Protein AF-0000000084540847 (afdb_homodimer)

Foldseek 3Di:
DDPFPDNDLDAQDQPVLADDDPPFDDDGRVNLNVQVVQQPDDQAFEEEEEQCFLQSNVQRVLSNRVNYAYEYEDQDPVRLVNNVVRCVNRVRDRYHRHHHAPPVCVVVDDDQGLEYEAEDDPPRLNRLLSNLVRHDAFGKYKYKALDDVNVVSVVVSCVVSVFPPKDKDKDWDWDWDDDDPDTDIDIDRIMMMIMGHHHD/DDDFPDNDLDAQDQPVLADDDPPFDDDGRVNLNVQVVQQPDDQAFEEEEEQCFLQSNVQRVLSNRVNYAYEYEDQDPVRLVSNVVRCVNRVRDRYHRHHHAPPVCVVVDDDQGLEYEAEDDPPRLNRLLSNLVRHDAFGKYKYKALDDVNVVSVVVSCVVSVFPPKDKDKDWDWDWDDDDPDTDIDIDRIMMMIMGTHHD

Solvent-accessible surface area (backbone atoms only — not comparable to full-atom values): 21286 Å² total; per-residue (Å²): 129,84,77,62,78,69,78,44,74,47,62,50,64,63,64,83,77,52,72,81,55,91,93,58,70,67,83,47,37,73,57,44,43,51,53,51,24,68,49,54,38,40,55,62,38,31,33,36,29,39,47,31,48,47,20,60,65,53,41,53,51,27,66,70,17,70,71,19,40,30,40,30,29,19,58,50,62,71,43,38,48,43,24,52,51,39,20,58,67,61,68,47,81,43,61,47,75,40,77,33,52,81,55,76,46,58,81,74,60,85,72,68,24,42,25,36,38,37,45,60,64,94,58,44,41,62,28,50,58,54,50,54,73,49,42,34,70,67,9,35,42,30,36,50,21,77,46,69,68,51,41,49,38,47,52,52,41,38,58,75,69,61,49,35,82,68,44,41,37,35,47,34,39,33,33,58,41,74,60,88,94,43,76,45,77,43,74,50,83,53,35,36,38,41,29,29,30,35,76,118,130,82,78,62,78,68,76,43,72,45,61,50,65,63,65,85,78,52,71,84,52,92,91,58,70,69,81,48,37,74,57,45,43,51,52,50,26,69,50,55,38,41,55,63,38,30,33,36,28,39,48,32,50,46,21,60,64,52,42,52,50,27,65,69,15,71,72,18,39,29,40,29,29,18,59,49,64,70,42,38,49,42,24,54,49,40,20,58,67,60,69,46,80,42,61,47,76,41,76,33,51,78,53,76,47,56,80,74,58,86,78,68,22,41,27,36,39,36,45,61,64,95,57,44,41,62,27,50,57,52,50,54,73,49,43,33,71,67,10,34,43,31,37,52,22,78,46,67,68,50,40,50,38,49,52,51,42,39,59,75,69,62,50,36,82,69,45,41,37,33,48,36,39,32,33,60,41,73,59,89,93,42,75,45,76,42,73,48,83,52,35,36,40,40,32,28,29,35,76,117

Structure (mmCIF, N/CA/C/O backbone):
data_AF-0000000084540847-model_v1
#
loop_
_entity.id
_entity.type
_entity.pdbx_description
1 polymer 'Precorrin-6B methylase'
#
loop_
_atom_site.group_PDB
_atom_site.id
_atom_site.type_symbol
_atom_site.label_atom_id
_atom_site.label_alt_id
_atom_site.label_comp_id
_atom_site.label_asym_id
_atom_site.label_entity_id
_atom_site.label_seq_id
_atom_site.pdbx_PDB_ins_code
_atom_site.Cartn_x
_atom_site.Cartn_y
_atom_site.Cartn_z
_atom_site.occupancy
_atom_site.B_iso_or_equiv
_atom_site.auth_seq_id
_atom_site.auth_comp_id
_atom_site.auth_asym_id
_atom_site.auth_atom_id
_atom_site.pdbx_PDB_model_num
ATOM 1 N N . MET A 1 1 ? 18.938 9.305 -21.312 1 45.41 1 MET A N 1
ATOM 2 C CA . MET A 1 1 ? 18.344 9.727 -20.047 1 45.41 1 MET A CA 1
ATOM 3 C C . MET A 1 1 ? 18.438 8.625 -19 1 45.41 1 MET A C 1
ATOM 5 O O . MET A 1 1 ? 18.172 7.457 -19.297 1 45.41 1 MET A O 1
ATOM 9 N N . SER A 1 2 ? 19.109 8.781 -17.906 1 64.25 2 SER A N 1
ATOM 10 C CA . SER A 1 2 ? 19.391 7.75 -16.922 1 64.25 2 SER A CA 1
ATOM 11 C C . SER A 1 2 ? 18.109 7.105 -16.406 1 64.25 2 SER A C 1
ATOM 13 O O . SER A 1 2 ? 17.062 7.75 -16.344 1 64.25 2 SER A O 1
ATOM 15 N N . SER A 1 3 ? 17.906 5.84 -16.375 1 83.38 3 SER A N 1
ATOM 16 C CA . SER A 1 3 ? 16.766 5.078 -15.898 1 83.38 3 SER A CA 1
ATOM 17 C C . SER A 1 3 ? 16.312 5.559 -14.516 1 83.38 3 SER A C 1
ATOM 19 O O . SER A 1 3 ? 17.156 5.777 -13.633 1 83.38 3 SER A O 1
ATOM 21 N N . PRO A 1 4 ? 15.07 5.914 -14.422 1 91.44 4 PRO A N 1
ATOM 22 C CA . PRO A 1 4 ? 14.594 6.359 -13.109 1 91.44 4 PRO A CA 1
ATOM 23 C C . PRO A 1 4 ? 14.906 5.359 -12 1 91.44 4 PRO A C 1
ATOM 25 O O . PRO A 1 4 ? 14.953 4.148 -12.25 1 91.44 4 PRO A O 1
ATOM 28 N N . LEU A 1 5 ? 15.164 5.887 -10.844 1 95 5 LEU A N 1
ATOM 29 C CA . LEU A 1 5 ? 15.5 5.066 -9.688 1 95 5 LEU A CA 1
ATOM 30 C C . LEU A 1 5 ? 14.344 4.141 -9.328 1 95 5 LEU A C 1
ATOM 32 O O . LEU A 1 5 ? 14.555 2.996 -8.922 1 95 5 LEU A O 1
ATOM 36 N N . TRP A 1 6 ? 13.148 4.594 -9.461 1 96.56 6 TRP A N 1
ATOM 37 C CA . TRP A 1 6 ? 11.93 3.814 -9.25 1 96.56 6 TRP A CA 1
ATOM 38 C C . TRP A 1 6 ? 11.055 3.826 -10.5 1 96.56 6 TRP A C 1
ATOM 40 O O . TRP A 1 6 ? 10.188 4.691 -10.648 1 96.56 6 TRP A O 1
ATOM 50 N N . PRO A 1 7 ? 11.234 2.885 -11.352 1 94.94 7 PRO A N 1
ATOM 51 C CA . PRO A 1 7 ? 10.547 2.898 -12.648 1 94.94 7 PRO A CA 1
ATOM 52 C C . PRO A 1 7 ? 9.164 2.266 -12.586 1 94.94 7 PRO A C 1
ATOM 54 O O . PRO A 1 7 ? 8.562 1.995 -13.633 1 94.94 7 PRO A O 1
ATOM 57 N N . TYR A 1 8 ? 8.625 2.018 -11.414 1 96.81 8 TYR A N 1
ATOM 58 C CA . TYR A 1 8 ? 7.363 1.307 -11.25 1 96.81 8 TYR A CA 1
ATOM 59 C C . TYR A 1 8 ? 6.219 2.277 -10.984 1 96.81 8 TYR A C 1
ATOM 61 O O . TYR A 1 8 ? 6.438 3.383 -10.484 1 96.81 8 TYR A O 1
ATOM 69 N N . ILE A 1 9 ? 5 1.836 -11.172 1 96.31 9 ILE A N 1
ATOM 70 C CA . ILE A 1 9 ? 3.828 2.691 -11.016 1 96.31 9 ILE A CA 1
ATOM 71 C C . ILE A 1 9 ? 3.207 2.469 -9.641 1 96.31 9 ILE A C 1
ATOM 73 O O . ILE A 1 9 ? 2.293 3.191 -9.234 1 96.31 9 ILE A O 1
ATOM 77 N N . THR A 1 10 ? 3.617 1.403 -8.945 1 97.44 10 THR A N 1
ATOM 78 C CA . THR A 1 10 ? 3.072 1.085 -7.633 1 97.44 10 THR A CA 1
ATOM 79 C C . THR A 1 10 ? 3.859 1.795 -6.535 1 97.44 10 THR A C 1
ATOM 81 O O . THR A 1 10 ? 5.074 1.979 -6.656 1 97.44 10 THR A O 1
ATOM 84 N N . PRO A 1 11 ? 3.182 2.229 -5.449 1 97.81 11 PRO A N 1
ATOM 85 C CA . PRO A 1 11 ? 3.918 2.744 -4.297 1 97.81 11 PRO A CA 1
ATOM 86 C C . PRO A 1 11 ? 4.672 1.651 -3.541 1 97.81 11 PRO A C 1
ATOM 88 O O . PRO A 1 11 ? 4.516 0.466 -3.846 1 97.81 11 PRO A O 1
ATOM 91 N N . GLY A 1 12 ? 5.434 2.08 -2.584 1 98.06 12 GLY A N 1
ATOM 92 C CA . GLY A 1 12 ? 6.18 1.15 -1.755 1 98.06 12 GLY A CA 1
ATOM 93 C C . GLY A 1 12 ? 7.652 1.076 -2.121 1 98.06 12 GLY A C 1
ATOM 94 O O . GLY A 1 12 ? 8.195 -0.014 -2.311 1 98.06 12 GLY A O 1
ATOM 95 N N . ILE A 1 13 ? 8.242 2.197 -2.299 1 98.38 13 ILE A N 1
ATOM 96 C CA . ILE A 1 13 ? 9.68 2.271 -2.553 1 98.38 13 ILE A CA 1
ATOM 97 C C . ILE A 1 13 ? 10.445 1.678 -1.371 1 98.38 13 ILE A C 1
ATOM 99 O O . ILE A 1 13 ? 10.164 2.01 -0.215 1 98.38 13 ILE A O 1
ATOM 103 N N . PRO A 1 14 ? 11.43 0.774 -1.616 1 97.44 14 PRO A N 1
ATOM 104 C CA . PRO A 1 14 ? 12.234 0.241 -0.516 1 97.44 14 PRO A CA 1
ATOM 105 C C . PRO A 1 14 ? 12.922 1.336 0.296 1 97.44 14 PRO A C 1
ATOM 107 O O . PRO A 1 14 ? 13.391 2.328 -0.269 1 97.44 14 PRO A O 1
ATOM 110 N N . ASP A 1 15 ? 13.039 1.114 1.605 1 96.81 15 ASP A N 1
ATOM 111 C CA . ASP A 1 15 ? 13.57 2.117 2.521 1 96.81 15 ASP A CA 1
ATOM 112 C C . ASP A 1 15 ? 15.008 2.486 2.156 1 96.81 15 ASP A C 1
ATOM 114 O O . ASP A 1 15 ? 15.398 3.652 2.254 1 96.81 15 ASP A O 1
ATOM 118 N N . ASP A 1 16 ? 15.742 1.552 1.736 1 96.12 16 ASP A N 1
ATOM 119 C CA . ASP A 1 16 ? 17.172 1.742 1.558 1 96.12 16 ASP A CA 1
ATOM 120 C C . ASP A 1 16 ? 17.469 2.584 0.318 1 96.12 16 ASP A C 1
ATOM 122 O O . ASP A 1 16 ? 18.609 3.012 0.105 1 96.12 16 ASP A O 1
ATOM 126 N N . LEU A 1 17 ? 16.484 2.867 -0.517 1 97.81 17 LEU A N 1
ATOM 127 C CA . LEU A 1 17 ? 16.688 3.701 -1.696 1 97.81 17 LEU A CA 1
ATOM 128 C C . LEU A 1 17 ? 16.641 5.18 -1.329 1 97.81 17 LEU A C 1
ATOM 130 O O . LEU A 1 17 ? 17.047 6.035 -2.123 1 97.81 17 LEU A O 1
ATOM 134 N N . PHE A 1 18 ? 16.125 5.523 -0.162 1 98.38 18 PHE A N 1
ATOM 135 C CA . PHE A 1 18 ? 16.062 6.906 0.288 1 98.38 18 PHE A CA 1
ATOM 136 C C . PHE A 1 18 ? 17.344 7.305 0.994 1 98.38 18 PHE A C 1
ATOM 138 O O . PHE A 1 18 ? 17.938 6.504 1.726 1 98.38 18 PHE A O 1
ATOM 145 N N . GLU A 1 19 ? 17.766 8.531 0.734 1 98.31 19 GLU A N 1
ATOM 146 C CA . GLU A 1 19 ? 18.797 9.117 1.587 1 98.31 19 GLU A CA 1
ATOM 147 C C . GLU A 1 19 ? 18.281 9.375 2.994 1 98.31 19 GLU A C 1
ATOM 149 O O . GLU A 1 19 ? 17.109 9.766 3.164 1 98.31 19 GLU A O 1
ATOM 154 N N . ARG A 1 20 ? 19.188 9.195 3.953 1 96.69 20 ARG A N 1
ATOM 155 C CA . ARG A 1 20 ? 18.781 9.352 5.344 1 96.69 20 ARG A CA 1
ATOM 156 C C . ARG A 1 20 ? 19.781 10.211 6.117 1 96.69 20 ARG A C 1
ATOM 158 O O . ARG A 1 20 ? 20.906 10.43 5.664 1 96.69 20 ARG A O 1
ATOM 165 N N . LEU A 1 21 ? 19.328 10.734 7.152 1 94.38 21 LEU A N 1
ATOM 166 C CA . LEU A 1 21 ? 20.172 11.383 8.148 1 94.38 21 LEU A CA 1
ATOM 167 C C . LEU A 1 21 ? 20.078 10.656 9.484 1 94.38 21 LEU A C 1
ATOM 169 O O . LEU A 1 21 ? 19 10.234 9.906 1 94.38 21 LEU A O 1
ATOM 173 N N . PRO A 1 22 ? 21.266 10.492 10.117 1 92.5 22 PRO A N 1
ATOM 174 C CA . PRO A 1 22 ? 21.25 9.836 11.422 1 92.5 22 PRO A CA 1
ATOM 175 C C . PRO A 1 22 ? 20.297 10.5 12.406 1 92.5 22 PRO A C 1
ATOM 177 O O . PRO A 1 22 ? 20.25 11.734 12.492 1 92.5 22 PRO A O 1
ATOM 180 N N . GLY A 1 23 ? 19.516 9.703 13.07 1 90.81 23 GLY A N 1
ATOM 181 C CA . GLY A 1 23 ? 18.656 10.211 14.125 1 90.81 23 GLY A CA 1
ATOM 182 C C . GLY A 1 23 ? 17.312 10.688 13.625 1 90.81 23 GLY A C 1
ATOM 183 O O . GLY A 1 23 ? 16.422 11.016 14.422 1 90.81 23 GLY A O 1
ATOM 184 N N . ILE A 1 24 ? 17.125 10.812 12.336 1 91.81 24 ILE A N 1
ATOM 185 C CA . ILE A 1 24 ? 15.859 11.258 11.781 1 91.81 24 ILE A CA 1
ATOM 186 C C . ILE A 1 24 ? 15.008 10.047 11.406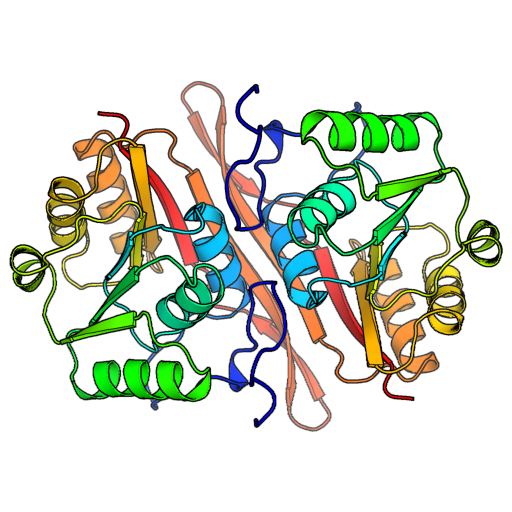 1 91.81 24 ILE A C 1
ATOM 188 O O . ILE A 1 24 ? 15.383 9.266 10.523 1 91.81 24 ILE A O 1
ATOM 192 N N . PRO A 1 25 ? 13.93 9.93 12.047 1 90.5 25 PRO A N 1
ATOM 193 C CA . PRO A 1 25 ? 13.078 8.781 11.734 1 90.5 25 PRO A CA 1
ATOM 194 C C . PRO A 1 25 ? 12.516 8.828 10.312 1 90.5 25 PRO A C 1
ATOM 196 O O . PRO A 1 25 ? 12.398 9.906 9.734 1 90.5 25 PRO A O 1
ATOM 199 N N . MET A 1 26 ? 12.219 7.668 9.766 1 93.19 26 MET A N 1
ATOM 200 C CA . MET A 1 26 ? 11.617 7.512 8.453 1 93.19 26 MET A CA 1
ATOM 201 C C . MET A 1 26 ? 10.406 6.59 8.508 1 93.19 26 MET A C 1
ATOM 203 O O . MET A 1 26 ? 10.438 5.551 9.172 1 93.19 26 MET A O 1
ATOM 207 N N . SER A 1 27 ? 9.32 7.035 7.84 1 92.88 27 SER A N 1
ATOM 208 C CA . SER A 1 27 ? 8.195 6.117 7.68 1 92.88 27 SER A CA 1
ATOM 209 C C . SER A 1 27 ? 8.578 4.922 6.812 1 92.88 27 SER A C 1
ATOM 211 O O . SER A 1 27 ? 9.008 5.086 5.668 1 92.88 27 SER A O 1
ATOM 213 N N . LYS A 1 28 ? 8.398 3.77 7.438 1 94.94 28 LYS A N 1
ATOM 214 C CA . LYS A 1 28 ? 8.789 2.551 6.742 1 94.94 28 LYS A CA 1
ATOM 215 C C . LYS A 1 28 ? 7.832 2.232 5.598 1 94.94 28 LYS A C 1
ATOM 217 O O . LYS A 1 28 ? 6.699 2.719 5.578 1 94.94 28 LYS A O 1
ATOM 222 N N . ARG A 1 29 ? 8.305 1.436 4.641 1 97 29 ARG A N 1
ATOM 223 C CA . ARG A 1 29 ? 7.609 1.108 3.402 1 97 29 ARG A CA 1
ATOM 224 C C . ARG A 1 29 ? 6.164 0.702 3.678 1 97 29 ARG A C 1
ATOM 226 O O . ARG A 1 29 ? 5.234 1.246 3.076 1 97 29 ARG A O 1
ATOM 233 N N . GLU A 1 30 ? 5.973 -0.196 4.594 1 95.88 30 GLU A N 1
ATOM 234 C CA . GLU A 1 30 ? 4.652 -0.778 4.82 1 95.88 30 GLU A CA 1
ATOM 235 C C . GLU A 1 30 ? 3.699 0.24 5.441 1 95.88 30 GLU A C 1
ATOM 237 O O . GLU A 1 30 ? 2.502 0.234 5.152 1 95.88 30 GLU A O 1
ATOM 242 N N . VAL A 1 31 ? 4.242 1.113 6.273 1 94.69 31 VAL A N 1
ATOM 243 C CA . VAL A 1 31 ? 3.443 2.186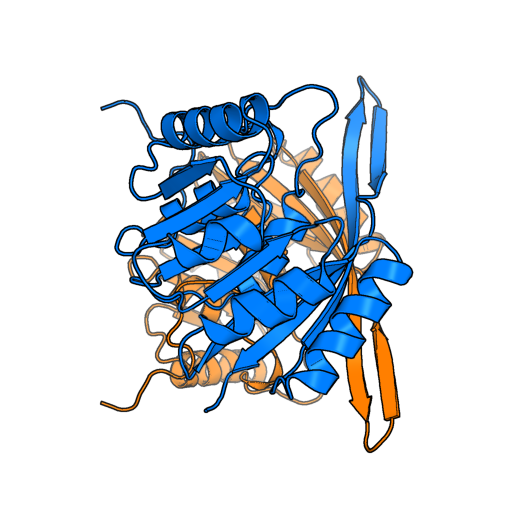 6.859 1 94.69 31 VAL A CA 1
ATOM 244 C C . VAL A 1 31 ? 3.082 3.205 5.781 1 94.69 31 VAL A C 1
ATOM 246 O O . VAL A 1 31 ? 1.94 3.666 5.711 1 94.69 31 VAL A O 1
ATOM 249 N N . ARG A 1 32 ? 4.023 3.531 4.914 1 97.44 32 ARG A N 1
ATOM 250 C CA . ARG A 1 32 ? 3.777 4.469 3.826 1 97.44 32 ARG A CA 1
ATOM 251 C C . ARG A 1 32 ? 2.656 3.975 2.918 1 97.44 32 ARG A C 1
ATOM 253 O O . ARG A 1 32 ? 1.837 4.766 2.445 1 97.44 32 ARG A O 1
ATOM 260 N N . LEU A 1 33 ? 2.678 2.672 2.668 1 97.88 33 LEU A N 1
ATOM 261 C CA . LEU A 1 33 ? 1.643 2.086 1.823 1 97.88 33 LEU A CA 1
ATOM 262 C C . LEU A 1 33 ? 0.255 2.369 2.389 1 97.88 33 LEU A C 1
ATOM 264 O O . LEU A 1 33 ? -0.662 2.727 1.646 1 97.88 33 LEU A O 1
ATOM 268 N N . LEU A 1 34 ? 0.134 2.205 3.689 1 97.38 34 LEU A N 1
ATOM 269 C CA . LEU A 1 34 ? -1.142 2.48 4.34 1 97.38 34 LEU A CA 1
ATOM 270 C C . LEU A 1 34 ? -1.507 3.955 4.219 1 97.38 34 LEU A C 1
ATOM 272 O O . LEU A 1 34 ? -2.633 4.293 3.844 1 97.38 34 LEU A O 1
ATOM 276 N N . LEU A 1 35 ? -0.574 4.84 4.492 1 98.06 35 LEU A N 1
ATOM 277 C CA . LEU A 1 35 ? -0.819 6.277 4.43 1 98.06 35 LEU A CA 1
ATOM 278 C C . LEU A 1 35 ? -1.271 6.691 3.033 1 98.06 35 LEU A C 1
ATOM 280 O O . LEU A 1 35 ? -2.281 7.383 2.883 1 98.06 35 LEU A O 1
ATOM 284 N N . ILE A 1 36 ? -0.542 6.223 2.041 1 98.44 36 ILE A N 1
ATOM 285 C CA . ILE A 1 36 ? -0.812 6.578 0.653 1 98.44 36 ILE A CA 1
ATOM 286 C C . ILE A 1 36 ? -2.182 6.047 0.24 1 98.44 36 ILE A C 1
ATOM 288 O O . ILE A 1 36 ? -2.949 6.742 -0.431 1 98.44 36 ILE A O 1
ATOM 292 N N . SER A 1 37 ? -2.484 4.84 0.634 1 98.31 37 SER A N 1
ATOM 293 C CA . SER A 1 37 ? -3.789 4.258 0.341 1 98.31 37 SER A CA 1
ATOM 294 C C . SER A 1 37 ? -4.914 5.086 0.949 1 98.31 37 SER A C 1
ATOM 296 O O . SER A 1 37 ? -5.898 5.398 0.273 1 98.31 37 SER A O 1
ATOM 298 N N . TYR A 1 38 ? -4.773 5.492 2.191 1 98.12 38 TYR A N 1
ATOM 299 C CA . TYR A 1 38 ? -5.832 6.18 2.92 1 98.12 38 TYR A CA 1
ATOM 300 C C . TYR A 1 38 ? -5.969 7.621 2.455 1 98.12 38 TYR A C 1
ATOM 302 O O . TYR A 1 38 ? -7.004 8.258 2.676 1 98.12 38 TYR A O 1
ATOM 310 N N . LEU A 1 39 ? -4.98 8.141 1.817 1 98.44 39 LEU A N 1
ATOM 311 C CA . LEU A 1 39 ? -5.055 9.484 1.266 1 98.44 39 LEU A CA 1
ATOM 312 C C . LEU A 1 39 ? -6.004 9.531 0.071 1 98.44 39 LEU A C 1
ATOM 314 O O . LEU A 1 39 ? -6.527 10.594 -0.268 1 98.44 39 LEU A O 1
ATOM 318 N N . ARG A 1 40 ? -6.156 8.359 -0.684 1 98.06 40 ARG A N 1
ATOM 319 C CA . ARG A 1 40 ? -7.059 8.289 -1.829 1 98.06 40 ARG A CA 1
ATOM 320 C C . ARG A 1 40 ? -6.777 9.422 -2.812 1 98.06 40 ARG A C 1
ATOM 322 O O . ARG A 1 40 ? -7.633 10.281 -3.041 1 98.06 40 ARG A O 1
ATOM 329 N N . LEU A 1 41 ? -5.645 9.344 -3.502 1 98.12 41 LEU A N 1
ATOM 330 C CA . LEU A 1 41 ? -5.16 10.43 -4.34 1 98.12 41 LEU A CA 1
ATOM 331 C C . LEU A 1 41 ? -5.844 10.414 -5.703 1 98.12 41 LEU A C 1
ATOM 333 O O . LEU A 1 41 ? -6.082 9.352 -6.27 1 98.12 41 LEU A O 1
ATOM 337 N N . GLN A 1 42 ? -6.141 11.562 -6.156 1 96.62 42 GLN A N 1
ATOM 338 C CA . GLN A 1 42 ? -6.484 11.789 -7.555 1 96.62 42 GLN A CA 1
ATOM 339 C C . GLN A 1 42 ? -5.281 12.305 -8.344 1 96.62 42 GLN A C 1
ATOM 341 O O . GLN A 1 42 ? -4.305 12.773 -7.75 1 96.62 42 GLN A O 1
ATOM 346 N N . PRO A 1 43 ? -5.297 12.25 -9.617 1 94.75 43 PRO A N 1
ATOM 347 C CA . PRO A 1 43 ? -4.113 12.578 -10.422 1 94.75 43 PRO A CA 1
ATOM 348 C C . PRO A 1 43 ? -3.633 14.008 -10.211 1 94.75 43 PRO A C 1
ATOM 350 O O . PRO A 1 43 ? -2.434 14.281 -10.305 1 94.75 43 PRO A O 1
ATOM 353 N N . ASP A 1 44 ? -4.5 14.898 -9.922 1 96.06 44 ASP A N 1
ATOM 354 C CA . ASP A 1 44 ? -4.137 16.312 -9.859 1 96.06 44 ASP A CA 1
ATOM 355 C C . ASP A 1 44 ? -4.277 16.859 -8.445 1 96.06 44 ASP A C 1
ATOM 357 O O . ASP A 1 44 ? -4.441 18.062 -8.25 1 96.06 44 ASP A O 1
ATOM 361 N N . CYS A 1 45 ? -4.148 16.062 -7.465 1 96.12 45 CYS A N 1
ATOM 362 C CA . CYS A 1 45 ? -4.367 16.438 -6.07 1 96.12 45 CYS A CA 1
ATOM 363 C C . CYS A 1 45 ? -3.316 17.438 -5.602 1 96.12 45 CYS A C 1
ATOM 365 O O . CYS A 1 45 ? -2.143 17.328 -5.965 1 96.12 45 CYS A O 1
ATOM 367 N N . ILE A 1 46 ? -3.783 18.406 -4.832 1 98.38 46 ILE A N 1
ATOM 368 C CA . ILE A 1 46 ? -2.879 19.188 -3.994 1 98.38 46 ILE A CA 1
ATOM 369 C C . ILE A 1 46 ? -2.768 18.531 -2.615 1 98.38 46 ILE A C 1
ATOM 371 O O . ILE A 1 46 ? -3.7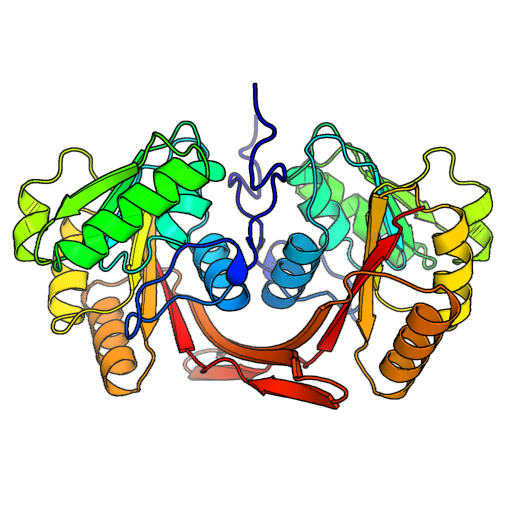66 18.406 -1.905 1 98.38 46 ILE A O 1
ATOM 375 N N . VAL A 1 47 ? -1.558 18.141 -2.215 1 98.56 47 VAL A N 1
ATOM 376 C CA . VAL A 1 47 ? -1.335 17.422 -0.966 1 98.56 47 VAL A CA 1
ATOM 377 C C . VAL A 1 47 ? -0.438 18.25 -0.045 1 98.56 47 VAL A C 1
ATOM 379 O O . VAL A 1 47 ? 0.612 18.734 -0.468 1 98.56 47 VAL A O 1
ATOM 382 N N . TRP A 1 48 ? -0.872 18.516 1.184 1 98.56 48 TRP A N 1
ATOM 383 C CA . TRP A 1 48 ? 0.002 19.047 2.229 1 98.56 48 TRP A CA 1
ATOM 384 C C . TRP A 1 48 ? 0.582 17.906 3.07 1 98.56 48 TRP A C 1
ATOM 386 O O . TRP A 1 48 ? -0.161 17.156 3.697 1 98.56 48 TRP A O 1
ATOM 396 N N . ASP A 1 49 ? 1.849 17.75 2.994 1 98 49 ASP A N 1
ATOM 397 C CA . ASP A 1 49 ? 2.592 16.844 3.863 1 98 49 ASP A CA 1
ATOM 398 C C . ASP A 1 49 ? 3.227 17.594 5.031 1 98 49 ASP A C 1
ATOM 400 O O . ASP A 1 49 ? 4.32 18.156 4.898 1 98 49 ASP A O 1
ATOM 404 N N . ILE A 1 50 ? 2.541 17.578 6.164 1 97.19 50 ILE A N 1
ATOM 405 C CA . ILE A 1 50 ? 2.963 18.344 7.332 1 97.19 50 ILE A CA 1
ATOM 406 C C . ILE A 1 50 ? 3.803 17.453 8.25 1 97.19 50 ILE A C 1
ATOM 408 O O . ILE A 1 50 ? 3.328 16.422 8.734 1 97.19 50 ILE A O 1
ATOM 412 N N . GLY A 1 51 ? 4.949 17.906 8.609 1 95.75 51 GLY A N 1
ATOM 413 C CA . GLY A 1 51 ? 5.918 17.016 9.234 1 95.75 51 GLY A CA 1
ATOM 414 C C . GLY A 1 51 ? 6.496 16 8.273 1 95.75 51 GLY A C 1
ATOM 415 O O . GLY A 1 51 ? 6.496 14.797 8.562 1 95.75 51 GLY A O 1
ATOM 416 N N . ALA A 1 52 ? 7.066 16.516 7.184 1 96.62 52 ALA A N 1
ATOM 417 C CA . ALA A 1 52 ? 7.391 15.68 6.039 1 96.62 52 ALA A CA 1
ATOM 418 C C . ALA A 1 52 ? 8.625 14.828 6.32 1 96.62 52 ALA A C 1
ATOM 420 O O . ALA A 1 52 ? 8.875 13.836 5.629 1 96.62 52 ALA A O 1
ATOM 421 N N . GLY A 1 53 ? 9.453 15.234 7.309 1 94.25 53 GLY A N 1
ATOM 422 C CA . GLY A 1 53 ? 10.578 14.422 7.73 1 94.25 53 GLY A CA 1
ATOM 423 C C . GLY A 1 53 ? 11.562 14.133 6.609 1 94.25 53 GLY A C 1
ATOM 424 O O . GLY A 1 53 ? 12.047 15.055 5.953 1 94.25 53 GLY A O 1
ATOM 425 N N . THR A 1 54 ? 11.766 12.781 6.312 1 95.31 54 THR A N 1
ATOM 426 C CA . THR A 1 54 ? 12.719 12.367 5.293 1 95.31 54 THR A CA 1
ATOM 427 C C . THR A 1 54 ? 12.164 12.602 3.895 1 95.31 54 THR A C 1
ATOM 429 O O . THR A 1 54 ? 12.898 12.523 2.906 1 95.31 54 THR A O 1
ATOM 432 N N . GLY A 1 55 ? 10.93 12.875 3.775 1 97.75 55 GLY A N 1
ATOM 433 C CA . GLY A 1 55 ? 10.312 13.195 2.496 1 97.75 55 GLY A CA 1
ATOM 434 C C . GLY A 1 55 ? 9.789 11.969 1.769 1 97.75 55 GLY A C 1
ATOM 435 O O . GLY A 1 55 ? 9.484 12.031 0.575 1 97.75 55 GLY A O 1
ATOM 436 N N . THR A 1 56 ? 9.648 10.828 2.461 1 98.12 56 THR A N 1
ATOM 437 C CA . THR A 1 56 ? 9.234 9.594 1.803 1 98.12 56 THR A CA 1
ATOM 438 C C . THR A 1 56 ? 7.824 9.727 1.231 1 98.12 56 THR A C 1
ATOM 440 O O . THR A 1 56 ? 7.582 9.391 0.072 1 98.12 56 THR A O 1
ATOM 443 N N . ILE A 1 57 ? 6.91 10.32 2.023 1 98.31 57 ILE A N 1
ATOM 444 C CA . ILE A 1 57 ? 5.531 10.484 1.575 1 98.31 57 ILE A CA 1
ATOM 445 C C . ILE A 1 57 ? 5.477 11.508 0.442 1 98.31 57 ILE A C 1
ATOM 447 O O . ILE A 1 57 ? 4.797 11.297 -0.564 1 98.31 57 ILE A O 1
ATOM 451 N N . ALA A 1 58 ? 6.207 12.602 0.586 1 98.56 58 ALA A N 1
ATOM 452 C CA . ALA A 1 58 ? 6.25 13.625 -0.452 1 98.56 58 ALA A CA 1
ATOM 453 C C . ALA A 1 58 ? 6.746 13.047 -1.774 1 98.56 58 ALA A C 1
ATOM 455 O O . ALA A 1 58 ? 6.137 13.273 -2.824 1 98.56 58 ALA A O 1
ATOM 456 N N . VAL A 1 59 ? 7.812 12.281 -1.757 1 98.62 59 VAL A N 1
ATOM 457 C CA . VAL A 1 59 ? 8.414 11.695 -2.951 1 98.62 59 VAL A CA 1
ATOM 458 C C . VAL A 1 59 ? 7.441 10.719 -3.598 1 98.62 59 VAL A C 1
ATOM 460 O O . VAL A 1 59 ? 7.156 10.812 -4.793 1 98.62 59 VAL A O 1
ATOM 463 N N . GLU A 1 60 ? 6.926 9.773 -2.799 1 98.56 60 GLU A N 1
ATOM 464 C CA . GLU A 1 60 ? 6.055 8.75 -3.375 1 98.56 60 GLU A CA 1
ATOM 465 C C . GLU A 1 60 ? 4.762 9.359 -3.906 1 98.56 60 GLU A C 1
ATOM 467 O O . GLU A 1 60 ? 4.277 8.977 -4.973 1 98.56 60 GLU A O 1
ATOM 472 N N . THR A 1 61 ? 4.199 10.32 -3.166 1 98.31 61 THR A N 1
ATOM 473 C CA . THR A 1 61 ? 2.994 10.992 -3.641 1 98.31 61 THR A CA 1
ATOM 474 C C . THR A 1 61 ? 3.285 11.789 -4.91 1 98.31 61 THR A C 1
ATOM 476 O O . THR A 1 61 ? 2.473 11.812 -5.836 1 98.31 61 THR A O 1
ATOM 479 N N . GLY A 1 62 ? 4.438 12.445 -4.969 1 98.12 62 GLY A N 1
ATOM 480 C CA . GLY A 1 62 ? 4.836 13.18 -6.16 1 98.12 62 GLY A CA 1
ATOM 481 C C . GLY A 1 62 ? 4.977 12.297 -7.387 1 98.12 62 GLY A C 1
ATOM 482 O O . GLY A 1 62 ? 4.602 12.695 -8.492 1 98.12 62 GLY A O 1
ATOM 483 N N . LEU A 1 63 ? 5.496 11.117 -7.207 1 97.62 63 LEU A N 1
ATOM 484 C CA . LEU A 1 63 ? 5.648 10.164 -8.297 1 97.62 63 LEU A CA 1
ATOM 485 C C . LEU A 1 63 ? 4.289 9.656 -8.773 1 97.62 63 LEU A C 1
ATOM 487 O O . LEU A 1 63 ? 4.07 9.477 -9.969 1 97.62 63 LEU A O 1
ATOM 491 N N . LEU A 1 64 ? 3.383 9.445 -7.82 1 97 64 LEU A N 1
ATOM 492 C CA . LEU A 1 64 ? 2.072 8.875 -8.125 1 97 64 LEU A CA 1
ATOM 493 C C . LEU A 1 64 ? 1.179 9.914 -8.805 1 97 64 LEU A C 1
ATOM 495 O O . LEU A 1 64 ? 0.309 9.562 -9.602 1 97 64 LEU A O 1
ATOM 499 N N . CYS A 1 65 ? 1.408 11.18 -8.43 1 96.25 65 CYS A N 1
ATOM 500 C CA . CYS A 1 65 ? 0.569 12.266 -8.922 1 96.25 65 CYS A CA 1
ATOM 501 C C . CYS A 1 65 ? 1.403 13.312 -9.648 1 96.25 65 CYS A C 1
ATOM 503 O O . CYS A 1 65 ? 1.513 14.453 -9.195 1 96.25 65 CYS A O 1
ATOM 505 N N . PRO A 1 66 ? 1.827 12.984 -10.805 1 95.31 66 PRO A N 1
ATOM 506 C CA . PRO A 1 66 ? 2.719 13.93 -11.484 1 95.31 66 PRO A CA 1
ATOM 507 C C . PRO A 1 66 ? 2.014 15.219 -11.891 1 95.31 66 PRO A C 1
ATOM 509 O O . PRO A 1 66 ? 2.666 16.25 -12.078 1 95.31 66 PRO A O 1
ATOM 512 N N . GLN A 1 67 ? 0.749 15.211 -12.016 1 97.31 67 GLN A N 1
ATOM 513 C CA . GLN A 1 67 ? -0.008 16.406 -12.367 1 97.31 67 GLN A CA 1
ATOM 514 C C . GLN A 1 67 ? -0.414 17.188 -11.125 1 97.31 67 GLN A C 1
ATOM 516 O O . GLN A 1 67 ? -0.994 18.266 -11.234 1 97.31 67 GLN A O 1
ATOM 521 N N . GLY A 1 68 ? -0.216 16.594 -10 1 97.44 68 GLY A N 1
ATOM 522 C CA . GLY A 1 68 ? -0.543 17.25 -8.742 1 97.44 68 GLY A CA 1
ATOM 523 C C . GLY A 1 68 ? 0.595 18.094 -8.188 1 97.44 68 GLY A C 1
ATOM 524 O O . GLY A 1 68 ? 1.571 18.359 -8.891 1 97.44 68 GLY A O 1
ATOM 525 N N . ARG A 1 69 ? 0.408 18.609 -7.016 1 98.12 69 ARG A N 1
ATOM 526 C CA . ARG A 1 69 ? 1.399 19.391 -6.297 1 98.12 69 ARG A CA 1
ATOM 527 C C . ARG A 1 69 ? 1.459 19 -4.828 1 98.12 69 ARG A C 1
ATOM 529 O O . ARG A 1 69 ? 0.423 18.844 -4.176 1 98.12 69 ARG A O 1
ATOM 536 N N . ILE A 1 70 ? 2.66 18.75 -4.371 1 98.44 70 ILE A N 1
ATOM 537 C CA . ILE A 1 70 ? 2.873 18.359 -2.982 1 98.44 70 ILE A CA 1
ATOM 538 C C . ILE A 1 70 ? 3.605 19.469 -2.238 1 98.44 70 ILE A C 1
ATOM 540 O O . ILE A 1 70 ? 4.648 19.953 -2.691 1 98.44 70 ILE A O 1
ATOM 544 N N . ILE A 1 71 ? 3.033 19.969 -1.19 1 98.5 71 ILE A N 1
ATOM 545 C CA . ILE A 1 71 ? 3.682 20.922 -0.293 1 98.5 71 ILE A CA 1
ATOM 546 C C . ILE A 1 71 ? 4.176 20.188 0.957 1 98.5 71 ILE A C 1
ATOM 548 O O . ILE A 1 71 ? 3.371 19.734 1.773 1 98.5 71 ILE A O 1
ATOM 552 N N . ALA A 1 72 ? 5.457 20.062 1.078 1 98 72 ALA A N 1
ATOM 553 C CA . ALA A 1 72 ? 6.082 19.391 2.209 1 98 72 ALA A CA 1
ATOM 554 C C . ALA A 1 72 ? 6.586 20.391 3.242 1 98 72 ALA A C 1
ATOM 556 O O . ALA A 1 72 ? 7.484 21.188 2.957 1 98 72 ALA A O 1
ATOM 557 N N . VAL A 1 73 ? 6.051 20.359 4.426 1 97.25 73 VAL A N 1
ATOM 558 C CA . VAL A 1 73 ? 6.398 21.297 5.488 1 97.25 73 VAL A CA 1
ATOM 559 C C . VAL A 1 73 ? 7.289 20.594 6.516 1 97.25 73 VAL A C 1
ATOM 561 O O . VAL A 1 73 ? 6.926 19.547 7.051 1 97.25 73 VAL A O 1
ATOM 564 N N . GLU A 1 74 ? 8.383 21.109 6.719 1 96.75 74 GLU A N 1
ATOM 565 C CA . GLU A 1 74 ? 9.352 20.609 7.68 1 96.75 74 GLU A CA 1
ATOM 566 C C . GLU A 1 74 ? 10.078 21.75 8.391 1 96.75 74 GLU A C 1
ATOM 568 O O . GLU A 1 74 ? 10.547 22.688 7.746 1 96.75 74 GLU A O 1
ATOM 573 N N . ARG A 1 75 ? 10.18 21.672 9.695 1 95.12 75 ARG A N 1
ATOM 574 C CA . ARG A 1 75 ? 10.688 22.781 10.5 1 95.12 75 ARG A CA 1
ATOM 575 C C . ARG A 1 75 ? 12.211 22.828 10.469 1 95.12 75 ARG A C 1
ATOM 577 O O . ARG A 1 75 ? 12.805 23.906 10.516 1 95.12 75 ARG A O 1
ATOM 584 N N . ASP A 1 76 ? 12.867 21.688 10.523 1 95.06 76 ASP A N 1
ATOM 585 C CA . ASP A 1 76 ? 14.328 21.594 10.594 1 95.06 76 ASP A CA 1
ATOM 586 C C . ASP A 1 76 ? 14.961 21.766 9.219 1 95.06 76 ASP A C 1
ATOM 588 O O . ASP A 1 76 ? 14.641 21.016 8.289 1 95.06 76 ASP A O 1
ATOM 592 N N . GLY A 1 77 ? 15.828 22.703 9.086 1 97.44 77 GLY A N 1
ATOM 593 C CA . GLY A 1 77 ? 16.438 23.031 7.809 1 97.44 77 GLY A CA 1
ATOM 594 C C . GLY A 1 77 ? 17.203 21.859 7.199 1 97.44 77 GLY A C 1
ATOM 595 O O . GLY A 1 77 ? 17.125 21.625 5.992 1 97.44 77 GLY A O 1
ATOM 596 N N . GLU A 1 78 ? 17.953 21.188 8.016 1 97.5 78 GLU A N 1
ATOM 597 C CA . GLU A 1 78 ? 18.703 20.031 7.523 1 97.5 78 GLU A CA 1
ATOM 598 C C . GLU A 1 78 ? 17.781 18.938 7.012 1 97.5 78 GLU A C 1
ATOM 600 O O . GLU A 1 78 ? 18.047 18.312 5.984 1 97.5 78 GLU A O 1
ATOM 605 N N . VAL A 1 79 ? 16.719 18.734 7.719 1 97.31 79 VAL A N 1
ATOM 606 C CA . VAL A 1 79 ? 15.742 17.719 7.336 1 97.31 79 VAL A CA 1
ATOM 607 C C . VAL A 1 79 ? 14.992 18.156 6.078 1 97.31 79 VAL A C 1
ATOM 609 O O . VAL A 1 79 ? 14.742 17.344 5.18 1 97.31 79 VAL A O 1
ATOM 612 N N . ALA A 1 80 ? 14.688 19.453 6.004 1 98 80 ALA A N 1
ATOM 613 C CA . ALA A 1 80 ? 14.07 20 4.797 1 98 80 ALA A CA 1
ATOM 614 C C . ALA A 1 80 ? 14.977 19.797 3.582 1 98 80 ALA A C 1
ATOM 616 O O . ALA A 1 80 ? 14.5 19.469 2.494 1 98 80 ALA A O 1
ATOM 617 N N . ASN A 1 81 ? 16.234 19.984 3.766 1 98.44 81 ASN A N 1
ATOM 618 C CA . ASN A 1 81 ? 17.188 19.766 2.682 1 98.44 81 ASN A CA 1
ATOM 619 C C . ASN A 1 81 ? 17.234 18.297 2.275 1 98.44 81 ASN A C 1
ATOM 621 O O . ASN A 1 81 ? 17.422 17.984 1.099 1 98.44 81 ASN A O 1
ATOM 625 N N . LEU A 1 82 ? 17.109 17.406 3.285 1 98.5 82 LEU A N 1
ATOM 626 C CA . LEU A 1 82 ? 17.047 15.984 2.998 1 98.5 82 LEU A CA 1
ATOM 627 C C . LEU A 1 82 ? 15.875 15.664 2.078 1 98.5 82 LEU A C 1
ATOM 629 O O . LEU A 1 82 ? 16 14.836 1.175 1 98.5 82 LEU A O 1
ATOM 633 N N . ILE A 1 83 ? 14.703 16.328 2.271 1 98.62 83 ILE A N 1
ATOM 634 C CA . ILE A 1 83 ? 13.539 16.141 1.409 1 98.62 83 ILE A CA 1
ATOM 635 C C . ILE A 1 83 ? 13.891 16.516 -0.025 1 98.62 83 ILE A C 1
ATOM 637 O O . ILE A 1 83 ? 13.594 15.781 -0.965 1 98.62 83 ILE A O 1
ATOM 641 N N . ARG A 1 84 ? 14.547 17.672 -0.201 1 98.69 84 ARG A N 1
ATOM 642 C CA . ARG A 1 84 ? 14.945 18.141 -1.525 1 98.69 84 ARG A CA 1
ATOM 643 C C . ARG A 1 84 ? 15.891 17.141 -2.189 1 98.69 84 ARG A C 1
ATOM 645 O O . ARG A 1 84 ? 15.758 16.844 -3.375 1 98.69 84 ARG A O 1
ATOM 652 N N . THR A 1 85 ? 16.812 16.656 -1.394 1 98.62 85 THR A N 1
ATOM 653 C CA . THR A 1 85 ? 17.766 15.672 -1.884 1 98.62 85 THR A CA 1
ATOM 654 C C . THR A 1 85 ? 17.031 14.43 -2.385 1 98.62 85 THR A C 1
ATOM 656 O O . THR A 1 85 ? 17.328 13.922 -3.471 1 98.62 85 THR A O 1
ATOM 659 N N . ASN A 1 86 ? 16.109 13.914 -1.626 1 98.69 86 ASN A N 1
ATOM 660 C CA . ASN A 1 86 ? 15.367 12.727 -2.029 1 98.69 86 ASN A CA 1
ATOM 661 C C . ASN A 1 86 ? 14.484 13.008 -3.238 1 98.69 86 ASN A C 1
ATOM 663 O O . ASN A 1 86 ? 14.32 12.148 -4.105 1 98.69 86 ASN A O 1
ATOM 667 N N . CYS A 1 87 ? 13.891 14.211 -3.289 1 98.56 87 CYS A N 1
ATOM 668 C CA . CYS A 1 87 ? 13.141 14.578 -4.484 1 98.56 87 CYS A CA 1
ATOM 669 C C . CYS A 1 87 ? 14.031 14.531 -5.723 1 98.56 87 CYS A C 1
ATOM 671 O O . CYS A 1 87 ? 13.633 13.992 -6.754 1 98.56 87 CYS A O 1
ATOM 673 N N . ASP A 1 88 ? 15.203 15.094 -5.605 1 98.31 88 ASP A N 1
ATOM 674 C CA . ASP A 1 88 ? 16.156 15.094 -6.711 1 98.31 88 ASP A CA 1
ATOM 675 C C . ASP A 1 88 ? 16.531 13.664 -7.105 1 98.31 88 ASP A C 1
ATOM 677 O O . ASP A 1 88 ? 16.578 13.336 -8.289 1 98.31 88 ASP A O 1
ATOM 681 N N . ARG A 1 89 ? 16.766 12.867 -6.117 1 97.81 89 ARG A N 1
ATOM 682 C CA . ARG A 1 89 ? 17.188 11.477 -6.316 1 97.81 89 ARG A CA 1
ATOM 683 C C . ARG A 1 89 ? 16.156 10.719 -7.152 1 97.81 89 ARG A C 1
ATOM 685 O O . ARG A 1 89 ? 16.531 9.906 -8 1 97.81 89 ARG A O 1
ATOM 692 N N . PHE A 1 90 ? 14.93 10.961 -6.969 1 98.19 90 PHE A N 1
ATOM 693 C CA . PHE A 1 90 ? 13.867 10.211 -7.633 1 98.19 90 PHE A CA 1
ATOM 694 C C . PHE A 1 90 ? 13.312 11 -8.82 1 98.19 90 PHE A C 1
ATOM 696 O O . PHE A 1 90 ? 12.352 10.57 -9.461 1 98.19 90 PHE A O 1
ATOM 703 N N . GLY A 1 91 ? 13.875 12.18 -9.102 1 97.5 91 GLY A N 1
ATOM 704 C CA . GLY A 1 91 ? 13.461 12.992 -10.227 1 97.5 91 GLY A CA 1
ATOM 705 C C . GLY A 1 91 ? 12.086 13.609 -10.047 1 97.5 91 GLY A C 1
ATOM 706 O O . GLY A 1 91 ? 11.336 13.758 -11.016 1 97.5 91 GLY A O 1
ATOM 707 N N . VAL A 1 92 ? 11.703 13.883 -8.82 1 97.81 92 VAL A N 1
ATOM 708 C CA . VAL A 1 92 ? 10.398 14.453 -8.508 1 97.81 92 VAL A CA 1
ATOM 709 C C . VAL A 1 92 ? 10.492 15.984 -8.492 1 97.81 92 VAL A C 1
ATOM 711 O O . VAL A 1 92 ? 11.273 16.547 -7.73 1 97.81 92 VAL A O 1
ATOM 714 N N . THR A 1 93 ? 9.641 16.656 -9.32 1 98 93 THR A N 1
ATOM 715 C CA . THR A 1 93 ? 9.789 18.094 -9.484 1 98 93 THR A CA 1
ATOM 716 C C . THR A 1 93 ? 8.547 18.844 -9 1 98 93 THR A C 1
ATOM 718 O O . THR A 1 93 ? 8.516 20.078 -9 1 98 93 THR A O 1
ATOM 721 N N . ASN A 1 94 ? 7.535 18.109 -8.609 1 98.31 94 ASN A N 1
ATOM 722 C CA . ASN A 1 94 ? 6.273 18.734 -8.227 1 98.31 94 ASN A CA 1
ATOM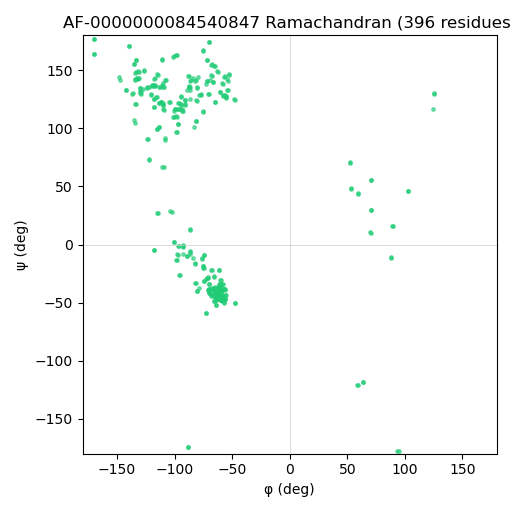 723 C C . ASN A 1 94 ? 6.113 18.781 -6.707 1 98.31 94 ASN A C 1
ATOM 725 O O . ASN A 1 94 ? 5 18.656 -6.195 1 98.31 94 ASN A O 1
ATOM 729 N N . VAL A 1 95 ? 7.195 18.828 -5.984 1 98.38 95 VAL A N 1
ATOM 730 C CA . VAL A 1 95 ? 7.188 18.969 -4.531 1 98.38 95 VAL A CA 1
ATOM 731 C C . VAL A 1 95 ? 7.781 20.328 -4.141 1 98.38 95 VAL A C 1
ATOM 733 O O . VAL A 1 95 ? 8.906 20.641 -4.523 1 98.38 95 VAL A O 1
ATOM 736 N N . ASP A 1 96 ? 7.031 21.109 -3.453 1 98.19 96 ASP A N 1
ATOM 737 C CA . ASP A 1 96 ? 7.512 22.344 -2.836 1 98.19 96 ASP A CA 1
ATOM 738 C C . ASP A 1 96 ? 7.859 22.125 -1.365 1 98.19 96 ASP A C 1
ATOM 740 O O . ASP A 1 96 ? 6.98 21.828 -0.553 1 98.19 96 ASP A O 1
ATOM 744 N N . VAL A 1 97 ? 9.086 22.297 -1.059 1 98.31 97 VAL A N 1
ATOM 745 C CA . VAL A 1 97 ? 9.523 22.094 0.317 1 98.31 97 VAL A CA 1
ATOM 746 C C . VAL A 1 97 ? 9.508 23.422 1.065 1 98.31 97 VAL A C 1
ATOM 748 O O . VAL A 1 97 ? 10.172 24.375 0.661 1 98.31 97 VAL A O 1
ATOM 751 N N . ILE A 1 98 ? 8.758 23.5 2.117 1 97.38 98 ILE A N 1
ATOM 752 C CA . ILE A 1 98 ? 8.617 24.703 2.943 1 97.38 98 ILE A CA 1
ATOM 753 C C . ILE A 1 98 ? 9.289 24.469 4.297 1 97.38 98 ILE A C 1
ATOM 755 O O . ILE A 1 98 ? 8.891 23.578 5.051 1 97.38 98 ILE A O 1
ATOM 759 N N . GLU A 1 99 ? 10.32 25.281 4.5 1 97.12 99 GLU A N 1
ATOM 760 C CA . GLU A 1 99 ? 10.906 25.281 5.832 1 97.12 99 GLU A CA 1
ATOM 761 C C . GLU A 1 99 ? 10.117 26.156 6.789 1 97.12 99 GLU A C 1
ATOM 763 O O . GLU A 1 99 ? 10.148 27.391 6.68 1 97.12 99 GLU A O 1
ATOM 768 N N . GLY A 1 100 ? 9.367 25.5 7.703 1 94.62 100 GLY A N 1
ATOM 769 C CA . GLY A 1 100 ? 8.531 26.266 8.625 1 94.62 100 GLY A CA 1
ATOM 770 C C . GLY A 1 100 ? 7.945 25.406 9.734 1 94.62 100 GLY A C 1
ATOM 771 O O . GLY A 1 100 ? 7.984 24.172 9.664 1 94.62 100 GLY A O 1
ATOM 772 N N . ASN A 1 101 ? 7.469 26.062 10.742 1 93.81 101 ASN A N 1
ATOM 773 C CA . ASN A 1 101 ? 6.84 25.406 11.883 1 93.81 101 ASN A CA 1
ATOM 774 C C . ASN A 1 101 ? 5.32 25.422 11.773 1 93.81 101 ASN A C 1
ATOM 776 O O . ASN A 1 101 ? 4.699 26.484 11.805 1 93.81 101 ASN A O 1
ATOM 780 N N . ALA A 1 102 ? 4.762 24.281 11.555 1 93.75 102 ALA A N 1
ATOM 781 C CA . ALA A 1 102 ? 3.307 24.188 11.594 1 93.75 102 ALA A CA 1
ATOM 782 C C . ALA A 1 102 ? 2.787 24.312 13.023 1 93.75 102 ALA A C 1
ATOM 784 O O . ALA A 1 102 ? 3.4 23.812 13.961 1 93.75 102 ALA A O 1
ATOM 785 N N . PRO A 1 103 ? 1.695 25 13.258 1 94.88 103 PRO A N 1
ATOM 786 C CA . PRO A 1 103 ? 0.781 25.484 12.219 1 94.88 103 PRO A CA 1
ATOM 787 C C . PRO A 1 103 ? 1.106 26.906 11.758 1 94.88 103 PRO A C 1
ATOM 789 O O . PRO A 1 103 ? 0.474 27.406 10.828 1 94.88 103 PRO A O 1
ATOM 792 N N . ASP A 1 104 ? 2.117 27.562 12.32 1 93.38 104 ASP A N 1
ATOM 793 C CA . ASP A 1 104 ? 2.375 28.984 12.094 1 93.38 104 ASP A CA 1
ATOM 794 C C . ASP A 1 104 ? 2.65 29.25 10.617 1 93.38 104 ASP A C 1
ATOM 796 O O . ASP A 1 104 ? 2.26 30.297 10.094 1 93.38 104 ASP A O 1
ATOM 800 N N . CYS A 1 105 ? 3.238 28.391 9.945 1 94.12 105 CYS A N 1
ATOM 801 C CA . CYS A 1 105 ? 3.697 28.641 8.586 1 94.12 105 CYS A CA 1
ATOM 802 C C . CYS A 1 105 ? 2.584 28.359 7.578 1 94.12 105 CYS A C 1
ATOM 804 O O . CYS A 1 105 ? 2.727 28.672 6.391 1 94.12 105 CYS A O 1
ATOM 806 N N . LEU A 1 106 ? 1.461 27.797 7.949 1 95.12 106 LEU A N 1
ATOM 807 C CA . LEU A 1 106 ? 0.438 27.312 7.031 1 95.12 106 LEU A CA 1
ATOM 808 C C . LEU A 1 106 ? -0.314 28.469 6.383 1 95.12 106 LEU A C 1
ATOM 810 O O . LEU A 1 106 ? -0.849 28.328 5.281 1 95.12 106 LEU A O 1
ATOM 814 N N . HIS A 1 107 ? -0.428 29.578 7.066 1 93.06 107 HIS A N 1
ATOM 815 C CA . HIS A 1 107 ? -1.14 30.75 6.543 1 93.06 107 HIS A CA 1
ATOM 816 C C . HIS A 1 107 ? -0.479 31.266 5.273 1 93.06 107 HIS A C 1
ATOM 818 O O . HIS A 1 107 ? -1.14 31.891 4.434 1 93.06 107 HIS A O 1
ATOM 824 N N . GLY A 1 108 ? 0.731 31 4.996 1 89.75 108 GLY A N 1
ATOM 825 C CA . GLY A 1 108 ? 1.484 31.5 3.855 1 89.75 108 GLY A CA 1
ATOM 826 C C . GLY A 1 108 ? 1.428 30.578 2.65 1 89.75 108 GLY A C 1
ATOM 827 O O . GLY A 1 108 ? 1.902 30.938 1.569 1 89.75 108 GLY A O 1
ATOM 828 N N . LEU A 1 109 ? 0.881 29.406 2.764 1 93 109 LEU A N 1
ATOM 829 C CA . LEU A 1 109 ? 0.912 28.438 1.684 1 93 109 LEU A CA 1
ATOM 830 C C . LEU A 1 109 ? -0.131 28.766 0.621 1 93 109 LEU A C 1
ATOM 832 O O . LEU A 1 109 ? -1.25 29.156 0.947 1 93 109 LEU A O 1
ATOM 836 N N . LYS A 1 110 ? 0.447 28.812 -0.725 1 81.06 110 LYS A N 1
ATOM 837 C CA . LYS A 1 110 ? -0.372 29.109 -1.896 1 81.06 110 LYS A CA 1
ATOM 838 C C . LYS A 1 110 ? -1.093 27.875 -2.402 1 81.06 110 LYS A C 1
ATOM 840 O O . LYS A 1 110 ? -0.63 26.75 -2.188 1 81.06 110 LYS A O 1
ATOM 845 N N . ASN A 1 111 ? -2.252 27.438 -2.309 1 90.19 111 ASN A N 1
ATOM 846 C CA . ASN A 1 111 ? -3.072 26.359 -2.826 1 90.19 111 ASN A CA 1
ATOM 847 C C . ASN A 1 111 ? -3.684 25.531 -1.698 1 90.19 111 ASN A C 1
ATOM 849 O O . ASN A 1 111 ? -2.969 24.828 -0.973 1 90.19 111 ASN A O 1
ATOM 853 N N . LEU A 1 112 ? -4.852 25.562 -1.652 1 96.38 112 LEU A N 1
ATOM 854 C CA . LEU A 1 112 ? -5.559 24.828 -0.617 1 96.38 112 LEU A CA 1
ATOM 855 C C . LEU A 1 112 ? -5.52 23.328 -0.897 1 96.38 112 LEU A C 1
ATOM 857 O O . LEU A 1 112 ? -5.656 22.906 -2.047 1 96.38 112 LEU A O 1
ATOM 861 N N . PRO A 1 113 ? -5.301 22.562 0.117 1 98.25 113 PRO A N 1
ATOM 862 C CA . PRO A 1 113 ? -5.098 21.125 -0.1 1 98.25 113 PRO A CA 1
ATOM 863 C C . PRO A 1 113 ? -6.41 20.375 -0.299 1 98.25 113 PRO A C 1
ATOM 865 O O . PRO A 1 113 ? -7.414 20.688 0.344 1 98.25 113 PRO A O 1
ATOM 868 N N . HIS A 1 114 ? -6.363 19.359 -1.19 1 98.12 114 HIS A N 1
ATOM 869 C CA . HIS A 1 114 ? -7.375 18.312 -1.277 1 98.12 114 HIS A CA 1
ATOM 870 C C . HIS A 1 114 ? -7.117 17.219 -0.247 1 98.12 114 HIS A C 1
ATOM 872 O O . HIS A 1 114 ? -8.062 16.594 0.252 1 98.12 114 HIS A O 1
ATOM 878 N N . ARG A 1 115 ? -5.859 16.969 0.03 1 98.69 115 ARG A N 1
ATOM 879 C CA . ARG A 1 115 ? -5.406 15.922 0.946 1 98.69 115 ARG A CA 1
ATOM 880 C C . ARG A 1 115 ? -4.355 16.453 1.912 1 98.69 115 ARG A C 1
ATOM 882 O O . ARG A 1 115 ? -3.512 17.266 1.529 1 98.69 115 ARG A O 1
ATOM 889 N N . VAL A 1 116 ? -4.391 16 3.117 1 98.69 116 VAL A N 1
ATOM 890 C CA . VAL A 1 116 ? -3.393 16.359 4.121 1 98.69 116 VAL A CA 1
ATOM 891 C C . VAL A 1 116 ? -2.852 15.102 4.785 1 98.69 116 VAL A C 1
ATOM 893 O O . VAL A 1 116 ? -3.619 14.203 5.145 1 98.69 116 VAL A O 1
ATOM 896 N N . CYS A 1 117 ? -1.59 14.977 4.855 1 98.5 117 CYS A N 1
ATOM 897 C CA . CYS A 1 117 ? -0.905 13.969 5.656 1 98.5 117 CYS A CA 1
ATOM 898 C C . CYS A 1 117 ? -0.186 14.609 6.836 1 98.5 117 CYS A C 1
ATOM 900 O O . CYS A 1 117 ? 0.658 15.484 6.652 1 98.5 117 CYS A O 1
ATOM 902 N N . LEU A 1 118 ? -0.54 14.219 7.996 1 97.06 118 LEU A N 1
ATOM 903 C CA . LEU A 1 118 ? 0.034 14.758 9.227 1 97.06 118 LEU A CA 1
ATOM 904 C C . LEU A 1 118 ? 0.832 13.688 9.961 1 97.06 118 LEU A C 1
ATOM 906 O O . LEU A 1 118 ? 0.254 12.766 10.547 1 97.06 118 LEU A O 1
ATOM 910 N N . GLU A 1 119 ? 2.174 13.82 9.766 1 90.75 119 GLU A N 1
ATOM 911 C CA . GLU A 1 119 ? 3.041 12.859 10.445 1 90.75 119 GLU A CA 1
ATOM 912 C C . GLU A 1 119 ? 3.807 13.516 11.586 1 90.75 119 GLU A C 1
ATOM 914 O O . GLU A 1 119 ? 4.754 14.273 11.359 1 90.75 119 GLU A O 1
ATOM 919 N N . GLY A 1 120 ? 3.303 13.523 12.719 1 76.06 120 GLY A N 1
ATOM 920 C CA . GLY A 1 120 ? 4.027 14.031 13.867 1 76.06 120 GLY A CA 1
ATOM 921 C C . GLY A 1 120 ? 3.717 15.492 14.172 1 76.06 120 GLY A C 1
ATOM 922 O O . GLY A 1 120 ? 2.773 16.062 13.617 1 76.06 120 GLY A O 1
ATOM 923 N N . GLY A 1 121 ? 4.422 16.047 15.242 1 71.38 121 GLY A N 1
ATOM 924 C CA . GLY A 1 121 ? 4.312 17.438 15.68 1 71.38 121 GLY A CA 1
ATOM 925 C C . GLY A 1 121 ? 3.961 17.562 17.141 1 71.38 121 GLY A C 1
ATOM 926 O O . GLY A 1 121 ? 3.189 16.766 17.688 1 71.38 121 GLY A O 1
ATOM 927 N N . LYS A 1 122 ? 4.719 18.344 17.766 1 75.06 122 LYS A N 1
ATOM 928 C CA . LYS A 1 122 ? 4.512 18.594 19.188 1 75.06 122 LYS A CA 1
ATOM 929 C C . LYS A 1 122 ? 3.102 19.109 19.453 1 75.06 122 LYS A C 1
ATOM 931 O O . LYS A 1 122 ? 2.432 18.656 20.391 1 75.06 122 LYS A O 1
ATOM 936 N N . ALA A 1 123 ? 2.543 19.969 18.609 1 88.56 123 ALA A N 1
ATOM 937 C CA . ALA A 1 123 ? 1.206 20.531 18.766 1 88.56 123 ALA A CA 1
ATOM 938 C C . ALA A 1 123 ? 0.25 19.969 17.719 1 88.56 123 ALA A C 1
ATOM 940 O O . ALA A 1 123 ? -0.393 20.719 16.984 1 88.56 123 ALA A O 1
ATOM 941 N N . ILE A 1 124 ? -0.007 18.641 17.875 1 92.94 124 ILE A N 1
ATOM 942 C CA . ILE A 1 124 ? -0.653 17.906 16.797 1 92.94 124 ILE A CA 1
ATOM 943 C C . ILE A 1 124 ? -2.117 18.328 16.688 1 92.94 124 ILE A C 1
ATOM 945 O O . ILE A 1 124 ? -2.648 18.484 15.578 1 92.94 124 ILE A O 1
ATOM 949 N N . LYS A 1 125 ? -2.766 18.531 17.828 1 93.75 125 LYS A N 1
ATOM 950 C CA . LYS A 1 125 ? -4.176 18.906 17.766 1 93.75 125 LYS A CA 1
ATOM 951 C C . LYS A 1 125 ? -4.352 20.297 17.188 1 93.75 125 LYS A C 1
ATOM 953 O O . LYS A 1 125 ? -5.242 20.516 16.359 1 93.75 125 LYS A O 1
ATOM 958 N N . ASP A 1 126 ? -3.488 21.219 17.672 1 95.06 126 ASP A N 1
ATOM 959 C CA . ASP A 1 126 ? -3.533 22.578 17.141 1 95.06 126 ASP A CA 1
ATOM 960 C C . ASP A 1 126 ? -3.273 22.562 15.633 1 95.06 126 ASP A C 1
ATOM 962 O O . ASP A 1 126 ? -3.93 23.297 14.883 1 95.06 126 ASP A O 1
ATOM 966 N N . ILE A 1 127 ? -2.33 21.812 15.211 1 96.75 127 ILE A N 1
ATOM 967 C CA . ILE A 1 127 ? -2.016 21.688 13.789 1 96.75 127 ILE A CA 1
ATOM 968 C C . ILE A 1 127 ? -3.227 21.156 13.039 1 96.75 127 ILE A C 1
ATOM 970 O O . ILE A 1 127 ? -3.613 21.688 12 1 96.75 127 ILE A O 1
ATOM 974 N N . LEU A 1 128 ? -3.807 20.094 13.586 1 97 128 LEU A N 1
ATOM 975 C CA . LEU A 1 128 ? -4.973 19.453 12.992 1 97 128 LEU A CA 1
ATOM 976 C C . LEU A 1 128 ? -6.109 20.453 12.812 1 97 128 LEU A C 1
ATOM 978 O O . LEU A 1 128 ? -6.684 20.562 11.719 1 97 128 LEU A O 1
ATOM 982 N N . VAL A 1 129 ? -6.387 21.219 13.828 1 96.31 129 VAL A N 1
ATOM 983 C CA . VAL A 1 129 ? -7.48 22.188 13.805 1 96.31 129 VAL A CA 1
ATOM 984 C C . VAL A 1 129 ? -7.188 23.266 12.773 1 96.31 129 VAL A C 1
ATOM 986 O O . VAL A 1 129 ? -8.07 23.656 12 1 96.31 129 VAL A O 1
ATOM 989 N N . THR A 1 130 ? -5.984 23.719 12.773 1 96.62 130 THR A N 1
ATOM 990 C CA . THR A 1 130 ? -5.602 24.766 11.836 1 96.62 130 THR A CA 1
ATOM 991 C C . THR A 1 130 ? -5.668 24.266 10.398 1 96.62 130 THR A C 1
ATOM 993 O O . THR A 1 130 ? -6.25 24.922 9.531 1 96.62 130 THR A O 1
ATOM 996 N N . VAL A 1 131 ? -5.082 23.109 10.102 1 96.69 131 VAL A N 1
ATOM 997 C CA . VAL A 1 131 ? -5.043 22.562 8.75 1 96.69 131 VAL A CA 1
ATOM 998 C C . VAL A 1 131 ? -6.465 22.328 8.242 1 96.69 131 VAL A C 1
ATOM 1000 O O . VAL A 1 131 ? -6.746 22.5 7.051 1 96.69 131 VAL A O 1
ATOM 1003 N N . TRP A 1 132 ? -7.332 21.953 9.141 1 97.12 132 TRP A N 1
ATOM 1004 C CA . TRP A 1 132 ? -8.719 21.672 8.797 1 97.12 132 TRP A CA 1
ATOM 1005 C C . TRP A 1 132 ? -9.383 22.891 8.18 1 97.12 132 TRP A C 1
ATOM 1007 O O . TRP A 1 132 ? -10.242 22.766 7.297 1 97.12 132 TRP A O 1
ATOM 1017 N N . GLN A 1 133 ? -8.977 24.062 8.648 1 96.19 133 GLN A N 1
ATOM 1018 C CA . GLN A 1 133 ? -9.539 25.297 8.117 1 96.19 133 GLN A CA 1
ATOM 1019 C C . GLN A 1 133 ? -9.148 25.484 6.652 1 96.19 133 GLN A C 1
ATOM 1021 O O . GLN A 1 133 ? -9.883 26.109 5.883 1 96.19 133 GLN A O 1
ATOM 1026 N N . TYR A 1 134 ? -8.055 24.938 6.258 1 97.31 134 TYR A N 1
ATOM 1027 C CA . TYR A 1 134 ? -7.547 25.125 4.902 1 97.31 134 TYR A CA 1
ATOM 1028 C C . TYR A 1 134 ? -7.969 23.969 4 1 97.31 134 TYR A C 1
ATOM 1030 O O . TYR A 1 134 ? -7.98 24.109 2.775 1 97.31 134 TYR A O 1
ATOM 1038 N N . LEU A 1 135 ? -8.219 22.781 4.578 1 98 135 LEU A N 1
ATOM 1039 C CA . LEU A 1 135 ? -8.625 21.609 3.803 1 98 135 LEU A CA 1
ATOM 1040 C C . LEU A 1 135 ? -9.898 21.906 3.021 1 98 135 LEU A C 1
ATOM 1042 O O . LEU A 1 135 ? -10.883 22.391 3.586 1 98 135 LEU A O 1
ATOM 1046 N N . GLN A 1 136 ? -9.883 21.641 1.738 1 97.25 136 GLN A N 1
ATOM 1047 C CA . GLN A 1 136 ? -11.023 21.906 0.869 1 97.25 136 GLN A CA 1
ATOM 1048 C C . GLN A 1 136 ? -12.195 20.984 1.2 1 97.25 136 GLN A C 1
ATOM 1050 O O . GLN A 1 136 ? -12 19.906 1.767 1 97.25 136 GLN A O 1
ATOM 1055 N N . PRO A 1 137 ? -13.438 21.5 0.843 1 95.94 137 PRO A N 1
ATOM 1056 C CA . PRO A 1 137 ? -14.555 20.547 0.945 1 95.94 137 PRO A CA 1
ATOM 1057 C C . PRO A 1 137 ? -14.305 19.266 0.165 1 95.94 137 PRO A C 1
ATOM 1059 O O . PRO A 1 137 ? -13.719 19.297 -0.92 1 95.94 137 PRO A O 1
ATOM 1062 N N . GLN A 1 138 ? -14.766 18.125 0.77 1 95.31 138 GLN A N 1
ATOM 1063 C CA . GLN A 1 138 ? -14.57 16.797 0.22 1 95.31 138 GLN A CA 1
ATOM 1064 C C . GLN A 1 138 ? -13.109 16.375 0.291 1 95.31 138 GLN A C 1
ATOM 1066 O O . GLN A 1 138 ? -12.695 15.414 -0.375 1 95.31 138 GLN A O 1
ATOM 1071 N N . GLY A 1 139 ? -12.359 17.203 1.037 1 97.88 139 GLY A N 1
ATOM 1072 C CA . GLY A 1 139 ? -10.969 16.844 1.281 1 97.88 139 GLY A CA 1
ATOM 1073 C C . GLY A 1 139 ? -10.82 15.734 2.303 1 97.88 139 GLY A C 1
ATOM 1074 O O . GLY A 1 139 ? -11.781 15.352 2.965 1 97.88 139 GLY A O 1
ATOM 1075 N N . ARG A 1 140 ? -9.625 15.18 2.359 1 98.38 140 ARG A N 1
ATOM 1076 C CA . ARG A 1 140 ? -9.32 14.078 3.27 1 98.38 140 ARG A CA 1
ATOM 1077 C C . ARG A 1 140 ? -8.031 14.352 4.047 1 98.38 140 ARG A C 1
ATOM 1079 O O . ARG A 1 140 ? -7.09 14.93 3.508 1 98.38 140 ARG A O 1
ATOM 1086 N N . ILE A 1 141 ? -8.062 13.922 5.297 1 98.62 141 ILE A N 1
ATOM 1087 C CA . ILE A 1 141 ? -6.883 14.055 6.141 1 98.62 141 ILE A CA 1
ATOM 1088 C C . ILE A 1 141 ? -6.484 12.68 6.68 1 98.62 141 ILE A C 1
ATOM 1090 O O . ILE A 1 141 ? -7.344 11.867 7.027 1 98.62 141 ILE A O 1
ATOM 1094 N N . VAL A 1 142 ? -5.203 12.367 6.645 1 98.69 142 VAL A N 1
ATOM 1095 C CA . VAL A 1 142 ? -4.602 11.188 7.258 1 98.69 142 VAL A CA 1
ATOM 1096 C C . VAL A 1 142 ? -3.557 11.609 8.281 1 98.69 142 VAL A C 1
ATOM 1098 O O . VAL A 1 142 ? -2.693 12.445 7.992 1 98.69 142 VAL A O 1
ATOM 1101 N N . ALA A 1 143 ? -3.641 11.094 9.469 1 98 143 ALA A N 1
ATOM 1102 C CA . ALA A 1 143 ? -2.729 11.438 10.562 1 98 143 ALA A CA 1
ATOM 1103 C C . ALA A 1 143 ? -2.184 10.18 11.234 1 98 143 ALA A C 1
ATOM 1105 O O . ALA A 1 143 ? -2.875 9.164 11.32 1 98 143 ALA A O 1
ATOM 1106 N N . THR A 1 144 ? -0.988 10.273 11.727 1 96.25 144 THR A N 1
ATOM 1107 C CA . THR A 1 144 ? -0.365 9.125 12.375 1 96.25 144 THR A CA 1
ATOM 1108 C C . THR A 1 144 ? -0.135 9.391 13.859 1 96.25 144 THR A C 1
ATOM 1110 O O . THR A 1 144 ? 0.105 10.539 14.258 1 96.25 144 THR A O 1
ATOM 1113 N N . ALA A 1 145 ? -0.238 8.367 14.672 1 93.94 145 ALA A N 1
ATOM 1114 C CA . ALA A 1 145 ? 0.055 8.414 16.109 1 93.94 145 ALA A CA 1
ATOM 1115 C C . ALA A 1 145 ? 0.9 7.215 16.531 1 93.94 145 ALA A C 1
ATOM 1117 O O . ALA A 1 145 ? 0.478 6.066 16.375 1 93.94 145 ALA A O 1
ATOM 1118 N N . SER A 1 146 ? 2.059 7.516 17.078 1 90.38 146 SER A N 1
ATOM 1119 C CA . SER A 1 146 ? 2.945 6.438 17.5 1 90.38 146 SER A CA 1
ATOM 1120 C C . SER A 1 146 ? 2.801 6.164 19 1 90.38 146 SER A C 1
ATOM 1122 O O . SER A 1 146 ? 3.426 5.242 19.531 1 90.38 146 SER A O 1
ATOM 1124 N N . ASN A 1 147 ? 2.064 7.012 19.703 1 88.81 147 ASN A N 1
ATOM 1125 C CA . ASN A 1 147 ? 1.79 6.812 21.125 1 88.81 147 ASN A CA 1
ATOM 1126 C C . ASN A 1 147 ? 0.35 7.176 21.469 1 88.81 147 ASN A C 1
ATOM 1128 O O . ASN A 1 147 ? -0.379 7.711 20.641 1 88.81 147 ASN A O 1
ATOM 1132 N N . LEU A 1 148 ? 0.031 6.816 22.688 1 90.06 148 LEU A N 1
ATOM 1133 C CA . LEU A 1 148 ? -1.36 6.941 23.109 1 90.06 148 LEU A CA 1
ATOM 1134 C C . LEU A 1 148 ? -1.758 8.406 23.234 1 90.06 148 LEU A C 1
ATOM 1136 O O . LEU A 1 148 ? -2.895 8.773 22.938 1 90.06 148 LEU A O 1
ATOM 1140 N N . GLU A 1 149 ? -0.874 9.18 23.734 1 89.69 149 GLU A N 1
ATOM 1141 C CA . GLU A 1 149 ? -1.155 10.602 23.891 1 89.69 149 GLU A CA 1
ATOM 1142 C C . GLU A 1 149 ? -1.538 11.234 22.547 1 89.69 149 GLU A C 1
ATOM 1144 O O . GLU A 1 149 ? -2.557 11.922 22.453 1 89.69 149 GLU A O 1
ATOM 1149 N N . THR A 1 150 ? -0.723 10.984 21.516 1 93 150 THR A N 1
ATOM 1150 C CA . THR A 1 150 ? -0.99 11.539 20.188 1 93 150 THR A CA 1
ATOM 1151 C C . THR A 1 150 ? -2.281 10.961 19.625 1 93 150 THR A C 1
ATOM 1153 O O . THR A 1 150 ? -3.066 11.68 19 1 93 150 THR A O 1
ATOM 1156 N N . LEU A 1 151 ? -2.471 9.672 19.859 1 93.56 151 LEU A N 1
ATOM 1157 C CA . LEU A 1 151 ? -3.709 9.047 19.406 1 93.56 151 LEU A CA 1
ATOM 1158 C C . LEU A 1 151 ? -4.922 9.75 20 1 93.56 151 LEU A C 1
ATOM 1160 O O . LEU A 1 151 ? -5.879 10.055 19.281 1 93.56 151 LEU A O 1
ATOM 1164 N N . TYR A 1 152 ? -4.848 10.008 21.281 1 93.19 152 TYR A N 1
ATOM 1165 C CA . TYR A 1 152 ? -5.934 10.68 21.984 1 93.19 152 TYR A CA 1
ATOM 1166 C C . TYR A 1 152 ? -6.168 12.078 21.422 1 93.19 152 TYR A C 1
ATOM 1168 O O . TYR A 1 152 ? -7.309 12.453 21.141 1 93.19 152 TYR A O 1
ATOM 1176 N N . LEU A 1 153 ? -5.129 12.805 21.203 1 94.62 153 LEU A N 1
ATOM 1177 C CA . LEU A 1 153 ? -5.234 14.188 20.734 1 94.62 153 LEU A CA 1
ATOM 1178 C C . LEU A 1 153 ? -5.824 14.242 19.328 1 94.62 153 LEU A C 1
ATOM 1180 O O . LEU A 1 153 ? -6.664 15.094 19.031 1 94.62 153 LEU A O 1
ATOM 1184 N N . ILE A 1 154 ? -5.398 13.375 18.453 1 96.56 154 ILE A N 1
ATOM 1185 C CA . ILE A 1 154 ? -5.938 13.336 17.109 1 96.56 154 ILE A CA 1
ATOM 1186 C C . ILE A 1 154 ? -7.414 12.945 17.156 1 96.56 154 ILE A C 1
ATOM 1188 O O . ILE A 1 154 ? -8.242 13.547 16.469 1 96.56 154 ILE A O 1
ATOM 1192 N N . SER A 1 155 ? -7.715 11.906 17.984 1 95.44 155 SER A N 1
ATOM 1193 C CA . SER A 1 155 ? -9.102 11.453 18.109 1 95.44 155 SER A CA 1
ATOM 1194 C C . SER A 1 155 ? -10 12.57 18.625 1 95.44 155 SER A C 1
ATOM 1196 O O . SER A 1 155 ? -11.102 12.773 18.094 1 95.44 155 SER A O 1
ATOM 1198 N N . GLU A 1 156 ? -9.539 13.227 19.609 1 95.25 156 GLU A N 1
ATOM 1199 C CA . GLU A 1 156 ? -10.281 14.367 20.156 1 95.25 156 GLU A CA 1
ATOM 1200 C C . GLU A 1 156 ? -10.469 15.453 19.094 1 95.25 156 GLU A C 1
ATOM 1202 O O . GLU A 1 156 ? -11.555 16.016 18.969 1 95.25 156 GLU A O 1
ATOM 1207 N N . GLY A 1 157 ? -9.422 15.742 18.359 1 96.81 157 GLY A N 1
ATOM 1208 C CA . GLY A 1 157 ? -9.516 16.719 17.281 1 96.81 157 GLY A CA 1
ATOM 1209 C C . GLY A 1 157 ? -10.523 16.312 16.219 1 96.81 157 GLY A C 1
ATOM 1210 O O . GLY A 1 157 ? -11.32 17.141 15.766 1 96.81 157 GLY A O 1
ATOM 1211 N N . PHE A 1 158 ? -10.477 15.07 15.773 1 97.44 158 PHE A N 1
ATOM 1212 C CA . PHE A 1 158 ? -11.422 14.562 14.789 1 97.44 158 PHE A CA 1
ATOM 1213 C C . PHE A 1 158 ? -12.859 14.766 15.258 1 97.44 158 PHE A C 1
ATOM 1215 O O . PHE A 1 158 ? -13.727 15.172 14.477 1 97.44 158 PHE A O 1
ATOM 1222 N N . ALA A 1 159 ? -13.062 14.461 16.531 1 95.69 159 ALA A N 1
ATOM 1223 C CA . ALA A 1 159 ? -14.398 14.617 17.094 1 95.69 159 ALA A CA 1
ATOM 1224 C C . ALA A 1 159 ? -14.828 16.078 17.094 1 95.69 159 ALA A C 1
ATOM 1226 O O . ALA A 1 159 ? -15.938 16.406 16.672 1 95.69 159 ALA A O 1
ATOM 1227 N N . GLN A 1 160 ? -13.977 16.922 17.547 1 96.5 160 GLN A N 1
ATOM 1228 C CA . GLN A 1 160 ? -14.25 18.359 17.641 1 96.5 160 GLN A CA 1
ATOM 1229 C C . GLN A 1 160 ? -14.578 18.938 16.266 1 96.5 160 GLN A C 1
ATOM 1231 O O . GLN A 1 160 ? -15.469 19.781 16.141 1 96.5 160 GLN A O 1
ATOM 1236 N N . LEU A 1 161 ? -13.859 18.469 15.258 1 97.44 161 LEU A N 1
ATOM 1237 C CA . LEU A 1 161 ? -13.992 19 13.906 1 97.44 161 LEU A CA 1
ATOM 1238 C C . LEU A 1 161 ? -15.109 18.297 13.148 1 97.44 161 LEU A C 1
ATOM 1240 O O . LEU A 1 161 ? -15.391 18.641 12 1 97.44 161 LEU A O 1
ATOM 1244 N N . GLN A 1 162 ? -15.68 17.281 13.734 1 96.69 162 GLN A N 1
ATOM 1245 C CA . GLN A 1 162 ? -16.75 16.484 13.141 1 96.69 162 GLN A CA 1
ATOM 1246 C C . GLN A 1 162 ? -16.297 15.852 11.828 1 96.69 162 GLN A C 1
ATOM 1248 O O . GLN A 1 162 ? -17 15.945 10.812 1 96.69 162 GLN A O 1
ATOM 1253 N N . VAL A 1 163 ? -15.133 15.336 11.898 1 97.12 163 VAL A N 1
ATOM 1254 C CA . VAL A 1 163 ? -14.594 14.586 10.766 1 97.12 163 VAL A CA 1
ATOM 1255 C C . VAL A 1 163 ? -15.523 13.414 10.438 1 97.12 163 VAL A C 1
ATOM 1257 O O . VAL A 1 163 ? -16 12.727 11.336 1 97.12 163 VAL A O 1
ATOM 1260 N N . ARG A 1 164 ? -15.742 13.164 9.156 1 97.12 164 ARG A N 1
ATOM 1261 C CA . ARG A 1 164 ? -16.656 12.109 8.734 1 97.12 164 ARG A CA 1
ATOM 1262 C C . ARG A 1 164 ? -15.906 10.953 8.086 1 97.12 164 ARG A C 1
ATOM 1264 O O . ARG A 1 164 ? -14.75 11.109 7.676 1 97.12 164 ARG A O 1
ATOM 1271 N N . ASN A 1 165 ? -16.594 9.766 8.07 1 95.44 165 ASN A N 1
ATOM 1272 C CA . ASN A 1 165 ? -16.047 8.562 7.449 1 95.44 165 ASN A CA 1
ATOM 1273 C C . ASN A 1 165 ? -14.656 8.242 7.996 1 95.44 165 ASN A C 1
ATOM 1275 O O . ASN A 1 165 ? -13.719 8.023 7.227 1 95.44 165 ASN A O 1
ATOM 1279 N N . VAL A 1 166 ? -14.617 8.281 9.297 1 96.31 166 VAL A N 1
ATOM 1280 C CA . VAL A 1 166 ? -13.352 8.055 9.984 1 96.31 166 VAL A CA 1
ATOM 1281 C C . VAL A 1 166 ? -12.938 6.594 9.859 1 96.31 166 VAL A C 1
ATOM 1283 O O . VAL A 1 166 ? -13.758 5.691 10.055 1 96.31 166 VAL A O 1
ATOM 1286 N N . GLU A 1 167 ? -11.734 6.34 9.453 1 96.25 167 GLU A N 1
ATOM 1287 C CA . GLU A 1 167 ? -11.094 5.027 9.469 1 96.25 167 GLU A CA 1
ATOM 1288 C C . GLU A 1 167 ? -9.844 5.027 10.336 1 96.25 167 GLU A C 1
ATOM 1290 O O . GLU A 1 167 ? -9.086 6 10.344 1 96.25 167 GLU A O 1
ATOM 1295 N N . VAL A 1 168 ? -9.672 3.98 11.141 1 95.88 168 VAL A N 1
ATOM 1296 C CA . VAL A 1 168 ? -8.5 3.834 11.992 1 95.88 168 VAL A CA 1
ATOM 1297 C C . VAL A 1 168 ? -7.879 2.453 11.781 1 95.88 168 VAL A C 1
ATOM 1299 O O . VAL A 1 168 ? -8.586 1.443 11.781 1 95.88 168 VAL A O 1
ATOM 1302 N N . VAL A 1 169 ? -6.605 2.459 11.594 1 95.38 169 VAL A N 1
ATOM 1303 C CA . VAL A 1 169 ? -5.867 1.205 11.492 1 95.38 169 VAL A CA 1
ATOM 1304 C C . VAL A 1 169 ? -4.598 1.281 12.336 1 95.38 169 VAL A C 1
ATOM 1306 O O . VAL A 1 169 ? -4.027 2.359 12.516 1 95.38 169 VAL A O 1
ATOM 1309 N N . GLN A 1 170 ? -4.293 0.208 12.945 1 93.12 170 GLN A N 1
ATOM 1310 C CA . GLN A 1 170 ? -2.996 0.065 13.602 1 93.12 170 GLN A CA 1
ATOM 1311 C C . GLN A 1 170 ? -2.113 -0.939 12.867 1 93.12 170 GLN A C 1
ATOM 1313 O O . GLN A 1 170 ? -2.51 -2.088 12.656 1 93.12 170 GLN A O 1
ATOM 1318 N N . SER A 1 171 ? -0.976 -0.486 12.445 1 90.69 171 SER A N 1
ATOM 1319 C CA . SER A 1 171 ? -0.051 -1.35 11.719 1 90.69 171 SER A CA 1
ATOM 1320 C C . SER A 1 171 ? 0.846 -2.127 12.68 1 90.69 171 SER A C 1
ATOM 1322 O O . SER A 1 171 ? 1.354 -1.57 13.648 1 90.69 171 SER A O 1
ATOM 1324 N N . SER A 1 172 ? 1.029 -3.385 12.523 1 86.75 172 SER A N 1
ATOM 1325 C CA . SER A 1 172 ? 2.055 -4.25 13.102 1 86.75 172 SER A CA 1
ATOM 1326 C C . SER A 1 172 ? 2.637 -5.188 12.047 1 86.75 172 SER A C 1
ATOM 1328 O O . SER A 1 172 ? 1.932 -6.047 11.516 1 86.75 172 SER A O 1
ATOM 1330 N N . ILE A 1 173 ? 3.875 -4.883 11.656 1 90.12 173 ILE A N 1
ATOM 1331 C CA . ILE A 1 173 ? 4.504 -5.57 10.539 1 90.12 173 ILE A CA 1
ATOM 1332 C C . ILE A 1 173 ? 5.867 -6.113 10.961 1 90.12 173 ILE A C 1
ATOM 1334 O O . ILE A 1 173 ? 6.629 -5.426 11.641 1 90.12 173 ILE A O 1
ATOM 1338 N N . ASN A 1 174 ? 6.09 -7.352 10.594 1 89.25 174 ASN A N 1
ATOM 1339 C CA . ASN A 1 174 ? 7.414 -7.945 10.742 1 89.25 174 ASN A CA 1
ATOM 1340 C C . ASN A 1 174 ? 8.078 -8.18 9.383 1 89.25 174 ASN A C 1
ATOM 1342 O O . ASN A 1 174 ? 7.418 -8.594 8.43 1 89.25 174 ASN A O 1
ATOM 1346 N N . ARG A 1 175 ? 9.445 -7.879 9.289 1 89.06 175 ARG A N 1
ATOM 1347 C CA . ARG A 1 175 ? 10.227 -8.102 8.078 1 89.06 175 ARG A CA 1
ATOM 1348 C C . ARG A 1 175 ? 11.352 -9.102 8.328 1 89.06 175 ARG A C 1
ATOM 1350 O O . ARG A 1 175 ? 11.977 -9.086 9.391 1 89.06 175 ARG A O 1
ATOM 1357 N N . LEU A 1 176 ? 11.578 -9.906 7.348 1 84.88 176 LEU A N 1
ATOM 1358 C CA . LEU A 1 176 ? 12.789 -10.711 7.387 1 84.88 176 LEU A CA 1
ATOM 1359 C C . LEU A 1 176 ? 14.023 -9.867 7.062 1 84.88 176 LEU A C 1
ATOM 1361 O O . LEU A 1 176 ? 14.086 -9.234 6.008 1 84.88 176 LEU A O 1
ATOM 1365 N N . GLU A 1 177 ? 14.852 -9.703 7.957 1 82.38 177 GLU A N 1
ATOM 1366 C CA . GLU A 1 177 ? 16.109 -8.992 7.766 1 82.38 177 GLU A CA 1
ATOM 1367 C C . GLU A 1 177 ? 17.297 -9.945 7.883 1 82.38 177 GLU A C 1
ATOM 1369 O O . GLU A 1 177 ? 17.281 -10.867 8.703 1 82.38 177 GLU A O 1
ATOM 1374 N N . SER A 1 178 ? 18.203 -9.766 6.957 1 78.31 178 SER A N 1
ATOM 1375 C CA . SER A 1 178 ? 19.422 -10.578 6.984 1 78.31 178 SER A CA 1
ATOM 1376 C C . SER A 1 178 ? 20.562 -9.828 7.652 1 78.31 178 SER A C 1
ATOM 1378 O O . SER A 1 178 ? 20.766 -8.633 7.398 1 78.31 178 SER A O 1
ATOM 1380 N N . ARG A 1 179 ? 21.109 -10.344 8.664 1 70.75 179 ARG A N 1
ATOM 1381 C CA . ARG A 1 179 ? 22.344 -9.875 9.297 1 70.75 179 ARG A CA 1
ATOM 1382 C C . ARG A 1 179 ? 23.453 -10.914 9.188 1 70.75 179 ARG A C 1
ATOM 1384 O O . ARG A 1 179 ? 23.516 -11.852 9.984 1 70.75 179 ARG A O 1
ATOM 1391 N N . GLY A 1 180 ? 24.328 -10.703 8.211 1 67.31 180 GLY A N 1
ATOM 1392 C CA . GLY A 1 180 ? 25.312 -11.734 7.902 1 67.31 180 GLY A CA 1
ATOM 1393 C C . GLY A 1 180 ? 24.688 -13.016 7.402 1 67.31 180 GLY A C 1
ATOM 1394 O O . GLY A 1 180 ? 23.969 -13.016 6.398 1 67.31 180 GLY A O 1
ATOM 1395 N N . ARG A 1 181 ? 24.922 -14.133 8.211 1 74.06 181 ARG A N 1
ATOM 1396 C CA . ARG A 1 181 ? 24.438 -15.445 7.793 1 74.06 181 ARG A CA 1
ATOM 1397 C C . ARG A 1 181 ? 23.109 -15.766 8.469 1 74.06 181 ARG A C 1
ATOM 1399 O O . ARG A 1 181 ? 22.531 -16.828 8.242 1 74.06 181 ARG A O 1
ATOM 1406 N N . SER A 1 182 ? 22.766 -14.883 9.211 1 82.06 182 SER A N 1
ATOM 1407 C CA . SER A 1 182 ? 21.547 -15.148 9.969 1 82.06 182 SER A CA 1
ATOM 1408 C C . SER A 1 182 ? 20.375 -14.312 9.461 1 82.06 182 SER A C 1
ATOM 1410 O O . SER A 1 182 ? 20.578 -13.219 8.922 1 82.06 182 SER A O 1
ATOM 1412 N N . GLN A 1 183 ? 19.188 -14.938 9.445 1 83 183 GLN A N 1
ATOM 1413 C CA . GLN A 1 183 ? 17.953 -14.25 9.102 1 83 183 GLN A CA 1
ATOM 1414 C C . GLN A 1 183 ? 16.984 -14.234 10.289 1 83 183 GLN A C 1
ATOM 1416 O O . GLN A 1 183 ? 16.891 -15.219 11.023 1 83 183 GLN A O 1
ATOM 1421 N N . SER A 1 184 ? 16.516 -13.023 10.633 1 80.62 184 SER A N 1
ATOM 1422 C CA . SER A 1 184 ? 15.555 -12.891 11.719 1 80.62 184 SER A CA 1
ATOM 1423 C C . SER A 1 184 ? 14.406 -11.969 11.328 1 80.62 184 SER A C 1
ATOM 1425 O O . SER A 1 184 ? 14.57 -11.086 10.477 1 80.62 184 SER A O 1
ATOM 1427 N N . LEU A 1 185 ? 13.273 -12.273 11.859 1 82.88 185 LEU A N 1
ATOM 1428 C CA . LEU A 1 185 ? 12.156 -11.352 11.703 1 82.88 185 LEU A CA 1
ATOM 1429 C C . LEU A 1 185 ? 12.305 -10.164 12.648 1 82.88 185 LEU A C 1
ATOM 1431 O O . LEU A 1 185 ? 12.586 -10.336 13.828 1 82.88 185 LEU A O 1
ATOM 1435 N N . VAL A 1 186 ? 12.18 -8.969 12.094 1 83.19 186 VAL A N 1
ATOM 1436 C CA . VAL A 1 186 ? 12.266 -7.723 12.852 1 83.19 186 VAL A CA 1
ATOM 1437 C C . VAL A 1 186 ? 10.945 -6.961 12.734 1 83.19 186 VAL A C 1
ATOM 1439 O O . VAL A 1 186 ? 10.391 -6.832 11.648 1 83.19 186 VAL A O 1
ATOM 1442 N N . ALA A 1 187 ? 10.531 -6.441 13.867 1 84.81 187 ALA A N 1
ATOM 1443 C CA . ALA A 1 187 ? 9.242 -5.758 13.906 1 84.81 187 ALA A CA 1
ATOM 1444 C C . ALA A 1 187 ? 9.398 -4.285 13.531 1 84.81 187 ALA A C 1
ATOM 1446 O O . ALA A 1 187 ? 10.359 -3.629 13.938 1 84.81 187 ALA A O 1
ATOM 1447 N N . ILE A 1 188 ? 8.5 -3.811 12.703 1 86.25 188 ILE A N 1
ATOM 1448 C CA . ILE A 1 188 ? 8.32 -2.375 12.516 1 86.25 188 ILE A CA 1
ATOM 1449 C C . ILE A 1 188 ? 7.469 -1.807 13.648 1 86.25 188 ILE A C 1
ATOM 1451 O O . ILE A 1 188 ? 6.465 -2.404 14.039 1 86.25 188 ILE A O 1
ATOM 1455 N N . ASP A 1 189 ? 7.906 -0.642 14.219 1 86.19 189 ASP A N 1
ATOM 1456 C CA . ASP A 1 189 ? 7.156 -0.041 15.32 1 86.19 189 ASP A CA 1
ATOM 1457 C C . ASP A 1 189 ? 5.699 0.187 14.93 1 86.19 189 ASP A C 1
ATOM 1459 O O . ASP A 1 189 ? 5.414 0.802 13.898 1 86.19 189 ASP A O 1
ATOM 1463 N N . PRO A 1 190 ? 4.859 -0.346 15.773 1 89.75 190 PRO A N 1
ATOM 1464 C CA . PRO A 1 190 ? 3.441 -0.153 15.461 1 89.75 190 PRO A CA 1
ATOM 1465 C C . PRO A 1 190 ? 3.027 1.316 15.477 1 89.75 190 PRO A C 1
ATOM 1467 O O . PRO A 1 190 ? 3.631 2.123 16.188 1 89.75 190 PRO A O 1
ATOM 1470 N N . MET A 1 191 ? 2.092 1.611 14.68 1 91.62 191 MET A N 1
ATOM 1471 C CA . MET A 1 191 ? 1.584 2.979 14.609 1 91.62 191 MET A CA 1
ATOM 1472 C C . MET A 1 191 ? 0.099 2.988 14.266 1 91.62 191 MET A C 1
ATOM 1474 O O . MET A 1 191 ? -0.379 2.121 13.531 1 91.62 191 MET A O 1
ATOM 1478 N N . PHE A 1 192 ? -0.589 3.971 14.891 1 94.69 192 PHE A N 1
ATOM 1479 C CA . PHE A 1 192 ? -1.975 4.203 14.5 1 94.69 192 PHE A CA 1
ATOM 1480 C C . PHE A 1 192 ? -2.053 5.168 13.32 1 94.69 192 PHE A C 1
ATOM 1482 O O . PHE A 1 192 ? -1.316 6.156 13.273 1 94.69 192 PHE A O 1
ATOM 1489 N N . ILE A 1 193 ? -2.848 4.852 12.406 1 97.38 193 ILE A N 1
ATOM 1490 C CA . ILE A 1 193 ? -3.176 5.73 11.289 1 97.38 193 ILE A CA 1
ATOM 1491 C C . ILE A 1 193 ? -4.668 6.059 11.305 1 97.38 193 ILE A C 1
ATOM 1493 O O . ILE A 1 193 ? -5.508 5.156 11.281 1 97.38 193 ILE A O 1
ATOM 1497 N N . LEU A 1 194 ? -4.98 7.305 11.453 1 97.5 194 LEU A N 1
ATOM 1498 C CA . LEU A 1 194 ? -6.352 7.797 11.422 1 97.5 194 LEU A CA 1
ATOM 1499 C C . LEU A 1 194 ? -6.613 8.609 10.156 1 97.5 194 LEU A C 1
ATOM 1501 O O . LEU A 1 194 ? -5.777 9.414 9.75 1 97.5 194 LEU A O 1
ATOM 1505 N N . SER A 1 195 ? -7.75 8.359 9.531 1 98.38 195 SER A N 1
ATOM 1506 C CA . SER A 1 195 ? -8.125 9.109 8.344 1 98.38 195 SER A CA 1
ATOM 1507 C C . SER A 1 195 ? -9.594 9.531 8.398 1 98.38 195 SER A C 1
ATOM 1509 O O . SER A 1 195 ? -10.391 8.938 9.133 1 98.38 195 SER A O 1
ATOM 1511 N N . GLY A 1 196 ? -9.906 10.578 7.703 1 97.81 196 GLY A N 1
ATOM 1512 C CA . GLY A 1 196 ? -11.273 11.062 7.621 1 97.81 196 GLY A CA 1
ATOM 1513 C C . GLY A 1 196 ? -11.461 12.141 6.57 1 97.81 196 GLY A C 1
ATOM 1514 O O . GLY A 1 196 ? -10.508 12.531 5.895 1 97.81 196 GLY A O 1
ATOM 1515 N N . GLU A 1 197 ? -12.68 12.539 6.43 1 97.88 197 GLU A N 1
ATOM 1516 C CA . GLU A 1 197 ? -13.039 13.445 5.336 1 97.88 197 GLU A CA 1
ATOM 1517 C C . GLU A 1 197 ? -13.758 14.68 5.855 1 97.88 197 GLU A C 1
ATOM 1519 O O . GLU A 1 197 ? -14.375 14.648 6.926 1 97.88 197 GLU A O 1
ATOM 1524 N N . LYS A 1 198 ? -13.547 15.727 5.113 1 96.81 198 LYS A N 1
ATOM 1525 C CA . LYS A 1 198 ? -14.32 16.953 5.289 1 96.81 198 LYS A CA 1
ATOM 1526 C C . LYS A 1 198 ? -15.477 17.016 4.297 1 96.81 198 LYS A C 1
ATOM 1528 O O . LYS A 1 198 ? -15.258 17.141 3.088 1 96.81 198 LYS A O 1
ATOM 1533 N N . ILE A 1 199 ? -16.719 16.781 4.598 1 88.31 199 ILE A N 1
ATOM 1534 C CA . ILE A 1 199 ? -17.859 16.766 3.68 1 88.31 199 ILE A CA 1
ATOM 1535 C C . ILE A 1 199 ? -18.203 18.188 3.264 1 88.31 199 ILE A C 1
ATOM 1537 O O . ILE A 1 199 ? -18.453 18.453 2.086 1 88.31 199 ILE A O 1
ATOM 1541 N N . SER A 1 200 ? -18.547 19.156 4.234 1 78.75 200 SER A N 1
ATOM 1542 C CA . SER A 1 200 ? -18.875 20.547 3.918 1 78.75 200 SER A CA 1
ATOM 1543 C C . SER A 1 200 ? -17.938 21.516 4.633 1 78.75 200 SER A C 1
ATOM 1545 O O . SER A 1 200 ? -17.359 21.172 5.664 1 78.75 200 SER A O 1
ATOM 1547 N N . MET B 1 1 ? -21.484 9.773 -18.469 1 45.56 1 MET B N 1
ATOM 1548 C CA . MET B 1 1 ? -20.781 8.547 -18.109 1 45.56 1 MET B CA 1
ATOM 1549 C C . MET B 1 1 ? -20.703 8.383 -16.594 1 45.56 1 MET B C 1
ATOM 1551 O O . MET B 1 1 ? -20.406 9.336 -15.875 1 45.56 1 MET B O 1
ATOM 1555 N N . SER B 1 2 ? -21.266 7.398 -15.992 1 64.31 2 SER B N 1
ATOM 1556 C CA . SER B 1 2 ? -21.391 7.223 -14.547 1 64.31 2 SER B CA 1
ATOM 1557 C C . SER B 1 2 ? -20.031 7.281 -13.859 1 64.31 2 SER B C 1
ATOM 1559 O O . SER B 1 2 ? -19.016 6.895 -14.453 1 64.31 2 SER B O 1
ATOM 1561 N N . SER B 1 3 ? -19.766 8.039 -12.867 1 83.31 3 SER B N 1
ATOM 1562 C CA . SER B 1 3 ? -18.531 8.188 -12.094 1 83.31 3 SER B CA 1
ATOM 1563 C C . SER B 1 3 ? -17.969 6.832 -11.68 1 83.31 3 SER B C 1
ATOM 1565 O O . SER B 1 3 ? -18.719 5.957 -11.234 1 83.31 3 SER B O 1
ATOM 1567 N N . PRO B 1 4 ? -16.734 6.598 -12.031 1 91.44 4 PRO B N 1
ATOM 1568 C CA . PRO B 1 4 ? -16.156 5.316 -11.625 1 91.44 4 PRO B CA 1
ATOM 1569 C C . PRO B 1 4 ? -16.297 5.055 -10.133 1 91.44 4 PRO B C 1
ATOM 1571 O O . PRO B 1 4 ? -16.297 5.992 -9.328 1 91.44 4 PRO B O 1
ATOM 1574 N N . LEU B 1 5 ? -16.453 3.805 -9.812 1 95.06 5 LEU B N 1
ATOM 1575 C CA . LEU B 1 5 ? -16.609 3.393 -8.422 1 95.06 5 LEU B CA 1
ATOM 1576 C C . LEU B 1 5 ? -15.375 3.742 -7.598 1 95.06 5 LEU B C 1
ATOM 1578 O O . LEU B 1 5 ? -15.492 4.117 -6.43 1 95.06 5 LEU B O 1
ATOM 1582 N N . TRP B 1 6 ? -14.234 3.639 -8.164 1 96.62 6 TRP B N 1
ATOM 1583 C CA . TRP B 1 6 ? -12.961 4.02 -7.555 1 96.62 6 TRP B CA 1
ATOM 1584 C C . TRP B 1 6 ? -12.219 5.027 -8.43 1 96.62 6 TRP B C 1
ATOM 1586 O O . TRP B 1 6 ? -11.414 4.645 -9.281 1 96.62 6 TRP B O 1
ATOM 1596 N N . PRO B 1 7 ? -12.438 6.273 -8.203 1 95.06 7 PRO B N 1
ATOM 1597 C CA . PRO B 1 7 ? -11.891 7.309 -9.086 1 95.06 7 PRO B CA 1
ATOM 1598 C C . PRO B 1 7 ? -10.477 7.734 -8.695 1 95.06 7 PRO B C 1
ATOM 1600 O O . PRO B 1 7 ? -9.984 8.758 -9.164 1 95.06 7 PRO B O 1
ATOM 1603 N N . TYR B 1 8 ? -9.805 6.988 -7.84 1 96.88 8 TYR B N 1
ATOM 1604 C CA . TYR B 1 8 ? -8.5 7.367 -7.309 1 96.88 8 TYR B CA 1
ATOM 1605 C C . TYR B 1 8 ? -7.387 6.609 -8.023 1 96.88 8 TYR B C 1
ATOM 1607 O O . TYR B 1 8 ? -7.605 5.52 -8.547 1 96.88 8 TYR B O 1
ATOM 1615 N N . ILE B 1 9 ? -6.172 7.098 -7.922 1 96.31 9 ILE B N 1
ATOM 1616 C CA . ILE B 1 9 ? -5.035 6.496 -8.609 1 96.31 9 ILE B CA 1
ATOM 1617 C C . ILE B 1 9 ? -4.27 5.594 -7.648 1 96.31 9 ILE B C 1
ATOM 1619 O O . ILE B 1 9 ? -3.365 4.859 -8.062 1 96.31 9 ILE B O 1
ATOM 1623 N N . THR B 1 10 ? -4.543 5.703 -6.355 1 97.44 10 THR B N 1
ATOM 1624 C CA . THR B 1 10 ? -3.852 4.898 -5.352 1 97.44 10 THR B CA 1
ATOM 1625 C C . THR B 1 10 ? -4.559 3.562 -5.148 1 97.44 10 THR B C 1
ATOM 1627 O O . THR B 1 10 ? -5.785 3.484 -5.234 1 97.44 10 THR B O 1
ATOM 1630 N N . PRO B 1 11 ? -3.797 2.475 -4.891 1 97.81 11 PRO B N 1
ATOM 1631 C CA . PRO B 1 11 ? -4.438 1.217 -4.5 1 97.81 11 PRO B CA 1
ATOM 1632 C C . PRO B 1 11 ? -5.051 1.274 -3.104 1 97.81 11 PRO B C 1
ATOM 1634 O O . PRO B 1 11 ? -4.867 2.26 -2.383 1 97.81 11 PRO B O 1
ATOM 1637 N N . GLY B 1 12 ? -5.738 0.214 -2.764 1 98.06 12 GLY B N 1
ATOM 1638 C CA . GLY B 1 12 ? -6.348 0.112 -1.448 1 98.06 12 GLY B CA 1
ATOM 1639 C C . GLY B 1 12 ? -7.844 0.369 -1.462 1 98.06 12 GLY B C 1
ATOM 1640 O O . GLY B 1 12 ? -8.352 1.168 -0.671 1 98.06 12 GLY B O 1
ATOM 1641 N N . ILE B 1 13 ? -8.5 -0.216 -2.381 1 98.38 13 ILE B N 1
ATOM 1642 C CA . ILE B 1 13 ? -9.953 -0.136 -2.447 1 98.38 13 ILE B CA 1
ATOM 1643 C C . ILE B 1 13 ? -10.562 -0.727 -1.178 1 98.38 13 ILE B C 1
ATOM 1645 O O . ILE B 1 13 ? -10.188 -1.823 -0.754 1 98.38 13 ILE B O 1
ATOM 1649 N N . PRO B 1 14 ? -11.523 -0.02 -0.517 1 97.44 14 PRO B N 1
ATOM 1650 C CA . PRO B 1 14 ? -12.18 -0.588 0.66 1 97.44 14 PRO B CA 1
ATOM 1651 C C . PRO B 1 14 ? -12.844 -1.936 0.374 1 97.44 14 PRO B C 1
ATOM 1653 O O . PRO B 1 14 ? -13.414 -2.131 -0.7 1 97.44 14 PRO B O 1
ATOM 1656 N N . ASP B 1 15 ? -12.805 -2.836 1.352 1 96.75 15 ASP B N 1
ATOM 1657 C CA . ASP B 1 15 ? -13.289 -4.203 1.186 1 96.75 15 ASP B CA 1
ATOM 1658 C C . ASP B 1 15 ? -14.773 -4.215 0.82 1 96.75 15 ASP B C 1
ATOM 1660 O O . ASP B 1 15 ? -15.211 -5.035 0.01 1 96.75 15 ASP B O 1
ATOM 1664 N N . ASP B 1 16 ? -15.5 -3.342 1.371 1 96.12 16 ASP B N 1
ATOM 1665 C CA . ASP B 1 16 ? -16.953 -3.391 1.26 1 96.12 16 ASP B CA 1
ATOM 1666 C C . ASP B 1 16 ? -17.422 -2.959 -0.131 1 96.12 16 ASP B C 1
ATOM 1668 O O . ASP B 1 16 ? -18.594 -3.111 -0.478 1 96.12 16 ASP B O 1
ATOM 1672 N N . LEU B 1 17 ? -16.547 -2.432 -0.968 1 97.81 17 LEU B N 1
ATOM 1673 C CA . LEU B 1 17 ? -16.906 -2.039 -2.324 1 97.81 17 LEU B CA 1
ATOM 1674 C C . LEU B 1 17 ? -16.891 -3.244 -3.26 1 97.81 17 LEU B C 1
ATOM 1676 O O . LEU B 1 17 ? -17.422 -3.176 -4.371 1 97.81 17 LEU B O 1
ATOM 1680 N N . PHE B 1 18 ? -16.266 -4.348 -2.873 1 98.31 18 PHE B N 1
ATOM 1681 C CA . PHE B 1 18 ? -16.234 -5.559 -3.686 1 98.31 18 PHE B CA 1
ATOM 1682 C C . PHE B 1 18 ? -17.469 -6.418 -3.428 1 98.31 18 PHE B C 1
ATOM 1684 O O . PHE B 1 18 ? -17.938 -6.516 -2.291 1 98.31 18 PHE B O 1
ATOM 1691 N N . GLU B 1 19 ? -17.969 -6.996 -4.5 1 98.31 19 GLU B N 1
ATOM 1692 C CA . GLU B 1 19 ? -18.938 -8.078 -4.324 1 98.31 19 GLU B CA 1
ATOM 1693 C C . GLU B 1 19 ? -18.266 -9.312 -3.717 1 98.31 19 GLU B C 1
ATOM 1695 O O . GLU B 1 19 ? -17.125 -9.633 -4.035 1 98.31 19 GLU B O 1
ATOM 1700 N N . ARG B 1 20 ? -19.078 -10 -2.883 1 96.62 20 ARG B N 1
ATOM 1701 C CA . ARG B 1 20 ? -18.531 -11.156 -2.188 1 96.62 20 ARG B CA 1
ATOM 1702 C C . ARG B 1 20 ? -19.484 -12.352 -2.273 1 96.62 20 ARG B C 1
ATOM 1704 O O . ARG B 1 20 ? -20.672 -12.188 -2.598 1 96.62 20 ARG B O 1
ATOM 1711 N N . LEU B 1 21 ? -18.953 -13.445 -2.08 1 94.38 21 LEU B N 1
ATOM 1712 C CA . LEU B 1 21 ? -19.719 -14.68 -1.886 1 94.38 21 LEU B CA 1
ATOM 1713 C C . LEU B 1 21 ? -19.469 -15.258 -0.499 1 94.38 21 LEU B C 1
ATOM 1715 O O . LEU B 1 21 ? -18.328 -15.266 -0.021 1 94.38 21 LEU B O 1
ATOM 1719 N N . PRO B 1 22 ? -20.578 -15.695 0.14 1 92.38 22 PRO B N 1
ATOM 1720 C CA . PRO B 1 22 ? -20.406 -16.297 1.463 1 92.38 22 PRO B CA 1
ATOM 1721 C C . PRO B 1 22 ? -19.391 -17.438 1.456 1 92.38 22 PRO B C 1
ATOM 1723 O O . PRO B 1 22 ? -19.391 -18.281 0.548 1 92.38 22 PRO B O 1
ATOM 1726 N N . GLY B 1 23 ? -18.5 -17.406 2.406 1 90.75 23 GLY B N 1
ATOM 1727 C CA . GLY B 1 23 ? -17.562 -18.516 2.586 1 90.75 23 GLY B CA 1
ATOM 1728 C C . GLY B 1 23 ? -16.297 -18.375 1.759 1 90.75 23 GLY B C 1
ATOM 1729 O O . GLY B 1 23 ? -15.367 -19.156 1.907 1 90.75 23 GLY B O 1
ATOM 1730 N N . ILE B 1 24 ? -16.266 -17.453 0.837 1 91.62 24 ILE B N 1
ATOM 1731 C CA . ILE B 1 24 ? -15.086 -17.234 0.014 1 91.62 24 ILE B CA 1
ATOM 1732 C C . ILE B 1 24 ? -14.219 -16.141 0.634 1 91.62 24 ILE B C 1
ATOM 1734 O O . ILE B 1 24 ? -14.641 -14.984 0.739 1 91.62 24 ILE B O 1
ATOM 1738 N N . PRO B 1 25 ? -13.062 -16.516 1.003 1 90.44 25 PRO B N 1
ATOM 1739 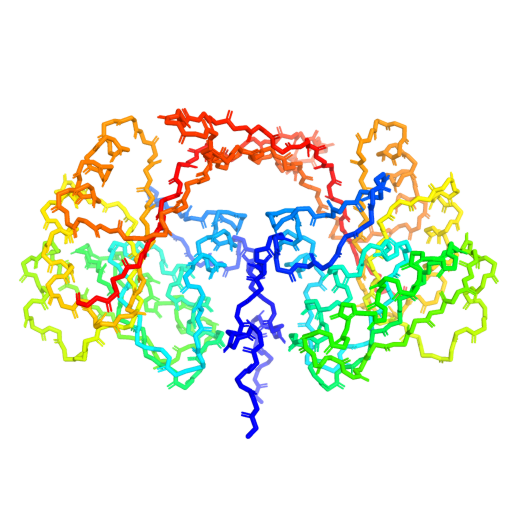C CA . PRO B 1 25 ? -12.188 -15.508 1.616 1 90.44 25 PRO B CA 1
ATOM 1740 C C . PRO B 1 25 ? -11.781 -14.406 0.641 1 90.44 25 PRO B C 1
ATOM 1742 O O . PRO B 1 25 ? -11.789 -14.617 -0.574 1 90.44 25 PRO B O 1
ATOM 1745 N N . MET B 1 26 ? -11.484 -13.242 1.176 1 93.06 26 MET B N 1
ATOM 1746 C CA . MET B 1 26 ? -11.008 -12.086 0.419 1 93.06 26 MET B CA 1
ATOM 1747 C C . MET B 1 26 ? -9.75 -11.5 1.051 1 93.06 26 MET B C 1
ATOM 1749 O O . MET B 1 26 ? -9.664 -11.375 2.273 1 93.06 26 MET B O 1
ATOM 1753 N N . SER B 1 27 ? -8.766 -11.195 0.183 1 92.88 27 SER B N 1
ATOM 1754 C CA . SER B 1 27 ? -7.621 -10.445 0.687 1 92.88 27 SER B CA 1
ATOM 1755 C C . SER B 1 27 ? -8.031 -9.047 1.132 1 92.88 27 SER B C 1
ATOM 1757 O O . SER B 1 27 ? -8.578 -8.273 0.342 1 92.88 27 SER B O 1
ATOM 1759 N N . LYS B 1 28 ? -7.73 -8.805 2.4 1 94.81 28 LYS B N 1
ATOM 1760 C CA . LYS B 1 28 ? -8.141 -7.52 2.969 1 94.81 28 LYS B CA 1
ATOM 1761 C C . LYS B 1 28 ? -7.289 -6.379 2.412 1 94.81 28 LYS B C 1
ATOM 1763 O O . LYS B 1 28 ? -6.191 -6.605 1.899 1 94.81 28 LYS B O 1
ATOM 1768 N N . ARG B 1 29 ? -7.82 -5.168 2.49 1 96.94 29 ARG B N 1
ATOM 1769 C CA . ARG B 1 29 ? -7.242 -3.959 1.909 1 96.94 29 ARG B CA 1
ATOM 1770 C C . ARG B 1 29 ? -5.758 -3.848 2.242 1 96.94 29 ARG B C 1
ATOM 1772 O O . ARG B 1 29 ? -4.93 -3.67 1.35 1 96.94 29 ARG B O 1
ATOM 1779 N N . GLU B 1 30 ? -5.422 -3.988 3.488 1 95.75 30 GLU B N 1
ATOM 1780 C CA . GLU B 1 30 ? -4.059 -3.734 3.945 1 95.75 30 GLU B CA 1
ATOM 1781 C C . GLU B 1 30 ? -3.1 -4.809 3.436 1 95.75 30 GLU B C 1
ATOM 1783 O O . GLU B 1 30 ? -1.938 -4.52 3.139 1 95.75 30 GLU B O 1
ATOM 1788 N N . VAL B 1 31 ? -3.6 -6.031 3.322 1 94.62 31 VAL B N 1
ATOM 1789 C CA . VAL B 1 31 ? -2.797 -7.113 2.764 1 94.62 31 VAL B CA 1
ATOM 1790 C C . VAL B 1 31 ? -2.6 -6.891 1.266 1 94.62 31 VAL B C 1
ATOM 1792 O O . VAL B 1 31 ? -1.496 -7.066 0.746 1 94.62 31 VAL B O 1
ATOM 1795 N N . ARG B 1 32 ? -3.639 -6.465 0.573 1 97.38 32 ARG B N 1
ATOM 1796 C CA . ARG B 1 32 ? -3.553 -6.188 -0.857 1 97.38 32 ARG B CA 1
ATOM 1797 C C . ARG B 1 32 ? -2.51 -5.113 -1.145 1 97.38 32 ARG B C 1
ATOM 1799 O O . ARG B 1 32 ? -1.781 -5.199 -2.137 1 97.38 32 ARG B O 1
ATOM 1806 N N . LEU B 1 33 ? -2.49 -4.109 -0.28 1 97.81 33 LEU B N 1
ATOM 1807 C CA . LEU B 1 33 ? -1.519 -3.035 -0.449 1 97.81 33 LEU B CA 1
ATOM 1808 C C . LEU B 1 33 ? -0.097 -3.586 -0.468 1 97.81 33 LEU B C 1
ATOM 1810 O O . LEU B 1 33 ? 0.718 -3.184 -1.302 1 97.81 33 LEU B O 1
ATOM 1814 N N . LEU B 1 34 ? 0.164 -4.492 0.447 1 97.38 34 LEU B N 1
ATOM 1815 C CA . LEU B 1 34 ? 1.485 -5.105 0.502 1 97.38 34 LEU B CA 1
ATOM 1816 C C . LEU B 1 34 ? 1.763 -5.914 -0.761 1 97.38 34 LEU B C 1
ATOM 1818 O O . LEU B 1 34 ? 2.826 -5.773 -1.371 1 97.38 34 LEU B O 1
ATOM 1822 N N . LEU B 1 35 ? 0.822 -6.723 -1.182 1 98 35 LEU B N 1
ATOM 1823 C CA . LEU B 1 35 ? 0.986 -7.559 -2.365 1 98 35 LEU B CA 1
ATOM 1824 C C . LEU B 1 35 ? 1.272 -6.707 -3.598 1 98 35 LEU B C 1
ATOM 1826 O O . LEU B 1 35 ? 2.227 -6.973 -4.332 1 98 35 LEU B O 1
ATOM 1830 N N . ILE B 1 36 ? 0.466 -5.68 -3.77 1 98.44 36 ILE B N 1
ATOM 1831 C CA . ILE B 1 36 ? 0.574 -4.805 -4.93 1 98.44 36 ILE B CA 1
ATOM 1832 C C . ILE B 1 36 ? 1.92 -4.082 -4.91 1 98.44 36 ILE B C 1
ATOM 1834 O O . ILE B 1 36 ? 2.578 -3.953 -5.945 1 98.44 36 ILE B O 1
ATOM 1838 N N . SER B 1 37 ? 2.32 -3.621 -3.758 1 98.31 37 SER B N 1
ATOM 1839 C CA . SER B 1 37 ? 3.615 -2.963 -3.617 1 98.31 37 SER B CA 1
ATOM 1840 C C . SER B 1 37 ? 4.754 -3.898 -4.008 1 98.31 37 SER B C 1
ATOM 1842 O O . SER B 1 37 ? 5.648 -3.516 -4.766 1 98.31 37 SER B O 1
ATOM 1844 N N . TYR B 1 38 ? 4.723 -5.125 -3.549 1 98.12 38 TYR B N 1
ATOM 1845 C CA . TYR B 1 38 ? 5.816 -6.066 -3.744 1 98.12 38 TYR B CA 1
ATOM 1846 C C . TYR B 1 38 ? 5.832 -6.598 -5.172 1 98.12 38 TYR B C 1
ATOM 1848 O O . TYR B 1 38 ? 6.852 -7.117 -5.641 1 98.12 38 TYR B O 1
ATOM 1856 N N . LEU B 1 39 ? 4.766 -6.473 -5.863 1 98.44 39 LEU B N 1
ATOM 1857 C CA . LEU B 1 39 ? 4.715 -6.879 -7.266 1 98.44 39 LEU B CA 1
ATOM 1858 C C . LEU B 1 39 ? 5.531 -5.926 -8.133 1 98.44 39 LEU B C 1
ATOM 1860 O O . LEU B 1 39 ? 5.965 -6.297 -9.227 1 98.44 39 LEU B O 1
ATOM 1864 N N . ARG B 1 40 ? 5.664 -4.598 -7.691 1 98.06 40 ARG B N 1
ATOM 1865 C CA . ARG B 1 40 ? 6.445 -3.617 -8.438 1 98.06 40 ARG B CA 1
ATOM 1866 C C . ARG B 1 40 ? 6.012 -3.568 -9.898 1 98.06 40 ARG B C 1
ATOM 1868 O O . ARG B 1 40 ? 6.797 -3.877 -10.797 1 98.06 40 ARG B O 1
ATOM 1875 N N . LEU B 1 41 ? 4.812 -3.043 -10.148 1 98.12 41 LEU B N 1
ATOM 1876 C CA . LEU B 1 41 ? 4.191 -3.092 -11.469 1 98.12 41 LEU B CA 1
ATOM 1877 C C . LEU B 1 41 ? 4.734 -1.982 -12.359 1 98.12 41 LEU B C 1
ATOM 1879 O O . LEU B 1 41 ? 4.969 -0.864 -11.898 1 98.12 41 LEU B O 1
ATOM 1883 N N . GLN B 1 42 ? 4.906 -2.316 -13.57 1 96.62 42 GLN B N 1
ATOM 1884 C CA . GLN B 1 42 ? 5.09 -1.347 -14.648 1 96.62 42 GLN B CA 1
ATOM 1885 C C . GLN B 1 42 ? 3.787 -1.114 -15.406 1 96.62 42 GLN B C 1
ATOM 1887 O O . GLN B 1 42 ? 2.852 -1.912 -15.305 1 96.62 42 GLN B O 1
ATOM 1892 N N . PRO B 1 43 ? 3.666 -0.09 -16.141 1 94.69 43 PRO B N 1
ATOM 1893 C CA . PRO B 1 43 ? 2.395 0.277 -16.766 1 94.69 43 PRO B CA 1
ATOM 1894 C C . PRO B 1 43 ? 1.867 -0.804 -17.703 1 94.69 43 PRO B C 1
ATOM 1896 O O . PRO B 1 43 ? 0.652 -0.957 -17.859 1 94.69 43 PRO B O 1
ATOM 1899 N N . ASP B 1 44 ? 2.717 -1.547 -18.312 1 96.06 44 ASP B N 1
ATOM 1900 C CA . ASP B 1 44 ? 2.295 -2.49 -19.344 1 96.06 44 ASP B CA 1
ATOM 1901 C C . ASP B 1 44 ? 2.555 -3.932 -18.906 1 96.06 44 ASP B C 1
ATOM 1903 O O . ASP B 1 44 ? 2.678 -4.828 -19.75 1 96.06 44 ASP B O 1
ATOM 1907 N N . CYS B 1 45 ? 2.568 -4.203 -17.672 1 96.25 45 CYS B N 1
ATOM 1908 C CA . CYS B 1 45 ? 2.912 -5.512 -17.125 1 96.25 45 CYS B CA 1
ATOM 1909 C C . CYS B 1 45 ? 1.867 -6.555 -17.516 1 96.25 45 CYS B C 1
ATOM 1911 O O . CYS B 1 45 ? 0.67 -6.262 -17.531 1 96.25 45 CYS B O 1
ATOM 1913 N N . ILE B 1 46 ? 2.361 -7.734 -17.844 1 98.38 46 ILE B N 1
ATOM 1914 C CA . ILE B 1 46 ? 1.511 -8.922 -17.844 1 98.38 46 ILE B CA 1
ATOM 1915 C C . ILE B 1 46 ? 1.575 -9.594 -16.469 1 98.38 46 ILE B C 1
ATOM 1917 O O . ILE B 1 46 ? 2.648 -10.008 -16.031 1 98.38 46 ILE B O 1
ATOM 1921 N N . VAL B 1 47 ? 0.439 -9.727 -15.789 1 98.5 47 VAL B N 1
ATOM 1922 C CA . VAL B 1 47 ? 0.382 -10.266 -14.438 1 98.5 47 VAL B CA 1
ATOM 1923 C C . VAL B 1 47 ? -0.454 -11.539 -14.422 1 98.5 47 VAL B C 1
ATOM 1925 O O . VAL B 1 47 ? -1.563 -11.57 -14.961 1 98.5 47 VAL B O 1
ATOM 1928 N N . TRP B 1 48 ? 0.088 -12.648 -13.93 1 98.56 48 TRP B N 1
ATOM 1929 C CA . TRP B 1 48 ? -0.698 -13.836 -13.602 1 98.56 48 TRP B CA 1
ATOM 1930 C C . TRP B 1 48 ? -1.131 -13.812 -12.141 1 98.56 48 TRP B C 1
ATOM 1932 O O . TRP B 1 48 ? -0.291 -13.797 -11.242 1 98.56 48 TRP B O 1
ATOM 1942 N N . ASP B 1 49 ? -2.393 -13.727 -11.938 1 98 49 ASP B N 1
ATOM 1943 C CA . ASP B 1 49 ? -2.994 -13.875 -10.617 1 98 49 ASP B CA 1
ATOM 1944 C C . ASP B 1 49 ? -3.541 -15.281 -10.414 1 98 49 ASP B C 1
ATOM 1946 O O . ASP B 1 49 ? -4.668 -15.586 -10.82 1 98 49 ASP B O 1
ATOM 1950 N N . ILE B 1 50 ? -2.736 -16.109 -9.766 1 97.19 50 ILE B N 1
ATOM 1951 C CA . ILE B 1 50 ? -3.07 -17.531 -9.594 1 97.19 50 ILE B CA 1
ATOM 1952 C C . ILE B 1 50 ? -3.768 -17.734 -8.25 1 97.19 50 ILE B C 1
ATOM 1954 O O . ILE B 1 50 ? -3.195 -17.438 -7.199 1 97.19 50 ILE B O 1
ATOM 1958 N N . GLY B 1 51 ? -4.895 -18.344 -8.266 1 95.69 51 GLY B N 1
ATOM 1959 C CA . GLY B 1 51 ? -5.746 -18.328 -7.086 1 95.69 51 GLY B CA 1
ATOM 1960 C C . GLY B 1 51 ? -6.371 -16.969 -6.82 1 95.69 51 GLY B C 1
ATOM 1961 O O . GLY B 1 51 ? -6.281 -16.453 -5.711 1 95.69 51 GLY B O 1
ATOM 1962 N N . ALA B 1 52 ? -7.074 -16.484 -7.852 1 96.5 52 ALA B N 1
ATOM 1963 C CA . ALA B 1 52 ? -7.477 -15.078 -7.863 1 96.5 52 ALA B CA 1
ATOM 1964 C C . ALA B 1 52 ? -8.633 -14.828 -6.898 1 96.5 52 ALA B C 1
ATOM 1966 O O . ALA B 1 52 ? -8.898 -13.688 -6.523 1 96.5 52 ALA B O 1
ATOM 1967 N N . GLY B 1 53 ? -9.367 -15.898 -6.52 1 94.12 53 GLY B N 1
ATOM 1968 C CA . GLY B 1 53 ? -10.406 -15.773 -5.504 1 94.12 53 GLY B CA 1
ATOM 1969 C C . GLY B 1 53 ? -11.484 -14.766 -5.871 1 94.12 53 GLY B C 1
ATOM 1970 O O . GLY B 1 53 ? -12.086 -14.867 -6.941 1 94.12 53 GLY B O 1
ATOM 1971 N N . THR B 1 54 ? -11.648 -13.703 -4.984 1 95.25 54 THR B N 1
ATOM 1972 C CA . THR B 1 54 ? -12.688 -12.695 -5.188 1 95.25 54 THR B CA 1
ATOM 1973 C C . THR B 1 54 ? -12.289 -11.727 -6.293 1 95.25 54 THR B C 1
ATOM 1975 O O . THR B 1 54 ? -13.109 -10.945 -6.77 1 95.25 54 THR B O 1
ATOM 1978 N N . GLY B 1 55 ? -11.086 -11.75 -6.711 1 97.69 55 GLY B N 1
ATOM 1979 C CA . GLY B 1 55 ? -10.617 -10.914 -7.809 1 97.69 55 GLY B CA 1
ATOM 1980 C C . GLY B 1 55 ? -10.109 -9.562 -7.355 1 97.69 55 GLY B C 1
ATOM 1981 O O . GLY B 1 55 ? -9.938 -8.656 -8.172 1 97.69 55 GLY B O 1
ATOM 1982 N N . THR B 1 56 ? -9.836 -9.383 -6.047 1 98.12 56 THR B N 1
ATOM 1983 C CA . THR B 1 56 ? -9.43 -8.078 -5.531 1 98.12 56 THR B CA 1
ATOM 1984 C C . THR B 1 56 ? -8.102 -7.648 -6.137 1 98.12 56 THR B C 1
ATOM 1986 O O . THR B 1 56 ? -7.965 -6.52 -6.613 1 98.12 56 THR B O 1
ATOM 1989 N N . ILE B 1 57 ? -7.137 -8.586 -6.203 1 98.31 57 ILE B N 1
ATOM 1990 C CA . ILE B 1 57 ? -5.824 -8.273 -6.754 1 98.31 57 ILE B CA 1
ATOM 1991 C C . ILE B 1 57 ? -5.938 -8.023 -8.258 1 98.31 57 ILE B C 1
ATOM 1993 O O . ILE B 1 57 ? -5.359 -7.066 -8.781 1 98.31 57 ILE B O 1
ATOM 1997 N N . ALA B 1 58 ? -6.703 -8.836 -8.945 1 98.5 58 ALA B N 1
ATOM 1998 C CA . ALA B 1 58 ? -6.906 -8.672 -10.383 1 98.5 58 ALA B CA 1
ATOM 1999 C C . ALA B 1 58 ? -7.504 -7.301 -10.695 1 98.5 58 ALA B C 1
ATOM 2001 O O . ALA B 1 58 ? -7.02 -6.59 -11.578 1 98.5 58 ALA B O 1
ATOM 2002 N N . VAL B 1 59 ? -8.523 -6.895 -9.977 1 98.62 59 VAL B N 1
ATOM 2003 C CA . VAL B 1 59 ? -9.219 -5.629 -10.195 1 98.62 59 VAL B CA 1
ATOM 2004 C C . VAL B 1 59 ? -8.266 -4.465 -9.922 1 98.62 59 VAL B C 1
ATOM 2006 O O . VAL B 1 59 ? -8.109 -3.574 -10.766 1 98.62 59 VAL B O 1
ATOM 2009 N N . GLU B 1 60 ? -7.621 -4.48 -8.742 1 98.62 60 GLU B N 1
ATOM 2010 C CA . GLU B 1 60 ? -6.766 -3.352 -8.391 1 98.62 60 GLU B CA 1
ATOM 2011 C C . GLU B 1 60 ? -5.57 -3.254 -9.336 1 98.62 60 GLU B C 1
ATOM 2013 O O . GLU B 1 60 ? -5.176 -2.156 -9.734 1 98.62 60 GLU B O 1
ATOM 2018 N N . THR B 1 61 ? -4.984 -4.398 -9.68 1 98.31 61 THR B N 1
ATOM 2019 C CA . THR B 1 61 ? -3.869 -4.387 -10.625 1 98.31 61 THR B CA 1
ATOM 2020 C C . THR B 1 61 ? -4.328 -3.91 -12 1 98.31 61 THR B C 1
ATOM 2022 O O . THR B 1 61 ? -3.617 -3.16 -12.672 1 98.31 61 THR B O 1
ATOM 2025 N N . GLY B 1 62 ? -5.512 -4.32 -12.438 1 98.12 62 GLY B N 1
ATOM 2026 C CA . GLY B 1 62 ? -6.066 -3.867 -13.695 1 98.12 62 GLY B CA 1
ATOM 2027 C C . GLY B 1 62 ? -6.285 -2.367 -13.75 1 98.12 62 GLY B C 1
ATOM 2028 O O . GLY B 1 62 ? -6.055 -1.735 -14.781 1 98.12 62 GLY B O 1
ATOM 2029 N N . LEU B 1 63 ? -6.719 -1.804 -12.672 1 97.62 63 LEU B N 1
ATOM 2030 C CA . LEU B 1 63 ? -6.934 -0.364 -12.578 1 97.62 63 LEU B CA 1
ATOM 2031 C C . LEU B 1 63 ? -5.605 0.386 -12.617 1 97.62 63 LEU B C 1
ATOM 2033 O O . LEU B 1 63 ? -5.5 1.444 -13.242 1 97.62 63 LEU B O 1
ATOM 2037 N N . LEU B 1 64 ? -4.598 -0.182 -11.953 1 97 64 LEU B N 1
ATOM 2038 C CA . LEU B 1 64 ? -3.301 0.472 -11.836 1 97 64 LEU B CA 1
ATOM 2039 C C . LEU B 1 64 ? -2.535 0.395 -13.156 1 97 64 LEU B C 1
ATOM 2041 O O . LEU B 1 64 ? -1.733 1.279 -13.469 1 97 64 LEU B O 1
ATOM 2045 N N . CYS B 1 65 ? -2.785 -0.69 -13.891 1 96.31 65 CYS B N 1
ATOM 2046 C CA . CYS B 1 65 ? -2.059 -0.95 -15.125 1 96.31 65 CYS B CA 1
ATOM 2047 C C . CYS B 1 65 ? -3.016 -1.068 -16.312 1 96.31 65 CYS B C 1
ATOM 2049 O O . CYS B 1 65 ? -3.139 -2.137 -16.906 1 96.31 65 CYS B O 1
ATOM 2051 N N . PRO B 1 66 ? -3.545 0.021 -16.719 1 95.31 66 PRO B N 1
ATOM 2052 C CA . PRO B 1 66 ? -4.551 -0.074 -17.781 1 95.31 66 PRO B CA 1
ATOM 2053 C C . PRO B 1 66 ? -3.959 -0.528 -19.109 1 95.31 66 PRO B C 1
ATOM 2055 O O . PRO B 1 66 ? -4.68 -1.052 -19.969 1 95.31 66 PRO B O 1
ATOM 2058 N N . GLN B 1 67 ? -2.709 -0.368 -19.312 1 97.31 67 GLN B N 1
ATOM 2059 C CA . GLN B 1 67 ? -2.055 -0.797 -20.547 1 97.31 67 GLN B CA 1
ATOM 2060 C C . GLN B 1 67 ? -1.564 -2.238 -20.438 1 97.31 67 GLN B C 1
ATOM 2062 O O . GLN B 1 67 ? -1.049 -2.799 -21.406 1 97.31 67 GLN B O 1
ATOM 2067 N N . GLY B 1 68 ? -1.62 -2.764 -19.25 1 97.44 68 GLY B N 1
ATOM 2068 C CA . GLY B 1 68 ? -1.196 -4.137 -19.016 1 97.44 68 GLY B CA 1
ATOM 2069 C C . GLY B 1 68 ? -2.311 -5.145 -19.219 1 97.44 68 GLY B C 1
ATOM 2070 O O . GLY B 1 68 ? -3.367 -4.812 -19.766 1 97.44 68 GLY B O 1
ATOM 2071 N N . ARG B 1 69 ? -2.029 -6.371 -18.922 1 98.12 69 ARG B N 1
ATOM 2072 C CA . ARG B 1 69 ? -2.98 -7.473 -18.984 1 98.12 69 ARG B CA 1
ATOM 2073 C C . ARG B 1 69 ? -2.871 -8.375 -17.766 1 98.12 69 ARG B C 1
ATOM 2075 O O . ARG B 1 69 ? -1.768 -8.734 -17.344 1 98.12 69 ARG B O 1
ATOM 2082 N N . ILE B 1 70 ? -4 -8.641 -17.172 1 98.44 70 ILE B N 1
ATOM 2083 C CA . ILE B 1 70 ? -4.051 -9.484 -15.984 1 98.44 70 ILE B CA 1
ATOM 2084 C C . ILE B 1 70 ? -4.758 -10.797 -16.328 1 98.44 70 ILE B C 1
ATOM 2086 O O . ILE B 1 70 ? -5.863 -10.797 -16.875 1 98.44 70 ILE B O 1
ATOM 2090 N N . ILE B 1 71 ? -4.102 -11.891 -16.125 1 98.5 71 ILE B N 1
ATOM 2091 C CA . ILE B 1 71 ? -4.703 -13.219 -16.25 1 98.5 71 ILE B CA 1
ATOM 2092 C C . ILE B 1 71 ? -5.027 -13.766 -14.852 1 98.5 71 ILE B C 1
ATOM 2094 O O . ILE B 1 71 ? -4.125 -14.078 -14.078 1 98.5 71 ILE B O 1
ATOM 2098 N N . ALA B 1 72 ? -6.285 -13.844 -14.539 1 98 72 ALA B N 1
ATOM 2099 C CA . ALA B 1 72 ? -6.754 -14.336 -13.25 1 98 72 ALA B CA 1
ATOM 2100 C C . ALA B 1 72 ? -7.199 -15.789 -13.344 1 98 72 ALA B C 1
ATOM 2102 O O . ALA B 1 72 ? -8.164 -16.109 -14.047 1 98 72 ALA B O 1
ATOM 2103 N N . VAL B 1 73 ? -6.539 -16.672 -12.648 1 97.19 73 VAL B N 1
ATOM 2104 C CA . VAL B 1 73 ? -6.82 -18.094 -12.688 1 97.19 73 VAL B CA 1
ATOM 2105 C C . VAL B 1 73 ? -7.566 -18.516 -11.422 1 97.19 73 VAL B C 1
ATOM 2107 O O . VAL B 1 73 ? -7.094 -18.266 -10.305 1 97.19 73 VAL B O 1
ATOM 2110 N N . GLU B 1 74 ? -8.648 -19.047 -11.578 1 96.62 74 GLU B N 1
ATOM 2111 C CA . GLU B 1 74 ? -9.492 -19.531 -10.492 1 96.62 74 GLU B CA 1
ATOM 2112 C C . GLU B 1 74 ? -10.195 -20.828 -10.875 1 96.62 74 GLU B C 1
ATOM 2114 O O . GLU B 1 74 ? -10.781 -20.922 -11.953 1 96.62 74 GLU B O 1
ATOM 2119 N N . ARG B 1 75 ? -10.164 -21.812 -10 1 94.94 75 ARG B N 1
ATOM 2120 C CA . ARG B 1 75 ? -10.641 -23.156 -10.32 1 94.94 75 ARG B CA 1
ATOM 2121 C C . ARG B 1 75 ? -12.156 -23.234 -10.211 1 94.94 75 ARG B C 1
ATOM 2123 O O . ARG B 1 75 ? -12.805 -23.969 -10.969 1 94.94 75 ARG B O 1
ATOM 2130 N N . ASP B 1 76 ? -12.75 -22.594 -9.219 1 95 76 ASP B N 1
ATOM 2131 C CA . ASP B 1 76 ? -14.188 -22.672 -8.953 1 95 76 ASP B CA 1
ATOM 2132 C C . ASP B 1 76 ? -14.961 -21.719 -9.867 1 95 76 ASP B C 1
ATOM 2134 O O . ASP B 1 76 ? -14.711 -20.516 -9.883 1 95 76 ASP B O 1
ATOM 2138 N N . GLY B 1 77 ? -15.891 -22.25 -10.594 1 97.31 77 GLY B N 1
ATOM 2139 C CA . GLY B 1 77 ? -16.656 -21.484 -11.57 1 97.31 77 GLY B CA 1
ATOM 2140 C C . GLY B 1 77 ? -17.406 -20.312 -10.961 1 97.31 77 GLY B C 1
ATOM 2141 O O . GLY B 1 77 ? -17.438 -19.219 -11.523 1 97.31 77 GLY B O 1
ATOM 2142 N N . GLU B 1 78 ? -18.031 -20.562 -9.844 1 97.38 78 GLU B N 1
ATOM 2143 C CA . GLU B 1 78 ? -18.781 -19.516 -9.172 1 97.38 78 GLU B CA 1
ATOM 2144 C C . GLU B 1 78 ? -17.859 -18.375 -8.734 1 97.38 78 GLU B C 1
ATOM 2146 O O . GLU B 1 78 ? -18.203 -17.203 -8.852 1 97.38 78 GLU B O 1
ATOM 2151 N N . VAL B 1 79 ? -16.703 -18.75 -8.234 1 97.25 79 VAL B N 1
ATOM 2152 C CA . VAL B 1 79 ? -15.727 -17.766 -7.777 1 97.25 79 VAL B CA 1
ATOM 2153 C C . VAL B 1 79 ? -15.141 -17.031 -8.984 1 97.25 79 VAL B C 1
ATOM 2155 O O . VAL B 1 79 ? -14.945 -15.812 -8.93 1 97.25 79 VAL B O 1
ATOM 2158 N N . ALA B 1 80 ? -14.906 -17.75 -10.07 1 98 80 ALA B N 1
ATOM 2159 C CA . ALA B 1 80 ? -14.453 -17.125 -11.305 1 98 80 ALA B CA 1
ATOM 2160 C C . ALA B 1 80 ? -15.461 -16.094 -11.805 1 98 80 ALA B C 1
ATOM 2162 O O . ALA B 1 80 ? -15.086 -15.023 -12.273 1 98 80 ALA B O 1
ATOM 2163 N N . ASN B 1 81 ? -16.703 -16.422 -11.711 1 98.44 81 ASN B N 1
ATOM 2164 C CA . ASN B 1 81 ? -17.75 -15.484 -12.109 1 98.44 81 ASN B CA 1
ATOM 2165 C C . ASN B 1 81 ? -17.766 -14.25 -11.211 1 98.44 81 ASN B C 1
ATOM 2167 O O . ASN B 1 81 ? -18.062 -13.148 -11.672 1 98.44 81 ASN B O 1
ATOM 2171 N N . LEU B 1 82 ? -17.5 -14.492 -9.906 1 98.5 82 LEU B N 1
ATOM 2172 C CA . LEU B 1 82 ? -17.406 -13.375 -8.977 1 98.5 82 LEU B CA 1
ATOM 2173 C C . LEU B 1 82 ? -16.312 -12.398 -9.414 1 98.5 82 LEU B C 1
ATOM 2175 O O . LEU B 1 82 ? -16.484 -11.18 -9.312 1 98.5 82 LEU B O 1
ATOM 2179 N N . ILE B 1 83 ? -15.156 -12.898 -9.93 1 98.56 83 ILE B N 1
ATOM 2180 C CA . ILE B 1 83 ? -14.078 -12.055 -10.438 1 98.56 83 ILE B CA 1
ATOM 2181 C C . ILE B 1 83 ? -14.594 -11.195 -11.586 1 98.56 83 ILE B C 1
ATOM 2183 O O . ILE B 1 83 ? -14.359 -9.984 -11.625 1 98.56 83 ILE B O 1
ATOM 2187 N N . ARG B 1 84 ? -15.328 -11.805 -12.531 1 98.69 84 ARG B N 1
ATOM 2188 C CA . ARG B 1 84 ? -15.883 -11.078 -13.664 1 98.69 84 ARG B CA 1
ATOM 2189 C C . ARG B 1 84 ? -16.844 -9.984 -13.203 1 98.69 84 ARG B C 1
ATOM 2191 O O . ARG B 1 84 ? -16.812 -8.867 -13.711 1 98.69 84 ARG B O 1
ATOM 2198 N N . THR B 1 85 ? -17.641 -10.352 -12.242 1 98.62 85 THR B N 1
ATOM 2199 C CA . THR B 1 85 ? -18.578 -9.398 -11.672 1 98.62 85 THR B CA 1
ATOM 2200 C C . THR B 1 85 ? -17.859 -8.195 -11.078 1 98.62 85 THR B C 1
ATOM 2202 O O . THR B 1 85 ? -18.234 -7.047 -11.328 1 98.62 85 THR B O 1
ATOM 2205 N N . ASN B 1 86 ? -16.828 -8.422 -10.312 1 98.69 86 ASN B N 1
ATOM 2206 C CA . ASN B 1 86 ? -16.078 -7.332 -9.711 1 98.69 86 ASN B CA 1
ATOM 2207 C C . ASN B 1 86 ? -15.336 -6.52 -10.766 1 98.69 86 ASN B C 1
ATOM 2209 O O . ASN B 1 86 ? -15.219 -5.297 -10.648 1 98.69 86 ASN B O 1
ATOM 2213 N N . CYS B 1 87 ? -14.812 -7.188 -11.797 1 98.56 87 CYS B N 1
ATOM 2214 C CA . CYS B 1 87 ? -14.211 -6.449 -12.898 1 98.56 87 CYS B CA 1
ATOM 2215 C C . CYS B 1 87 ? -15.219 -5.5 -13.539 1 98.56 87 CYS B C 1
ATOM 2217 O O . CYS B 1 87 ? -14.906 -4.336 -13.789 1 98.56 87 CYS B O 1
ATOM 2219 N N . ASP B 1 88 ? -16.391 -6.008 -13.781 1 98.31 88 ASP B N 1
ATOM 2220 C CA . ASP B 1 88 ? -17.453 -5.188 -14.359 1 98.31 88 ASP B CA 1
ATOM 2221 C C . ASP B 1 88 ? -17.797 -4.012 -13.445 1 98.31 88 ASP B C 1
ATOM 2223 O O . ASP B 1 88 ? -17.953 -2.883 -13.914 1 98.31 88 ASP B O 1
ATOM 2227 N N . ARG B 1 89 ? -17.906 -4.305 -12.195 1 97.81 89 ARG B N 1
ATOM 2228 C CA . ARG B 1 89 ? -18.266 -3.309 -11.188 1 97.81 89 ARG B CA 1
ATOM 2229 C C . ARG B 1 89 ? -17.297 -2.131 -11.211 1 97.81 89 ARG B C 1
ATOM 2231 O O . ARG B 1 89 ? -17.703 -0.979 -11.062 1 97.81 89 ARG B O 1
ATOM 2238 N N . PHE B 1 90 ? -16.062 -2.367 -11.414 1 98.19 90 PHE B N 1
ATOM 2239 C CA . PHE B 1 90 ? -15.039 -1.33 -11.352 1 98.19 90 PHE B CA 1
ATOM 2240 C C . PHE B 1 90 ? -14.656 -0.863 -12.75 1 98.19 90 PHE B C 1
ATOM 2242 O O . PHE B 1 90 ? -13.742 -0.048 -12.906 1 98.19 90 PHE B O 1
ATOM 2249 N N . GLY B 1 91 ? -15.297 -1.403 -13.789 1 97.5 91 GLY B N 1
ATOM 2250 C CA . GLY B 1 91 ? -15.039 -1.009 -15.172 1 97.5 91 GLY B CA 1
ATOM 2251 C C . GLY B 1 91 ? -13.688 -1.466 -15.68 1 97.5 91 GLY B C 1
ATOM 2252 O O . GLY B 1 91 ? -13.047 -0.77 -16.469 1 97.5 91 GLY B O 1
ATOM 2253 N N . VAL B 1 92 ? -13.188 -2.574 -15.172 1 97.81 92 VAL B N 1
ATOM 2254 C CA . VAL B 1 92 ? -11.883 -3.109 -15.562 1 97.81 92 VAL B CA 1
ATOM 2255 C C . VAL B 1 92 ? -12.055 -4.074 -16.734 1 97.81 92 VAL B C 1
ATOM 2257 O O . VAL B 1 92 ? -12.781 -5.062 -16.625 1 97.81 92 VAL B O 1
ATOM 2260 N N . THR B 1 93 ? -11.328 -3.805 -17.859 1 98 93 THR B N 1
ATOM 2261 C CA . THR B 1 93 ? -11.57 -4.574 -19.078 1 98 93 THR B CA 1
ATOM 2262 C C . THR B 1 93 ? -10.328 -5.355 -19.484 1 98 93 THR B C 1
ATOM 2264 O O . THR B 1 93 ? -10.352 -6.121 -20.453 1 98 93 THR B O 1
ATOM 2267 N N . ASN B 1 94 ? -9.25 -5.172 -18.781 1 98.31 94 ASN B N 1
ATOM 2268 C CA . ASN B 1 94 ? -7.988 -5.805 -19.172 1 98.31 94 ASN B CA 1
ATOM 2269 C C . ASN B 1 94 ? -7.672 -7.004 -18.281 1 98.31 94 ASN B C 1
ATOM 2271 O O . ASN B 1 94 ? -6.504 -7.27 -17.984 1 98.31 94 ASN B O 1
ATOM 2275 N N . VAL B 1 95 ? -8.68 -7.652 -17.766 1 98.38 95 VAL B N 1
ATOM 2276 C CA . VAL B 1 95 ? -8.531 -8.875 -16.969 1 98.38 95 VAL B CA 1
ATOM 2277 C C . VAL B 1 95 ? -9.141 -10.055 -17.734 1 98.38 95 VAL B C 1
ATOM 2279 O O . VAL B 1 95 ? -10.312 -10.016 -18.109 1 98.38 95 VAL B O 1
ATOM 2282 N N . ASP B 1 96 ? -8.367 -11.047 -18 1 98.12 96 ASP B N 1
ATOM 2283 C CA . ASP B 1 96 ? -8.844 -12.32 -18.531 1 98.12 96 ASP B CA 1
ATOM 2284 C C . ASP B 1 96 ? -9.031 -13.344 -17.406 1 98.12 96 ASP B C 1
ATOM 2286 O O . ASP B 1 96 ? -8.055 -13.75 -16.766 1 98.12 96 ASP B O 1
ATOM 2290 N N . VAL B 1 97 ? -10.219 -13.758 -17.219 1 98.31 97 VAL B N 1
ATOM 2291 C CA . VAL B 1 97 ? -10.508 -14.719 -16.172 1 98.31 97 VAL B CA 1
ATOM 2292 C C . VAL B 1 97 ? -10.484 -16.141 -16.75 1 98.31 97 VAL B C 1
ATOM 2294 O O . VAL B 1 97 ? -11.234 -16.453 -17.672 1 98.31 97 VAL B O 1
ATOM 2297 N N . ILE B 1 98 ? -9.625 -16.969 -16.25 1 97.31 98 ILE B N 1
ATOM 2298 C CA . ILE B 1 98 ? -9.461 -18.344 -16.688 1 97.31 98 ILE B CA 1
ATOM 2299 C C . ILE B 1 98 ? -9.977 -19.297 -15.602 1 97.31 98 ILE B C 1
ATOM 2301 O O . ILE B 1 98 ? -9.461 -19.312 -14.477 1 97.31 98 ILE B O 1
ATOM 2305 N N . GLU B 1 99 ? -11.031 -20 -16 1 97 99 GLU B N 1
ATOM 2306 C CA . GLU B 1 99 ? -11.477 -21.078 -15.109 1 97 99 GLU B CA 1
ATOM 2307 C C . GLU B 1 99 ? -10.633 -22.328 -15.297 1 97 99 GLU B C 1
ATOM 2309 O O . GLU B 1 99 ? -10.742 -23.016 -16.312 1 97 99 GLU B O 1
ATOM 2314 N N . GLY B 1 100 ? -9.75 -22.594 -14.297 1 94.5 100 GLY B N 1
ATOM 2315 C CA . GLY B 1 100 ? -8.859 -23.75 -14.406 1 94.5 100 GLY B CA 1
ATOM 2316 C C . GLY B 1 100 ? -8.125 -24.047 -13.117 1 94.5 100 GLY B C 1
ATOM 2317 O O . GLY B 1 100 ? -8.109 -23.234 -12.195 1 94.5 100 GLY B O 1
ATOM 2318 N N . ASN B 1 101 ? -7.59 -25.219 -13.055 1 93.62 101 ASN B N 1
ATOM 2319 C CA . ASN B 1 101 ? -6.809 -25.688 -11.914 1 93.62 101 ASN B CA 1
ATOM 2320 C C . ASN B 1 101 ? -5.312 -25.531 -12.148 1 93.62 101 ASN B C 1
ATOM 2322 O O . ASN B 1 101 ? -4.75 -26.172 -13.039 1 93.62 101 ASN B O 1
ATOM 2326 N N . ALA B 1 102 ? -4.719 -24.625 -11.453 1 93.62 102 ALA B N 1
ATOM 2327 C CA . ALA B 1 102 ? -3.264 -24.516 -11.516 1 93.62 102 ALA B CA 1
ATOM 2328 C C . ALA B 1 102 ? -2.602 -25.688 -10.797 1 93.62 102 ALA B C 1
ATOM 2330 O O . ALA B 1 102 ? -3.088 -26.141 -9.758 1 93.62 102 ALA B O 1
ATOM 2331 N N . PRO B 1 103 ? -1.539 -26.25 -11.281 1 94.81 103 PRO B N 1
ATOM 2332 C CA . PRO B 1 103 ? -0.757 -25.688 -12.391 1 94.81 103 PRO B CA 1
ATOM 2333 C C . PRO B 1 103 ? -1.195 -26.219 -13.75 1 94.81 103 PRO B C 1
ATOM 2335 O O . PRO B 1 103 ? -0.685 -25.766 -14.781 1 94.81 103 PRO B O 1
ATOM 2338 N N . ASP B 1 104 ? -2.166 -27.125 -13.82 1 93.19 104 ASP B N 1
ATOM 2339 C CA . ASP B 1 104 ? -2.514 -27.828 -15.047 1 93.19 104 ASP B CA 1
ATOM 2340 C C . ASP B 1 104 ? -2.953 -26.859 -16.141 1 93.19 104 ASP B C 1
ATOM 2342 O O . ASP B 1 104 ? -2.664 -27.062 -17.328 1 93.19 104 ASP B O 1
ATOM 2346 N N . CYS B 1 105 ? -3.57 -25.844 -15.812 1 94.06 105 CYS B N 1
ATOM 2347 C CA . CYS B 1 105 ? -4.18 -24.938 -16.781 1 94.06 105 CYS B CA 1
ATOM 2348 C C . CYS B 1 105 ? -3.164 -23.938 -17.312 1 94.06 105 CYS B C 1
ATOM 2350 O O . CYS B 1 105 ? -3.441 -23.203 -18.266 1 94.06 105 CYS B O 1
ATOM 2352 N N . LEU B 1 106 ? -1.99 -23.812 -16.75 1 95 106 LEU B N 1
ATOM 2353 C CA . LEU B 1 106 ? -1.043 -22.75 -17.047 1 95 106 LEU B CA 1
ATOM 2354 C C . LEU B 1 106 ? -0.416 -22.922 -18.422 1 95 106 LEU B C 1
ATOM 2356 O O . LEU B 1 106 ? 0.018 -21.953 -19.047 1 95 106 LEU B O 1
ATOM 2360 N N . HIS B 1 107 ? -0.294 -24.141 -18.891 1 93 107 HIS B N 1
ATOM 2361 C CA . HIS B 1 107 ? 0.305 -24.438 -20.188 1 93 107 HIS B CA 1
ATOM 2362 C C . HIS B 1 107 ? -0.495 -23.797 -21.312 1 93 107 HIS B C 1
ATOM 2364 O O . HIS B 1 107 ? 0.055 -23.484 -22.375 1 93 107 HIS B O 1
ATOM 2370 N N . GLY B 1 108 ? -1.711 -23.469 -21.156 1 89.69 108 GLY B N 1
ATOM 2371 C CA . GLY B 1 108 ? -2.592 -22.938 -22.172 1 89.69 108 GLY B CA 1
ATOM 2372 C C . GLY B 1 108 ? -2.613 -21.422 -22.219 1 89.69 108 GLY B C 1
ATOM 2373 O O . GLY B 1 108 ? -3.211 -20.828 -23.109 1 89.69 108 GLY B O 1
ATOM 2374 N N . LEU B 1 109 ? -1.834 -20.844 -21.328 1 93.25 109 LEU B N 1
ATOM 2375 C CA . LEU B 1 109 ? -1.909 -19.391 -21.25 1 93.25 109 LEU B CA 1
ATOM 2376 C C . LEU B 1 109 ? -0.968 -18.734 -22.25 1 93.25 109 LEU B C 1
ATOM 2378 O O . LEU B 1 109 ? 0.162 -19.188 -22.438 1 93.25 109 LEU B O 1
ATOM 2382 N N . LYS B 1 110 ? -1.324 -17.844 -23.156 1 84.12 110 LYS B N 1
ATOM 2383 C CA . LYS B 1 110 ? -0.596 -17.297 -24.297 1 84.12 110 LYS B CA 1
ATOM 2384 C C . LYS B 1 110 ? 0.401 -16.234 -23.859 1 84.12 110 LYS B C 1
ATOM 2386 O O . LYS B 1 110 ? 1.485 -16.109 -24.438 1 84.12 110 LYS B O 1
ATOM 2391 N N . ASN B 1 111 ? 0.209 -15.344 -22.906 1 90.88 111 ASN B N 1
ATOM 2392 C CA . ASN B 1 111 ? 1.069 -14.242 -22.484 1 90.88 111 ASN B CA 1
ATOM 2393 C C . ASN B 1 111 ? 1.863 -14.594 -21.234 1 90.88 111 ASN B C 1
ATOM 2395 O O . ASN B 1 111 ? 1.284 -14.797 -20.156 1 90.88 111 ASN B O 1
ATOM 2399 N N . LEU B 1 112 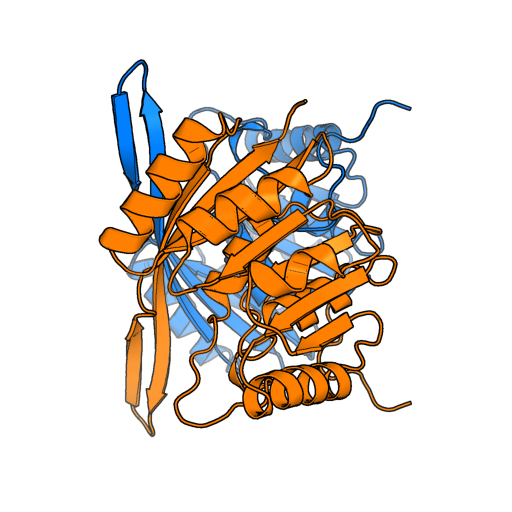? 3.277 -14.625 -21.562 1 96.38 112 LEU B N 1
ATOM 2400 C CA . LEU B 1 112 ? 4.133 -14.93 -20.422 1 96.38 112 LEU B CA 1
ATOM 2401 C C . LEU B 1 112 ? 4.141 -13.781 -19.422 1 96.38 112 LEU B C 1
ATOM 2403 O O . LEU B 1 112 ? 4.176 -12.609 -19.812 1 96.38 112 LEU B O 1
ATOM 2407 N N . PRO B 1 113 ? 4.148 -14.117 -18.188 1 98.25 113 PRO B N 1
ATOM 2408 C CA . PRO B 1 113 ? 4 -13.062 -17.188 1 98.25 113 PRO B CA 1
ATOM 2409 C C . PRO B 1 113 ? 5.32 -12.375 -16.844 1 98.25 113 PRO B C 1
ATOM 2411 O O . PRO B 1 113 ? 6.371 -13.023 -16.812 1 98.25 113 PRO B O 1
ATOM 2414 N N . HIS B 1 114 ? 5.25 -11.039 -16.609 1 98.06 114 HIS B N 1
ATOM 2415 C CA . HIS B 1 114 ? 6.297 -10.273 -15.938 1 98.06 114 HIS B CA 1
ATOM 2416 C C . HIS B 1 114 ? 6.203 -10.406 -14.422 1 98.06 114 HIS B C 1
ATOM 2418 O O . HIS B 1 114 ? 7.223 -10.375 -13.734 1 98.06 114 HIS B O 1
ATOM 2424 N N . ARG B 1 115 ? 5 -10.531 -13.938 1 98.69 115 ARG B N 1
ATOM 2425 C CA . ARG B 1 115 ? 4.699 -10.617 -12.508 1 98.69 115 ARG B CA 1
ATOM 2426 C C . ARG B 1 115 ? 3.729 -11.766 -12.227 1 98.69 115 ARG B C 1
ATOM 2428 O O . ARG B 1 115 ? 2.809 -12.016 -13.008 1 98.69 115 ARG B O 1
ATOM 2435 N N . VAL B 1 116 ? 3.914 -12.422 -11.141 1 98.69 116 VAL B N 1
ATOM 2436 C CA . VAL B 1 116 ? 3.01 -13.477 -10.695 1 98.69 116 VAL B CA 1
ATOM 2437 C C . VAL B 1 116 ? 2.605 -13.234 -9.242 1 98.69 116 VAL B C 1
ATOM 2439 O O . VAL B 1 116 ? 3.449 -12.922 -8.398 1 98.69 116 VAL B O 1
ATOM 2442 N N . CYS B 1 117 ? 1.362 -13.266 -8.977 1 98.5 117 CYS B N 1
ATOM 2443 C CA . CYS B 1 117 ? 0.816 -13.305 -7.621 1 98.5 117 CYS B CA 1
ATOM 2444 C C . CYS B 1 117 ? 0.191 -14.656 -7.324 1 98.5 117 CYS B C 1
ATOM 2446 O O . CYS B 1 117 ? -0.706 -15.109 -8.039 1 98.5 117 CYS B O 1
ATOM 2448 N N . LEU B 1 118 ? 0.687 -15.305 -6.344 1 97 118 LEU B N 1
ATOM 2449 C CA . LEU B 1 118 ? 0.219 -16.625 -5.949 1 97 118 LEU B CA 1
ATOM 2450 C C . LEU B 1 118 ? -0.446 -16.594 -4.574 1 97 118 LEU B C 1
ATOM 2452 O O . LEU B 1 118 ? 0.233 -16.438 -3.557 1 97 118 LEU B O 1
ATOM 2456 N N . GLU B 1 119 ? -1.805 -16.594 -4.66 1 90.69 119 GLU B N 1
ATOM 2457 C CA . GLU B 1 119 ? -2.551 -16.578 -3.404 1 90.69 119 GLU B CA 1
ATOM 2458 C C . GLU B 1 119 ? -3.225 -17.922 -3.141 1 90.69 119 GLU B C 1
ATOM 2460 O O . GLU B 1 119 ? -4.219 -18.25 -3.785 1 90.69 119 GLU B O 1
ATOM 2465 N N . GLY B 1 120 ? -2.621 -18.766 -2.484 1 76 120 GLY B N 1
ATOM 2466 C CA . GLY B 1 120 ? -3.25 -20.031 -2.1 1 76 120 GLY B CA 1
ATOM 2467 C C . GLY B 1 120 ? -2.98 -21.156 -3.078 1 76 120 GLY B C 1
ATOM 2468 O O . GLY B 1 120 ? -2.121 -21.031 -3.953 1 76 120 GLY B O 1
ATOM 2469 N N . GLY B 1 121 ? -3.6 -22.359 -2.773 1 70.94 121 GLY B N 1
ATOM 2470 C CA . GLY B 1 121 ? -3.518 -23.562 -3.6 1 70.94 121 GLY B CA 1
ATOM 2471 C C . GLY B 1 121 ? -3.023 -24.781 -2.84 1 70.94 121 GLY B C 1
ATOM 2472 O O . GLY B 1 121 ? -2.164 -24.656 -1.964 1 70.94 121 GLY B O 1
ATOM 2473 N N . LYS B 1 122 ? -3.744 -25.781 -3.006 1 74.62 122 LYS B N 1
ATOM 2474 C CA . LYS B 1 122 ? -3.406 -27.047 -2.352 1 74.62 122 LYS B CA 1
ATOM 2475 C C . LYS B 1 122 ? -2.004 -27.516 -2.734 1 74.62 122 LYS B C 1
ATOM 2477 O O . LYS B 1 122 ? -1.228 -27.938 -1.876 1 74.62 122 LYS B O 1
ATOM 2482 N N . ALA B 1 123 ? -1.576 -27.344 -3.959 1 88.5 123 ALA B N 1
ATOM 2483 C CA . ALA B 1 123 ? -0.26 -27.75 -4.449 1 88.5 123 ALA B CA 1
ATOM 2484 C C . ALA B 1 123 ? 0.609 -26.531 -4.75 1 88.5 123 ALA B C 1
ATOM 2486 O O . ALA B 1 123 ? 1.135 -26.391 -5.859 1 88.5 123 ALA B O 1
ATOM 2487 N N . ILE B 1 124 ? 0.942 -25.812 -3.652 1 92.69 124 ILE B N 1
ATOM 2488 C CA . ILE B 1 124 ? 1.51 -24.484 -3.818 1 92.69 124 ILE B CA 1
ATOM 2489 C C . ILE B 1 124 ? 2.932 -24.594 -4.363 1 92.69 124 ILE B C 1
ATOM 2491 O O . ILE B 1 124 ? 3.342 -23.797 -5.211 1 92.69 124 ILE B O 1
ATOM 2495 N N . LYS B 1 125 ? 3.691 -25.578 -3.879 1 93.5 125 LYS B N 1
ATOM 2496 C CA . LYS B 1 125 ? 5.066 -25.703 -4.348 1 93.5 125 LYS B CA 1
ATOM 2497 C C . LYS B 1 125 ? 5.113 -26.094 -5.82 1 93.5 125 LYS B C 1
ATOM 2499 O O . LYS B 1 125 ? 5.898 -25.531 -6.594 1 93.5 125 LYS B O 1
ATOM 2504 N N . ASP B 1 126 ? 4.254 -27.078 -6.156 1 94.88 126 ASP B N 1
ATOM 2505 C CA . ASP B 1 126 ? 4.176 -27.5 -7.555 1 94.88 126 ASP B CA 1
ATOM 2506 C C . ASP B 1 126 ? 3.766 -26.328 -8.445 1 94.88 126 ASP B C 1
ATOM 2508 O O . ASP B 1 126 ? 4.305 -26.156 -9.547 1 94.88 126 ASP B O 1
ATOM 2512 N N . ILE B 1 127 ? 2.826 -25.594 -8.008 1 96.69 127 ILE B N 1
ATOM 2513 C CA . ILE B 1 127 ? 2.375 -24.422 -8.758 1 96.69 127 ILE B CA 1
ATOM 2514 C C . ILE B 1 127 ? 3.529 -23.438 -8.914 1 96.69 127 ILE B C 1
ATOM 2516 O O . ILE B 1 127 ? 3.779 -22.938 -10.016 1 96.69 127 ILE B O 1
ATOM 2520 N N . LEU B 1 128 ? 4.215 -23.172 -7.812 1 96.94 128 LEU B N 1
ATOM 2521 C CA . LEU B 1 128 ? 5.344 -22.25 -7.797 1 96.94 128 LEU B CA 1
ATOM 2522 C C . LEU B 1 128 ? 6.406 -22.672 -8.812 1 96.94 128 LEU B C 1
ATOM 2524 O O . LEU B 1 128 ? 6.859 -21.859 -9.617 1 96.94 128 LEU B O 1
ATOM 2528 N N . VAL B 1 129 ? 6.742 -23.922 -8.82 1 96.19 129 VAL B N 1
ATOM 2529 C CA . VAL B 1 129 ? 7.781 -24.453 -9.703 1 96.19 129 VAL B CA 1
ATOM 2530 C C . VAL B 1 129 ? 7.328 -24.328 -11.156 1 96.19 129 VAL B C 1
ATOM 2532 O O . VAL B 1 129 ? 8.109 -23.922 -12.023 1 96.19 129 VAL B O 1
ATOM 2535 N N . THR B 1 130 ? 6.109 -24.672 -11.383 1 96.5 130 THR B N 1
ATOM 2536 C CA . THR B 1 130 ? 5.582 -24.609 -12.742 1 96.5 130 THR B CA 1
ATOM 2537 C C . THR B 1 130 ? 5.523 -23.172 -13.234 1 96.5 130 THR B C 1
ATOM 2539 O O . THR B 1 130 ? 5.98 -22.875 -14.336 1 96.5 130 THR B O 1
ATOM 2542 N N . VAL B 1 131 ? 4.969 -22.25 -12.453 1 96.62 131 VAL B N 1
ATOM 2543 C CA . VAL B 1 131 ? 4.82 -20.859 -12.852 1 96.62 131 VAL B CA 1
ATOM 2544 C C . VAL B 1 131 ? 6.191 -20.25 -13.125 1 96.62 131 VAL B C 1
ATOM 2546 O O . VAL B 1 131 ? 6.336 -19.406 -14.023 1 96.62 131 VAL B O 1
ATOM 2549 N N . TRP B 1 132 ? 7.164 -20.672 -12.367 1 97.06 132 TRP B N 1
ATOM 2550 C CA . TRP B 1 132 ? 8.523 -20.172 -12.5 1 97.06 132 TRP B CA 1
ATOM 2551 C C . TRP B 1 132 ? 9.062 -20.406 -13.906 1 97.06 132 TRP B C 1
ATOM 2553 O O . TRP B 1 132 ? 9.828 -19.609 -14.438 1 97.06 132 TRP B O 1
ATOM 2563 N N . GLN B 1 133 ? 8.641 -21.516 -14.484 1 96.12 133 GLN B N 1
ATOM 2564 C CA . GLN B 1 133 ? 9.078 -21.844 -15.836 1 96.12 133 GLN B CA 1
ATOM 2565 C C . GLN B 1 133 ? 8.531 -20.828 -16.844 1 96.12 133 GLN B C 1
ATOM 2567 O O . GLN B 1 133 ? 9.148 -20.594 -17.891 1 96.12 133 GLN B O 1
ATOM 2572 N N . TYR B 1 134 ? 7.434 -20.25 -16.547 1 97.31 134 TYR B N 1
ATOM 2573 C CA . TYR B 1 134 ? 6.781 -19.328 -17.469 1 97.31 134 TYR B CA 1
ATOM 2574 C C . TYR B 1 134 ? 7.164 -17.891 -17.172 1 97.31 134 TYR B C 1
ATOM 2576 O O . TYR B 1 134 ? 7.051 -17.016 -18.031 1 97.31 134 TYR B O 1
ATOM 2584 N N . LEU B 1 135 ? 7.527 -17.578 -15.914 1 97.94 135 LEU B N 1
ATOM 2585 C CA . LEU B 1 135 ? 7.91 -16.234 -15.523 1 97.94 135 LEU B CA 1
ATOM 2586 C C . LEU B 1 135 ? 9.086 -15.734 -16.359 1 97.94 135 LEU B C 1
ATOM 2588 O O . LEU B 1 135 ? 10.094 -16.438 -16.5 1 97.94 135 LEU B O 1
ATOM 2592 N N . GLN B 1 136 ? 8.938 -14.57 -16.953 1 97.25 136 GLN B N 1
ATOM 2593 C CA . GLN B 1 136 ? 9.969 -14.008 -17.812 1 97.25 136 GLN B CA 1
ATOM 2594 C C . GLN B 1 136 ? 11.211 -13.633 -17.016 1 97.25 136 GLN B C 1
ATOM 2596 O O . GLN B 1 136 ? 11.141 -13.406 -15.805 1 97.25 136 GLN B O 1
ATOM 2601 N N . PRO B 1 137 ? 12.391 -13.609 -17.75 1 95.94 137 PRO B N 1
ATOM 2602 C CA . PRO B 1 137 ? 13.562 -13.047 -17.078 1 95.94 137 PRO B CA 1
ATOM 2603 C C . PRO B 1 137 ? 13.305 -11.641 -16.516 1 95.94 137 PRO B C 1
ATOM 2605 O O . PRO B 1 137 ? 12.609 -10.844 -17.156 1 95.94 137 PRO B O 1
ATOM 2608 N N . GLN B 1 138 ? 13.859 -11.391 -15.312 1 95.31 138 GLN B N 1
ATOM 2609 C CA . GLN B 1 138 ? 13.68 -10.133 -14.586 1 95.31 138 GLN B CA 1
ATOM 2610 C C . GLN B 1 138 ? 12.258 -10 -14.062 1 95.31 138 GLN B C 1
ATOM 2612 O O . GLN B 1 138 ? 11.828 -8.914 -13.68 1 95.31 138 GLN B O 1
ATOM 2617 N N . GLY B 1 139 ? 11.547 -11.133 -14.18 1 97.88 139 GLY B N 1
ATOM 2618 C CA . GLY B 1 139 ? 10.211 -11.164 -13.602 1 97.88 139 GLY B CA 1
ATOM 2619 C C . GLY B 1 139 ? 10.219 -11.281 -12.094 1 97.88 139 GLY B C 1
ATOM 2620 O O . GLY B 1 139 ? 11.273 -11.5 -11.484 1 97.88 139 GLY B O 1
ATOM 2621 N N . ARG B 1 140 ? 9.078 -11.055 -11.492 1 98.38 140 ARG B N 1
ATOM 2622 C CA . ARG B 1 140 ? 8.922 -11.094 -10.039 1 98.38 140 ARG B CA 1
ATOM 2623 C C . ARG B 1 140 ? 7.715 -11.93 -9.641 1 98.38 140 ARG B C 1
ATOM 2625 O O . ARG B 1 140 ? 6.691 -11.914 -10.32 1 98.38 140 ARG B O 1
ATOM 2632 N N . ILE B 1 141 ? 7.895 -12.648 -8.547 1 98.62 141 ILE B N 1
ATOM 2633 C CA . ILE B 1 141 ? 6.801 -13.445 -8 1 98.62 141 ILE B CA 1
ATOM 2634 C C . ILE B 1 141 ? 6.523 -13.023 -6.559 1 98.62 141 ILE B C 1
ATOM 2636 O O . ILE B 1 141 ? 7.457 -12.75 -5.797 1 98.62 141 ILE B O 1
ATOM 2640 N N . VAL B 1 142 ? 5.266 -12.875 -6.211 1 98.69 142 VAL B N 1
ATOM 2641 C CA . VAL B 1 142 ? 4.793 -12.641 -4.848 1 98.69 142 VAL B CA 1
ATOM 2642 C C . VAL B 1 142 ? 3.836 -13.758 -4.438 1 98.69 142 VAL B C 1
ATOM 2644 O O . VAL B 1 142 ? 2.906 -14.086 -5.18 1 98.69 142 VAL B O 1
ATOM 2647 N N . ALA B 1 143 ? 4.07 -14.352 -3.301 1 97.94 143 ALA B N 1
ATOM 2648 C CA . ALA B 1 143 ? 3.26 -15.461 -2.809 1 97.94 143 ALA B CA 1
ATOM 2649 C C . ALA B 1 143 ? 2.848 -15.234 -1.355 1 97.94 143 ALA B C 1
ATOM 2651 O O . ALA B 1 143 ? 3.592 -14.625 -0.581 1 97.94 143 ALA B O 1
ATOM 2652 N N . THR B 1 144 ? 1.704 -15.742 -0.998 1 96.19 144 THR B N 1
ATOM 2653 C CA . THR B 1 144 ? 1.207 -15.562 0.362 1 96.19 144 THR B CA 1
ATOM 2654 C C . THR B 1 144 ? 1.127 -16.891 1.09 1 96.19 144 THR B C 1
ATOM 2656 O O . THR B 1 144 ? 0.874 -17.938 0.47 1 96.19 144 THR B O 1
ATOM 2659 N N . ALA B 1 145 ? 1.374 -16.891 2.381 1 93.94 145 ALA B N 1
ATOM 2660 C CA . ALA B 1 145 ? 1.232 -18.047 3.262 1 93.94 145 ALA B CA 1
ATOM 2661 C C . ALA B 1 145 ? 0.491 -17.672 4.543 1 93.94 145 ALA B C 1
ATOM 2663 O O . ALA B 1 145 ? 0.951 -16.812 5.309 1 93.94 145 ALA B O 1
ATOM 2664 N N . SER B 1 146 ? -0.621 -18.344 4.762 1 90.25 146 SER B N 1
ATOM 2665 C CA . SER B 1 146 ? -1.409 -18.047 5.953 1 90.25 146 SER B CA 1
ATOM 2666 C C . SER B 1 146 ? -1.098 -19.031 7.078 1 90.25 146 SER B C 1
ATOM 2668 O O . SER B 1 146 ? -1.624 -18.906 8.188 1 90.25 146 SER B O 1
ATOM 2670 N N . ASN B 1 147 ? -0.342 -20.078 6.785 1 88.88 147 ASN B N 1
ATOM 2671 C CA . ASN B 1 147 ? 0.088 -21.047 7.789 1 88.88 147 ASN B CA 1
ATOM 2672 C C . ASN B 1 147 ? 1.537 -21.469 7.57 1 88.88 147 ASN B C 1
ATOM 2674 O O . ASN B 1 147 ? 2.146 -21.125 6.559 1 88.88 147 ASN B O 1
ATOM 2678 N N . LEU B 1 148 ? 2 -22.188 8.57 1 90.12 148 LEU B N 1
ATOM 2679 C CA . LEU B 1 148 ? 3.42 -22.516 8.586 1 90.12 148 LEU B CA 1
ATOM 2680 C C . LEU B 1 148 ? 3.756 -23.516 7.484 1 90.12 148 LEU B C 1
ATOM 2682 O O . LEU B 1 148 ? 4.836 -23.453 6.891 1 90.12 148 LEU B O 1
ATOM 2686 N N . GLU B 1 149 ? 2.895 -24.422 7.281 1 89.88 149 GLU B N 1
ATOM 2687 C CA . GLU B 1 149 ? 3.119 -25.422 6.234 1 89.88 149 GLU B CA 1
ATOM 2688 C C . GLU B 1 149 ? 3.326 -24.75 4.879 1 89.88 149 GLU B C 1
ATOM 2690 O O . GLU B 1 149 ? 4.293 -25.047 4.176 1 89.88 149 GLU B O 1
ATOM 2695 N N . THR B 1 150 ? 2.428 -23.844 4.512 1 92.94 150 THR B N 1
ATOM 2696 C CA . THR B 1 150 ? 2.527 -23.125 3.24 1 92.94 150 THR B CA 1
ATOM 2697 C C . THR B 1 150 ? 3.779 -22.266 3.199 1 92.94 150 THR B C 1
ATOM 2699 O O . THR B 1 150 ? 4.457 -22.188 2.174 1 92.94 150 THR B O 1
ATOM 2702 N N . LEU B 1 151 ? 4.055 -21.625 4.332 1 93.44 151 LEU B N 1
ATOM 2703 C CA . LEU B 1 151 ? 5.27 -20.828 4.418 1 93.44 151 LEU B CA 1
ATOM 2704 C C . LEU B 1 151 ? 6.504 -21.672 4.102 1 93.44 151 LEU B C 1
ATOM 2706 O O . LEU B 1 151 ? 7.359 -21.25 3.322 1 93.44 151 LEU B O 1
ATOM 2710 N N . TYR B 1 152 ? 6.551 -22.828 4.711 1 92.94 152 TYR B N 1
ATOM 2711 C CA . TYR B 1 152 ? 7.668 -23.75 4.5 1 92.94 152 TYR B CA 1
ATOM 2712 C C . TYR B 1 152 ? 7.77 -24.156 3.039 1 92.94 152 TYR B C 1
ATOM 2714 O O . TYR B 1 152 ? 8.852 -24.125 2.451 1 92.94 152 TYR B O 1
ATOM 2722 N N . LEU B 1 153 ? 6.68 -24.5 2.443 1 94.44 153 LEU B N 1
ATOM 2723 C CA . LEU B 1 153 ? 6.664 -24.984 1.068 1 94.44 153 LEU B CA 1
ATOM 2724 C C . LEU B 1 153 ? 7.105 -23.891 0.101 1 94.44 153 LEU B C 1
ATOM 2726 O O . LEU B 1 153 ? 7.871 -24.156 -0.832 1 94.44 153 LEU B O 1
ATOM 2730 N N . ILE B 1 154 ? 6.629 -22.703 0.278 1 96.44 154 ILE B N 1
ATOM 2731 C CA . ILE B 1 154 ? 7.027 -21.594 -0.583 1 96.44 154 ILE B CA 1
ATOM 2732 C C . ILE B 1 154 ? 8.516 -21.312 -0.401 1 96.44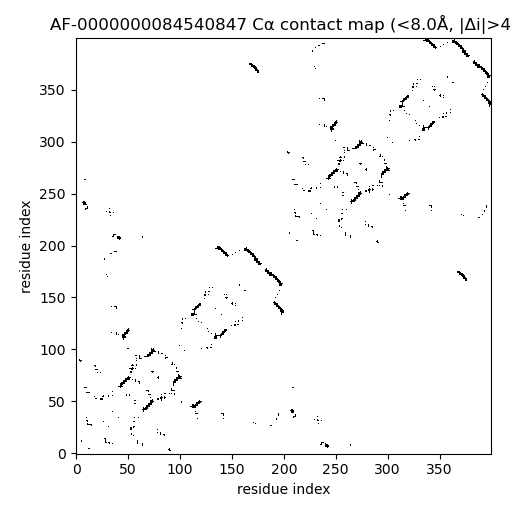 154 ILE B C 1
ATOM 2734 O O . ILE B 1 154 ? 9.242 -21.109 -1.379 1 96.44 154 ILE B O 1
ATOM 2738 N N . SER B 1 155 ? 8.961 -21.297 0.893 1 95.31 155 SER B N 1
ATOM 2739 C CA . SER B 1 155 ? 10.367 -21.047 1.18 1 95.31 155 SER B CA 1
ATOM 2740 C C . SER B 1 155 ? 11.266 -22.094 0.525 1 95.31 155 SER B C 1
ATOM 2742 O O . SER B 1 155 ? 12.289 -21.75 -0.067 1 95.31 155 SER B O 1
ATOM 2744 N N . GLU B 1 156 ? 10.883 -23.297 0.671 1 95 156 GLU B N 1
ATOM 2745 C CA . GLU B 1 156 ? 11.617 -24.391 0.04 1 95 156 GLU B CA 1
ATOM 2746 C C . GLU B 1 156 ? 11.641 -24.234 -1.478 1 95 156 GLU B C 1
ATOM 2748 O O . GLU B 1 156 ? 12.68 -24.438 -2.109 1 95 156 GLU B O 1
ATOM 2753 N N . GLY B 1 157 ? 10.5 -23.891 -2.045 1 96.69 157 GLY B N 1
ATOM 2754 C CA . GLY B 1 157 ? 10.438 -23.656 -3.479 1 96.69 157 GLY B CA 1
ATOM 2755 C C . GLY B 1 157 ? 11.344 -22.516 -3.932 1 96.69 157 GLY B C 1
ATOM 2756 O O . GLY B 1 157 ? 12.047 -22.641 -4.938 1 96.69 157 GLY B O 1
ATOM 2757 N N . PHE B 1 158 ? 11.328 -21.406 -3.219 1 97.25 158 PHE B N 1
ATOM 2758 C CA . PHE B 1 158 ? 12.188 -20.266 -3.531 1 97.25 158 PHE B CA 1
ATOM 2759 C C . PHE B 1 158 ? 13.648 -20.688 -3.551 1 97.25 158 PHE B C 1
ATOM 2761 O O . PHE B 1 158 ? 14.406 -20.297 -4.441 1 97.25 158 PHE B O 1
ATOM 2768 N N . ALA B 1 159 ? 14 -21.484 -2.555 1 95.56 159 ALA B N 1
ATOM 2769 C CA . ALA B 1 159 ? 15.375 -21.953 -2.463 1 95.56 159 ALA B CA 1
ATOM 2770 C C . ALA B 1 159 ? 15.734 -22.844 -3.652 1 95.56 159 ALA B C 1
ATOM 2772 O O . ALA B 1 159 ? 16.781 -22.656 -4.281 1 95.56 159 ALA B O 1
ATOM 2773 N N . GLN B 1 160 ? 14.875 -23.781 -3.949 1 96.38 160 GLN B N 1
ATOM 2774 C CA . GLN B 1 160 ? 15.086 -24.719 -5.043 1 96.38 160 GLN B CA 1
ATOM 2775 C C . GLN B 1 160 ? 15.242 -23.984 -6.375 1 96.38 160 GLN B C 1
ATOM 2777 O O . GLN B 1 160 ? 16.078 -24.375 -7.203 1 96.38 160 GLN B O 1
ATOM 2782 N N . LEU B 1 161 ? 14.453 -22.953 -6.551 1 97.38 161 LEU B N 1
ATOM 2783 C CA . LEU B 1 161 ? 14.414 -22.219 -7.812 1 97.38 161 LEU B CA 1
ATOM 2784 C C . LEU B 1 161 ? 15.477 -21.125 -7.84 1 97.38 161 LEU B C 1
ATOM 2786 O O . LEU B 1 161 ? 15.625 -20.422 -8.844 1 97.38 161 LEU B O 1
ATOM 2790 N N . GLN B 1 162 ? 16.156 -20.938 -6.742 1 96.56 162 GLN B N 1
ATOM 2791 C CA . GLN B 1 162 ? 17.203 -19.922 -6.602 1 96.56 162 GLN B CA 1
ATOM 2792 C C . GLN B 1 162 ? 16.656 -18.516 -6.867 1 96.56 162 GLN B C 1
ATOM 2794 O O . GLN B 1 162 ? 17.25 -17.75 -7.629 1 96.56 162 GLN B O 1
ATOM 2799 N N . VAL B 1 163 ? 15.523 -18.312 -6.305 1 97.06 163 VAL B N 1
ATOM 2800 C CA . VAL B 1 163 ? 14.906 -17 -6.359 1 97.06 163 VAL B CA 1
ATOM 2801 C C . VAL B 1 163 ? 15.852 -15.961 -5.746 1 97.06 163 VAL B C 1
ATOM 2803 O O . VAL B 1 163 ? 16.453 -16.219 -4.703 1 97.06 163 VAL B O 1
ATOM 2806 N N . ARG B 1 164 ? 15.961 -14.789 -6.363 1 97.06 164 ARG B N 1
ATOM 2807 C CA . ARG B 1 164 ? 16.875 -13.758 -5.898 1 97.06 164 ARG B CA 1
ATOM 2808 C C . ARG B 1 164 ? 16.125 -12.57 -5.316 1 97.06 164 ARG B C 1
ATOM 2810 O O . ARG B 1 164 ? 14.922 -12.406 -5.566 1 97.06 164 ARG B O 1
ATOM 2817 N N . ASN B 1 165 ? 16.859 -11.781 -4.469 1 95.44 165 ASN B N 1
ATOM 2818 C CA . ASN B 1 165 ? 16.312 -10.578 -3.854 1 95.44 165 ASN B CA 1
ATOM 2819 C C . ASN B 1 165 ? 15.008 -10.867 -3.119 1 95.44 165 ASN B C 1
ATOM 2821 O O . ASN B 1 165 ? 14.008 -10.172 -3.324 1 95.44 165 ASN B O 1
ATOM 2825 N N . VAL B 1 166 ? 15.094 -11.906 -2.344 1 96.25 166 VAL B N 1
ATOM 2826 C CA . VAL B 1 166 ? 13.914 -12.375 -1.616 1 96.25 166 VAL B CA 1
ATOM 2827 C C . VAL B 1 166 ? 13.57 -11.383 -0.507 1 96.25 166 VAL B C 1
ATOM 2829 O O . VAL B 1 166 ? 14.445 -10.938 0.237 1 96.25 166 VAL B O 1
ATOM 2832 N N . GLU B 1 167 ? 12.336 -10.969 -0.437 1 96.25 167 GLU B N 1
ATOM 2833 C CA . GLU B 1 167 ? 11.766 -10.195 0.662 1 96.25 167 GLU B CA 1
ATOM 2834 C C . GLU B 1 167 ? 10.609 -10.938 1.322 1 96.25 167 GLU B C 1
ATOM 2836 O O . GLU B 1 167 ? 9.812 -11.586 0.641 1 96.25 167 GLU B O 1
ATOM 2841 N N . VAL B 1 168 ? 10.57 -10.914 2.656 1 95.81 168 VAL B N 1
ATOM 2842 C CA . VAL B 1 168 ? 9.492 -11.539 3.41 1 95.81 168 VAL B CA 1
ATOM 2843 C C . VAL B 1 168 ? 8.93 -10.555 4.426 1 95.81 168 VAL B C 1
ATOM 2845 O O . VAL B 1 168 ? 9.688 -9.891 5.141 1 95.81 168 VAL B O 1
ATOM 2848 N N . VAL B 1 169 ? 7.645 -10.461 4.441 1 95.38 169 VAL B N 1
ATOM 2849 C CA . VAL B 1 169 ? 6.961 -9.641 5.434 1 95.38 169 VAL B CA 1
ATOM 2850 C C . VAL B 1 169 ? 5.785 -10.414 6.027 1 95.38 169 VAL B C 1
ATOM 2852 O O . VAL B 1 169 ? 5.188 -11.258 5.355 1 95.38 169 VAL B O 1
ATOM 2855 N N . GLN B 1 170 ? 5.594 -10.227 7.266 1 93 170 GLN B N 1
ATOM 2856 C CA . GLN B 1 170 ? 4.383 -10.711 7.918 1 93 170 GLN B CA 1
ATOM 2857 C C . GLN B 1 170 ? 3.49 -9.555 8.359 1 93 170 GLN B C 1
ATOM 2859 O O . GLN B 1 170 ? 3.936 -8.664 9.086 1 93 170 GLN B O 1
ATOM 2864 N N . SER B 1 171 ? 2.299 -9.562 7.883 1 90.38 171 SER B N 1
ATOM 2865 C CA . SER B 1 171 ? 1.356 -8.5 8.219 1 90.38 171 SER B CA 1
ATOM 2866 C C . SER B 1 171 ? 0.573 -8.836 9.484 1 90.38 171 SER B C 1
ATOM 2868 O O . SER B 1 171 ? 0.125 -9.977 9.656 1 90.38 171 SER B O 1
ATOM 2870 N N . SER B 1 172 ? 0.441 -7.969 10.406 1 86.5 172 SER B N 1
ATOM 2871 C CA . SER B 1 172 ? -0.5 -7.949 11.523 1 86.5 172 SER B CA 1
ATOM 2872 C C . SER B 1 172 ? -1.134 -6.574 11.688 1 86.5 172 SER B C 1
ATOM 2874 O O . SER B 1 172 ? -0.452 -5.609 12.039 1 86.5 172 SER B O 1
ATOM 2876 N N . ILE B 1 173 ? -2.404 -6.488 11.266 1 90.06 173 ILE B N 1
ATOM 2877 C CA . ILE B 1 173 ? -3.094 -5.207 11.188 1 90.06 173 ILE B CA 1
ATOM 2878 C C . ILE B 1 173 ? -4.383 -5.266 12.008 1 90.06 173 ILE B C 1
ATOM 2880 O O . ILE B 1 173 ? -5.117 -6.254 11.945 1 90.06 173 ILE B O 1
ATOM 2884 N N . ASN B 1 174 ? -4.578 -4.215 12.773 1 89 174 ASN B N 1
ATOM 2885 C CA . ASN B 1 174 ? -5.852 -4.031 13.469 1 89 174 ASN B CA 1
ATOM 2886 C C . ASN B 1 174 ? -6.637 -2.855 12.898 1 89 174 A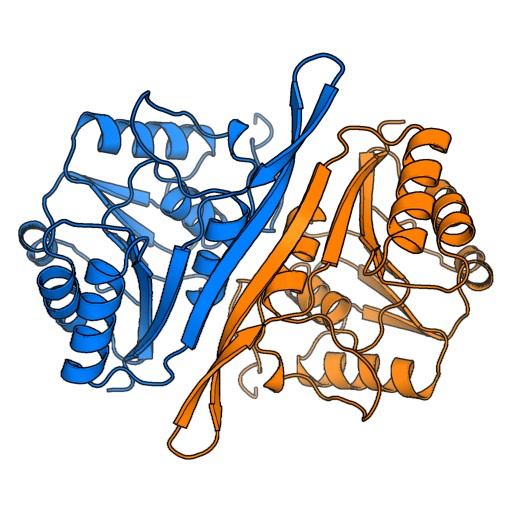SN B C 1
ATOM 2888 O O . ASN B 1 174 ? -6.059 -1.816 12.57 1 89 174 ASN B O 1
ATOM 2892 N N . ARG B 1 175 ? -8.023 -3.043 12.719 1 88.56 175 ARG B N 1
ATOM 2893 C CA . ARG B 1 175 ? -8.906 -1.991 12.234 1 88.56 175 ARG B CA 1
ATOM 2894 C C . ARG B 1 175 ? -9.945 -1.619 13.281 1 88.56 175 ARG B C 1
ATOM 2896 O O . ARG B 1 175 ? -10.453 -2.488 14 1 88.56 175 ARG B O 1
ATOM 2903 N N . LEU B 1 176 ? -10.234 -0.365 13.328 1 84.38 176 LEU B N 1
ATOM 2904 C CA . LEU B 1 176 ? -11.398 0.049 14.109 1 84.38 176 LEU B CA 1
ATOM 2905 C C . LEU B 1 176 ? -12.688 -0.289 13.383 1 84.38 176 LEU B C 1
ATOM 2907 O O . LEU B 1 176 ? -12.898 0.137 12.242 1 84.38 176 LEU B O 1
ATOM 2911 N N . GLU B 1 177 ? -13.438 -1.135 13.898 1 81.81 177 GLU B N 1
ATOM 2912 C CA . GLU B 1 177 ? -14.742 -1.491 13.352 1 81.81 177 GLU B CA 1
ATOM 2913 C C . GLU B 1 177 ? -15.867 -1.062 14.297 1 81.81 177 GLU B C 1
ATOM 2915 O O . GLU B 1 177 ? -15.719 -1.131 15.516 1 81.81 177 GLU B O 1
ATOM 2920 N N . SER B 1 178 ? -16.875 -0.486 13.68 1 77.06 178 SER B N 1
ATOM 2921 C CA . SER B 1 178 ? -18.031 -0.071 14.461 1 77.06 178 SER B CA 1
ATOM 2922 C C . SER B 1 178 ? -19.125 -1.123 14.414 1 77.06 178 SER B C 1
ATOM 2924 O O . SER B 1 178 ? -19.422 -1.678 13.352 1 77.06 178 SER B O 1
ATOM 2926 N N . ARG B 1 179 ? -19.531 -1.615 15.5 1 69.62 179 ARG B N 1
ATOM 2927 C CA . ARG B 1 179 ? -20.703 -2.475 15.664 1 69.62 179 ARG B CA 1
ATOM 2928 C C . ARG B 1 179 ? -21.766 -1.798 16.516 1 69.62 179 ARG B C 1
ATOM 2930 O O . ARG B 1 179 ? -21.688 -1.837 17.75 1 69.62 179 ARG B O 1
ATOM 2937 N N . GLY B 1 180 ? -22.766 -1.229 15.836 1 66.38 180 GLY B N 1
ATOM 2938 C CA . GLY B 1 180 ? -23.719 -0.403 16.562 1 66.38 180 GLY B CA 1
ATOM 2939 C C . GLY B 1 180 ? -23.094 0.83 17.188 1 66.38 180 GLY B C 1
ATOM 2940 O O . GLY B 1 180 ? -22.5 1.652 16.484 1 66.38 180 GLY B O 1
ATOM 2941 N N . ARG B 1 181 ? -23.188 0.893 18.594 1 73.56 181 ARG B N 1
ATOM 2942 C CA . ARG B 1 181 ? -22.688 2.064 19.297 1 73.56 181 ARG B CA 1
ATOM 2943 C C . ARG B 1 181 ? -21.266 1.821 19.812 1 73.56 181 ARG B C 1
ATOM 2945 O O . ARG B 1 181 ? -20.672 2.701 20.438 1 73.56 181 ARG B O 1
ATOM 2952 N N . SER B 1 182 ? -20.891 0.715 19.547 1 80.88 182 SER B N 1
ATOM 2953 C CA . SER B 1 182 ? -19.594 0.367 20.094 1 80.88 182 SER B CA 1
ATOM 2954 C C . SER B 1 182 ? -18.531 0.296 19 1 80.88 182 SER B C 1
ATOM 2956 O O . SER B 1 182 ? -18.844 0.009 17.844 1 80.88 182 SER B O 1
ATOM 2958 N N . GLN B 1 183 ? -17.312 0.774 19.344 1 82.31 183 GLN B N 1
ATOM 2959 C CA . GLN B 1 183 ? -16.156 0.667 18.469 1 82.31 183 GLN B CA 1
ATOM 2960 C C . GLN B 1 183 ? -15.078 -0.216 19.078 1 82.31 183 GLN B C 1
ATOM 2962 O O . GLN B 1 183 ? -14.836 -0.158 20.297 1 82.31 183 GLN B O 1
ATOM 2967 N N . SER B 1 184 ? -14.648 -1.218 18.312 1 79.75 184 SER B N 1
ATOM 2968 C CA . SER B 1 184 ? -13.586 -2.1 18.781 1 79.75 184 SER B CA 1
ATOM 2969 C C . SER B 1 184 ? -12.531 -2.314 17.703 1 79.75 184 SER B C 1
ATOM 2971 O O . SER B 1 184 ? -12.828 -2.207 16.516 1 79.75 184 SER B O 1
ATOM 2973 N N . LEU B 1 185 ? -11.328 -2.49 18.156 1 82.56 185 LEU B N 1
ATOM 2974 C CA . LEU B 1 185 ? -10.281 -2.893 17.234 1 82.56 185 LEU B CA 1
ATOM 2975 C C . LEU B 1 185 ? -10.391 -4.375 16.891 1 82.56 185 LEU B C 1
ATOM 2977 O O . LEU B 1 185 ? -10.555 -5.211 17.781 1 82.56 185 LEU B O 1
ATOM 2981 N N . VAL B 1 186 ? -10.391 -4.68 15.594 1 82.69 186 VAL B N 1
ATOM 2982 C CA . VAL B 1 186 ? -10.461 -6.051 15.094 1 82.69 186 VAL B CA 1
ATOM 2983 C C . VAL B 1 186 ? -9.203 -6.371 14.297 1 82.69 186 VAL B C 1
ATOM 2985 O O . VAL B 1 186 ? -8.773 -5.57 13.461 1 82.69 186 VAL B O 1
ATOM 2988 N N . ALA B 1 187 ? -8.695 -7.551 14.547 1 84.44 187 ALA B N 1
ATOM 2989 C CA . ALA B 1 187 ? -7.441 -7.941 13.898 1 84.44 187 ALA B CA 1
ATOM 2990 C C . ALA B 1 187 ? -7.699 -8.57 12.539 1 84.44 187 ALA B C 1
ATOM 2992 O O . ALA B 1 187 ? -8.648 -9.344 12.375 1 84.44 187 ALA B O 1
ATOM 2993 N N . ILE B 1 188 ? -6.918 -8.188 11.57 1 85.62 188 ILE B N 1
ATOM 2994 C CA . ILE B 1 188 ? -6.824 -8.93 10.312 1 85.62 188 ILE B CA 1
ATOM 2995 C C . ILE B 1 188 ? -5.895 -10.125 10.484 1 85.62 188 ILE B C 1
ATOM 2997 O O . ILE B 1 188 ? -4.832 -10.008 11.102 1 85.62 188 ILE B O 1
ATOM 3001 N N . ASP B 1 189 ? -6.324 -11.312 9.961 1 86 189 ASP B N 1
ATOM 3002 C CA . ASP B 1 189 ? -5.496 -12.508 10.094 1 86 189 ASP B CA 1
ATOM 3003 C C . ASP B 1 189 ? -4.094 -12.273 9.539 1 86 189 ASP B C 1
ATOM 3005 O O . ASP B 1 189 ? -3.939 -11.82 8.406 1 86 189 ASP B O 1
ATOM 3009 N N . PRO B 1 190 ? -3.154 -12.57 10.398 1 89.56 190 PRO B N 1
ATOM 3010 C CA . PRO B 1 190 ? -1.784 -12.383 9.914 1 89.56 190 PRO B CA 1
ATOM 3011 C C . PRO B 1 190 ? -1.448 -13.281 8.727 1 89.56 190 PRO B C 1
ATOM 3013 O O . PRO B 1 190 ? -2.02 -14.367 8.578 1 89.56 190 PRO B O 1
ATOM 3016 N N . MET B 1 191 ? -0.621 -12.781 7.906 1 91.56 191 MET B N 1
ATOM 3017 C CA . MET B 1 191 ? -0.206 -13.531 6.727 1 91.56 191 MET B CA 1
ATOM 3018 C C . MET B 1 191 ? 1.235 -13.203 6.348 1 91.56 191 MET B C 1
ATOM 3020 O O . MET B 1 191 ? 1.68 -12.07 6.516 1 91.56 191 MET B O 1
ATOM 3024 N N . PHE B 1 192 ? 1.936 -14.281 5.91 1 94.62 192 PHE B N 1
ATOM 3025 C CA . PHE B 1 192 ? 3.262 -14.055 5.348 1 94.62 192 PHE B CA 1
ATOM 3026 C C . PHE B 1 192 ? 3.17 -13.734 3.859 1 94.62 192 PHE B C 1
ATOM 3028 O O . PHE B 1 192 ? 2.383 -14.352 3.135 1 94.62 192 PHE B O 1
ATOM 3035 N N . ILE B 1 193 ? 3.881 -12.789 3.457 1 97.38 193 ILE B N 1
ATOM 3036 C CA . ILE B 1 193 ? 4.047 -12.445 2.049 1 97.38 193 ILE B CA 1
ATOM 3037 C C . ILE B 1 193 ? 5.516 -12.594 1.652 1 97.38 193 ILE B C 1
ATOM 3039 O O . ILE B 1 193 ? 6.391 -11.969 2.254 1 97.38 193 ILE B O 1
ATOM 3043 N N . LEU B 1 194 ? 5.781 -13.469 0.734 1 97.44 194 LEU B N 1
ATOM 3044 C CA . LEU B 1 194 ? 7.121 -13.68 0.193 1 97.44 194 LEU B CA 1
ATOM 3045 C C . LEU B 1 194 ? 7.211 -13.188 -1.246 1 97.44 194 LEU B C 1
ATOM 3047 O O . LEU B 1 194 ? 6.297 -13.406 -2.043 1 97.44 194 LEU B O 1
ATOM 3051 N N . SER B 1 195 ? 8.289 -12.492 -1.554 1 98.38 195 SER B N 1
ATOM 3052 C CA . SER B 1 195 ? 8.508 -12.016 -2.914 1 98.38 195 SER B CA 1
ATOM 3053 C C . SER B 1 195 ? 9.945 -12.25 -3.359 1 98.38 195 SER B C 1
ATOM 3055 O O . SER B 1 195 ? 10.836 -12.422 -2.527 1 98.38 195 SER B O 1
ATOM 3057 N N . GLY B 1 196 ? 10.141 -12.336 -4.633 1 97.75 196 GLY B N 1
ATOM 3058 C CA . GLY B 1 196 ? 11.461 -12.508 -5.207 1 97.75 196 GLY B CA 1
ATOM 3059 C C . GLY B 1 196 ? 11.484 -12.344 -6.715 1 97.75 196 GLY B C 1
ATOM 3060 O O . GLY B 1 196 ? 10.445 -12.102 -7.332 1 97.75 196 GLY B O 1
ATOM 3061 N N . GLU B 1 197 ? 12.656 -12.43 -7.242 1 97.81 197 GLU B N 1
ATOM 3062 C CA . GLU B 1 197 ? 12.859 -12.117 -8.656 1 97.81 197 GLU B CA 1
ATOM 3063 C C . GLU B 1 197 ? 13.562 -13.266 -9.375 1 97.81 197 GLU B C 1
ATOM 3065 O O . GLU B 1 197 ? 14.281 -14.047 -8.758 1 97.81 197 GLU B O 1
ATOM 3070 N N . LYS B 1 198 ? 13.219 -13.344 -10.625 1 96.75 198 LYS B N 1
ATOM 3071 C CA . LYS B 1 198 ? 13.945 -14.203 -11.555 1 96.75 198 LYS B CA 1
ATOM 3072 C C . LYS B 1 198 ? 14.992 -13.406 -12.336 1 96.75 198 LYS B C 1
ATOM 3074 O O . LYS B 1 198 ? 14.641 -12.547 -13.148 1 96.75 198 LYS B O 1
ATOM 3079 N N . ILE B 1 199 ? 16.266 -13.445 -12.086 1 88.38 199 ILE B N 1
ATOM 3080 C CA . ILE B 1 199 ? 17.297 -12.664 -12.766 1 88.38 199 ILE B CA 1
ATOM 3081 C C . ILE B 1 199 ? 17.516 -13.203 -14.172 1 88.38 199 ILE B C 1
ATOM 3083 O O . ILE B 1 199 ? 17.625 -12.438 -15.133 1 88.38 199 ILE B O 1
ATOM 3087 N N . SER B 1 200 ? 17.906 -14.555 -14.375 1 79.56 200 SER B N 1
ATOM 3088 C CA . SER B 1 200 ? 18.125 -15.156 -15.68 1 79.56 200 SER B CA 1
ATOM 3089 C C . SER B 1 200 ? 17.203 -16.359 -15.898 1 79.56 200 SER B C 1
ATOM 3091 O O . SER B 1 200 ? 16.766 -16.984 -14.93 1 79.56 200 SER B O 1
#

Organism: NCBI:txid376219

Radius of gyration: 21.04 Å; Cα contacts (8 Å, |Δi|>4): 872; chains: 2; bounding box: 49×59×48 Å

InterPro domains:
  IPR014008 Cobalamin biosynthesis, precorrin-6Y methyltransferase, CbiT subunit [TIGR02469] (25-146)
  IPR029063 S-adenosyl-L-methionine-dependent methyltransferase superfamily [G3DSA:3.40.50.150] (5-200)
  IPR029063 S-adenosyl-L-methionine-dependent methyltransferase superfamily [SSF53335] (7-182)
  IPR050714 Cobalamin biosynthesis methyltransferase [PTHR43182] (10-198)

pLDDT: mean 93.91, std 7.09, range [45.41, 98.69]

Secondary structure (DSSP, 8-state):
-PPPS---SSS---GGGS---TT-----HHHHHHHHHHH---TT-EEEEET-TTSHHHHHHHHH-TTSEEEEEES-HHHHHHHHHHHHHTT--SEEEEE--TTGGGGG-SS--SEEEEE--TTHHHHHHHHHHHSPTT-EEEEEESSHHHHHHHHHHHHHTT-EEEEEEEEEEEEEEEETTEEEEEEEEEEEEEEEE---/-PPPS---SSS---GGGS---TT-----HHHHHHHHHHH---TT-EEEEET-TTSHHHHHHHHH-TTSEEEEEES-HHHHHHHHHHHHHTT--SEEEEE--TTGGGGG--S--SEEEEE--TTHHHHHHHHHHHSPTT-EEEEEESSHHHHHHHHHHHHHTT-EEEEEEEEEEEEEEEETTEEEEEEEEEEEEEEEE---

Nearest PDB structures (foldseek):
  3e05-assembly1_G  TM=9.432E-01  e=1.904E-19  Geobacter metallireducens GS-15
  3e05-assembly2_C  TM=9.495E-01  e=4.662E-19  Geobacter metallireducens GS-15
  3e05-assembly2_H  TM=9.004E-01  e=2.621E-19  Geobacter metallireducens GS-15
  3e05-assembly2_F  TM=8.977E-01  e=9.425E-19  Geobacter metallireducens GS-15
  3e05-assembly1_A  TM=9.126E-01  e=1.475E-18  Geobacter metallireducens GS-15

Sequence (400 aa):
MSSPLWPYITPGIPDDLFERLPGIPMSKREVRLLLISYLRLQPDCIVWDIGAGTGTIAVETGLLCPQGRIIAVERDGEVANLIRTNCDRFGVTNVDVIEGNAPDCLHGLKNLPHRVCLEGGKAIKDILVTVWQYLQPQGRIVATASNLETLYLISEGFAQLQVRNVEVVQSSINRLESRGRSQSLVAIDPMFILSGEKISMSSPLWPYITPGIPDDLFERLPGIPMSKREVRLLLISYLRLQPDCIVWDIGAGTGTIAVETGLLCPQGRIIAVERDGEVANLIRTNCDRFGVTNVDVIEGNAPDCLHGLKNLPHRVCLEGGKAIKDILVTVWQYLQPQGRIVATASNLETLYLISEGFAQLQVRNVEVVQSSINRLESRGRSQSLVAIDPMFILSGEKIS